Protein 4NTC (pdb70)

InterPro domains:
  IPR023753 FAD/NAD(P)-binding domain [PF07992] (15-309)
  IPR036188 FAD/NAD(P)-binding domain superfamily [G3DSA:3.50.50.60] (15-313)
  IPR036188 FAD/NAD(P)-binding domain superfamily [G3DSA:3.50.50.60] (129-252)
  IPR036188 FAD/NAD(P)-binding domain superfamily [SSF51905] (14-317)
  IPR050097 Ferredoxin--NADP reductase type 2 [PTHR48105] (14-313)

Secondary structure (DSSP, 8-state):
--SSEE-TTS-EEEEEEEE--SHHHHHHHHHHHHTT--EEEE--S--TTTT-S---SSTT-TT--HHHHHHHHHHHHHHS--SEEEE-S-EEEEEEEETTTEEEEEETTS-EEEEEEEEE---EEEPPPSSBTHHHHBTTTEES-TTTSSGGG-SEEEEEEE--GGG-SHHHHHHHHHHHTTTEEEEEEE-SS-HHHHHHHHHHHHHSSS--TTEEEE-SPEEEEEE-SSTT-EEEEETTTEEEEES-EE----EEESSSHHHHTT--B-TTSPBP-BTTTTB-SSTTEEE-GGGG-S--SHHHHHHHHHHHHHHHHHHHHHS--/-EEEEEEE--SHHHHHHHHHHHHTT--EEEE--S--TTTT-S-B-SSTT-TTB-HHHHHHHHHHHHHHH-SSEEEE-S-EEEEEEEETTTEEEEEETTS-EEEEEEEEE---EEEPPPSSBTHHHHBTTTEES-TTTSSGGG-SEEEEEEE--GGG-SHHHHHHHHHHHTTTEEEEEEE-TT-HHHHHHHHHHHHHSSS--TTEEEE-SPEEEEEE-SSTT-EEEEESSS-EEEES-EE----EEESSSHHHHTT--B-TTS-B--BTTTTB-SSTTEEE-GGGG-S--SHHHHHHHHHHHHHHHHHHHHHS--

Organism: Aspergillus fumigatus (strain ATCC MYA-4609 / CBS 101355 / FGSC A1100 / Af293) (NCBI:txid330879)

CATH classification: 3.50.50.60 (+1 more: 3.50.50.60)

Structure (mmCIF, N/CA/C/O backbone):
data_4NTC
#
_entry.id   4NTC
#
_cell.length_a   81.790
_cell.length_b   118.180
_cell.length_c   69.860
_cell.angle_alpha   90.00
_cell.angle_beta   90.00
_cell.angle_gamma   90.00
#
_symmetry.space_group_name_H-M   'P 21 21 2'
#
loop_
_entity.id
_entity.type
_entity.pdbx_description
1 polymer GliT
2 non-polymer 'FLAVIN-ADENINE DINUCLEOTIDE'
3 water water
#
loop_
_atom_site.group_PDB
_atom_site.id
_atom_site.type_symbol
_atom_site.label_atom_id
_atom_site.label_alt_id
_atom_site.label_comp_id
_atom_site.label_asym_id
_atom_site.label_entity_id
_atom_site.label_seq_id
_atom_site.pdbx_PDB_ins_code
_atom_site.Cartn_x
_atom_site.Cartn_y
_atom_site.Cartn_z
_atom_site.occupancy
_atom_site.B_iso_or_equiv
_atom_site.auth_seq_id
_atom_site.auth_comp_id
_atom_site.auth_asym_id
_atom_site.auth_atom_id
_atom_site.pdbx_PDB_model_num
ATOM 1 N N . MET A 1 2 ? -69.585 28.578 -23.898 1.00 61.41 1 MET A N 1
ATOM 2 C CA . MET A 1 2 ? -68.242 28.943 -24.446 1.00 53.69 1 MET A CA 1
ATOM 3 C C . MET A 1 2 ? -68.402 29.692 -25.782 1.00 40.40 1 MET A C 1
ATOM 4 O O . MET A 1 2 ? -69.420 30.350 -25.993 1.00 34.41 1 MET A O 1
ATOM 9 N N . SER A 1 3 ? -67.407 29.610 -26.669 1.00 34.88 2 SER A N 1
ATOM 10 C CA . SER A 1 3 ? -67.497 30.244 -28.001 1.00 33.04 2 SER A CA 1
ATOM 11 C C . SER A 1 3 ? -66.795 29.475 -29.135 1.00 31.99 2 SER A C 1
ATOM 12 O O . SER A 1 3 ? -66.842 29.901 -30.290 1.00 33.73 2 SER A O 1
ATOM 15 N N . ILE A 1 4 ? -66.131 28.367 -28.806 1.00 34.58 3 ILE A N 1
ATOM 16 C CA . ILE A 1 4 ? -65.610 27.450 -29.833 1.00 33.54 3 ILE A CA 1
ATOM 17 C C . ILE A 1 4 ? -66.115 26.028 -29.590 1.00 32.00 3 ILE A C 1
ATOM 18 O O . ILE A 1 4 ? -66.260 25.595 -28.440 1.00 30.86 3 ILE A O 1
ATOM 23 N N . GLY A 1 5 ? -66.399 25.320 -30.681 1.00 33.41 4 GLY A N 1
ATOM 24 C CA . GLY A 1 5 ? -66.843 23.930 -30.614 1.00 32.71 4 GLY A CA 1
ATOM 25 C C . GLY A 1 5 ? -68.256 23.667 -31.108 1.00 31.39 4 GLY A C 1
ATOM 26 O O . GLY A 1 5 ? -68.867 24.511 -31.767 1.00 30.22 4 GLY A O 1
ATOM 27 N N . LYS A 1 6 ? -68.765 22.482 -30.782 1.00 32.25 5 LYS A N 1
ATOM 28 C CA . LYS A 1 6 ? -70.071 22.016 -31.243 1.00 31.54 5 LYS A CA 1
ATOM 29 C C . LYS A 1 6 ? -70.970 21.795 -30.034 1.00 30.66 5 LYS A C 1
ATOM 30 O O . LYS A 1 6 ? -70.530 21.278 -29.007 1.00 31.81 5 LYS A O 1
ATOM 36 N N . LEU A 1 7 ? -72.227 22.196 -30.156 1.00 28.78 6 LEU A N 1
ATOM 37 C CA . LEU A 1 7 ? -73.153 22.112 -29.041 1.00 28.63 6 LEU A CA 1
ATOM 38 C C . LEU A 1 7 ? -73.444 20.668 -28.639 1.00 29.81 6 LEU A C 1
ATOM 39 O O . LEU A 1 7 ? -73.498 19.773 -29.490 1.00 31.98 6 LEU A O 1
ATOM 44 N N . LEU A 1 8 ? -73.611 20.454 -27.334 1.00 31.61 7 LEU A N 1
ATOM 45 C CA . LEU A 1 8 ? -74.082 19.179 -26.801 1.00 33.64 7 LEU A CA 1
ATOM 46 C C . LEU A 1 8 ? -75.471 19.372 -26.198 1.00 37.80 7 LEU A C 1
ATOM 47 O O . LEU A 1 8 ? -75.893 20.506 -25.947 1.00 37.23 7 LEU A O 1
ATOM 52 N N . SER A 1 9 ? -76.176 18.266 -25.966 1.00 41.61 8 SER A N 1
ATOM 53 C CA . SER A 1 9 ? -77.540 18.312 -25.436 1.00 48.03 8 SER A CA 1
ATOM 54 C C . SER A 1 9 ? -77.621 18.855 -24.004 1.00 47.07 8 SER A C 1
ATOM 55 O O . SER A 1 9 ? -78.696 19.248 -23.551 1.00 51.27 8 SER A O 1
ATOM 58 N N . ASN A 1 10 ? -76.489 18.882 -23.300 1.00 48.98 9 ASN A N 1
ATOM 59 C CA . ASN A 1 10 ? -76.452 19.414 -21.938 1.00 43.35 9 ASN A CA 1
ATOM 60 C C . ASN A 1 10 ? -76.270 20.935 -21.888 1.00 44.87 9 ASN A C 1
ATOM 61 O O . ASN A 1 10 ? -76.349 21.538 -20.816 1.00 46.75 9 ASN A O 1
ATOM 66 N N . GLY A 1 11 ? -76.020 21.545 -23.047 1.00 49.02 10 GLY A N 1
ATOM 67 C CA . GLY A 1 11 ? -75.908 23.001 -23.155 1.00 47.91 10 GLY A CA 1
ATOM 68 C C . GLY A 1 11 ? -74.496 23.537 -23.337 1.00 43.69 10 GLY A C 1
ATOM 69 O O . GLY A 1 11 ? -74.309 24.734 -23.564 1.00 44.41 10 GLY A O 1
ATOM 70 N N . ALA A 1 12 ? -73.504 22.656 -23.239 1.00 41.15 11 ALA A N 1
ATOM 71 C CA . ALA A 1 12 ? -72.101 23.056 -23.350 1.00 35.31 11 ALA A CA 1
ATOM 72 C C . ALA A 1 12 ? -71.565 22.858 -24.766 1.00 37.41 11 ALA A C 1
ATOM 73 O O . ALA A 1 12 ? -72.139 22.100 -25.554 1.00 37.32 11 ALA A O 1
ATOM 75 N N . LEU A 1 13 ? -70.473 23.555 -25.085 1.00 34.28 12 LEU A N 1
ATOM 76 C CA . LEU A 1 13 ? -69.786 23.364 -26.362 1.00 29.23 12 LEU A CA 1
ATOM 77 C C . LEU A 1 13 ? -68.686 22.318 -26.243 1.00 32.20 12 LEU A C 1
ATOM 78 O O . LEU A 1 13 ? -68.035 22.183 -25.201 1.00 34.66 12 LEU A O 1
ATOM 83 N N . LEU A 1 14 ? -68.485 21.596 -27.336 1.00 25.56 13 LEU A N 1
ATOM 84 C CA . LEU A 1 14 ? -67.618 20.438 -27.382 1.00 23.68 13 LEU A CA 1
ATOM 85 C C . LEU A 1 14 ? -66.409 20.760 -28.246 1.00 22.80 13 LEU A C 1
ATOM 86 O O . LEU A 1 14 ? -66.566 21.032 -29.435 1.00 23.97 13 LEU A O 1
ATOM 91 N N . VAL A 1 15 ? -65.212 20.750 -27.660 1.00 19.73 14 VAL A N 1
ATOM 92 C CA . VAL A 1 15 ? -63.988 20.947 -28.457 1.00 18.75 14 VAL A CA 1
ATOM 93 C C . VAL A 1 15 ? -63.396 19.608 -28.887 1.00 19.23 14 VAL A C 1
ATOM 94 O O . VAL A 1 15 ? -63.803 18.558 -28.391 1.00 18.66 14 VAL A O 1
ATOM 98 N N . ASP A 1 16 ? -62.451 19.644 -29.822 1.00 20.34 15 ASP A N 1
ATOM 99 C CA . ASP A 1 16 ? -61.814 18.421 -30.298 1.00 19.46 15 ASP A CA 1
ATOM 100 C C . ASP A 1 16 ? -60.969 17.771 -29.203 1.00 19.66 15 ASP A C 1
ATOM 101 O O . ASP A 1 16 ? -61.033 16.556 -29.004 1.00 18.94 15 ASP A O 1
ATOM 106 N N . VAL A 1 17 ? -60.190 18.584 -28.490 1.00 16.71 16 VAL A N 1
ATOM 107 C CA . VAL A 1 17 ? -59.198 18.058 -27.551 1.00 14.91 16 VAL A CA 1
ATOM 108 C C . VAL A 1 17 ? -59.105 18.861 -26.252 1.00 15.32 16 VAL A C 1
ATOM 109 O O . VAL A 1 17 ? -58.976 20.082 -26.271 1.00 16.28 16 VAL A O 1
ATOM 113 N N . LEU A 1 18 ? -59.162 18.153 -25.128 1.00 15.63 17 LEU A N 1
ATOM 114 C CA . LEU A 1 18 ? -58.830 18.730 -23.835 1.00 15.33 17 LEU A CA 1
ATOM 115 C C . LEU A 1 18 ? -57.385 18.370 -23.529 1.00 14.55 17 LEU A C 1
ATOM 116 O O . LEU A 1 18 ? -57.040 17.191 -23.397 1.00 15.74 17 LEU A O 1
ATOM 121 N N . ILE A 1 19 ? -56.538 19.387 -23.445 1.00 13.90 18 ILE A N 1
ATOM 122 C CA . ILE A 1 19 ? -55.117 19.177 -23.151 1.00 13.67 18 ILE A CA 1
ATOM 123 C C . ILE A 1 19 ? -54.854 19.602 -21.711 1.00 15.76 18 ILE A C 1
ATOM 124 O O . ILE A 1 19 ? -54.992 20.777 -21.371 1.00 16.36 18 ILE A O 1
ATOM 129 N N . ILE A 1 20 ? -54.485 18.646 -20.866 1.00 16.39 19 ILE A N 1
ATOM 130 C CA . ILE A 1 20 ? -54.234 18.945 -19.463 1.00 17.48 19 ILE A CA 1
ATOM 131 C C . ILE A 1 20 ? -52.732 19.167 -19.284 1.00 17.40 19 ILE A C 1
ATOM 132 O O . ILE A 1 20 ? -51.985 18.220 -19.025 1.00 18.79 19 ILE A O 1
ATOM 137 N N . GLY A 1 21 ? -52.293 20.414 -19.452 1.00 18.68 20 GLY A N 1
ATOM 138 C CA . GLY A 1 21 ? -50.878 20.744 -19.330 1.00 20.27 20 GLY A CA 1
ATOM 139 C C . GLY A 1 21 ? -50.404 21.725 -20.376 1.00 18.18 20 GLY A C 1
ATOM 140 O O . GLY A 1 21 ? -50.701 21.575 -21.564 1.00 19.04 20 GLY A O 1
ATOM 141 N N . ALA A 1 22 ? -49.662 22.728 -19.922 1.00 18.42 21 ALA A N 1
ATOM 142 C CA . ALA A 1 22 ? -49.139 23.762 -20.798 1.00 16.53 21 ALA A CA 1
ATOM 143 C C . ALA A 1 22 ? -47.627 23.909 -20.636 1.00 16.16 21 ALA A C 1
ATOM 144 O O . ALA A 1 22 ? -47.072 25.001 -20.776 1.00 16.89 21 ALA A O 1
ATOM 146 N N . GLY A 1 23 ? -46.966 22.795 -20.335 1.00 15.85 22 GLY A N 1
ATOM 147 C CA . GLY A 1 23 ? -45.510 22.717 -20.463 1.00 16.10 22 GLY A CA 1
ATOM 148 C C . GLY A 1 23 ? -45.212 22.415 -21.922 1.00 16.59 22 GLY A C 1
ATOM 149 O O . GLY A 1 23 ? -46.127 22.409 -22.745 1.00 17.08 22 GLY A O 1
ATOM 150 N N . PRO A 1 24 ? -43.936 22.146 -22.258 1.00 17.55 23 PRO A N 1
ATOM 151 C CA . PRO A 1 24 ? -43.550 21.867 -23.641 1.00 17.47 23 PRO A CA 1
ATOM 152 C C . PRO A 1 24 ? -44.366 20.763 -24.326 1.00 17.30 23 PRO A C 1
ATOM 153 O O . PRO A 1 24 ? -44.660 20.877 -25.520 1.00 16.67 23 PRO A O 1
ATOM 157 N N . ALA A 1 25 ? -44.716 19.710 -23.586 1.00 16.93 24 ALA A N 1
ATOM 158 C CA . ALA A 1 25 ? -45.477 18.585 -24.142 1.00 17.25 24 ALA A CA 1
ATOM 159 C C . ALA A 1 25 ? -46.884 18.992 -24.584 1.00 17.71 24 ALA A C 1
ATOM 160 O O . ALA A 1 25 ? -47.286 18.720 -25.720 1.00 17.25 24 ALA A O 1
ATOM 162 N N . GLY A 1 26 ? -47.627 19.629 -23.679 1.00 17.54 25 GLY A N 1
ATOM 163 C CA . GLY A 1 26 ? -48.975 20.111 -23.976 1.00 16.15 25 GLY A CA 1
ATOM 164 C C . GLY A 1 26 ? -48.994 21.186 -25.048 1.00 17.88 25 GLY A C 1
ATOM 165 O O . GLY A 1 26 ? -49.844 21.160 -25.945 1.00 16.37 25 GLY A O 1
ATOM 166 N N . LEU A 1 27 ? -48.055 22.129 -24.958 1.00 17.22 26 LEU A N 1
ATOM 167 C CA . LEU A 1 27 ? -47.939 23.207 -25.943 1.00 16.04 26 LEU A CA 1
ATOM 168 C C . LEU A 1 27 ? -47.594 22.683 -27.337 1.00 16.78 26 LEU A C 1
ATOM 169 O O . LEU A 1 27 ? -48.107 23.195 -28.337 1.00 16.97 26 LEU A O 1
ATOM 174 N N . SER A 1 28 ? -46.739 21.661 -27.403 1.00 18.45 27 SER A N 1
ATOM 175 C CA . SER A 1 28 ? -46.400 21.041 -28.688 1.00 16.70 27 SER A CA 1
ATOM 176 C C . SER A 1 28 ? -47.580 20.281 -29.296 1.00 16.04 27 SER A C 1
ATOM 177 O O . SER A 1 28 ? -47.745 20.263 -30.519 1.00 16.56 27 SER A O 1
ATOM 180 N N . THR A 1 29 ? -48.385 19.639 -28.450 1.00 16.19 28 THR A N 1
ATOM 181 C CA . THR A 1 29 ? -49.607 18.961 -28.904 1.00 17.51 28 THR A CA 1
ATOM 182 C C . THR A 1 29 ? -50.572 19.973 -29.515 1.00 17.76 28 THR A C 1
ATOM 183 O O . THR A 1 29 ? -51.086 19.764 -30.621 1.00 18.41 28 THR A O 1
ATOM 187 N N . ALA A 1 30 ? -50.794 21.076 -28.800 1.00 17.14 29 ALA A N 1
ATOM 188 C CA . ALA A 1 30 ? -51.657 22.159 -29.273 1.00 17.71 29 ALA A CA 1
ATOM 189 C C . ALA A 1 30 ? -51.139 22.757 -30.579 1.00 16.47 29 ALA A C 1
ATOM 190 O O . ALA A 1 30 ? -51.926 23.141 -31.443 1.00 17.03 29 ALA A O 1
ATOM 192 N N . THR A 1 31 ? -49.815 22.827 -30.710 1.00 15.78 30 THR A N 1
ATOM 193 C CA . THR A 1 31 ? -49.161 23.351 -31.904 1.00 15.79 30 THR A CA 1
ATOM 194 C C . THR A 1 31 ? -49.539 22.540 -33.147 1.00 15.43 30 THR A C 1
ATOM 195 O O . THR A 1 31 ? -49.874 23.109 -34.184 1.00 16.14 30 THR A O 1
ATOM 199 N N . GLY A 1 32 ? -49.503 21.214 -33.029 1.00 15.42 31 GLY A N 1
ATOM 200 C CA . GLY A 1 32 ? -49.877 20.331 -34.129 1.00 15.74 31 GLY A CA 1
ATOM 201 C C . GLY A 1 32 ? -51.346 20.444 -34.491 1.00 13.93 31 GLY A C 1
ATOM 202 O O . GLY A 1 32 ? -51.694 20.501 -35.670 1.00 13.95 31 GLY A O 1
ATOM 203 N N . LEU A 1 33 ? -52.208 20.476 -33.477 1.00 14.19 32 LEU A N 1
ATOM 204 C CA . LEU A 1 33 ? -53.649 20.613 -33.703 1.00 14.09 32 LEU A CA 1
ATOM 205 C C . LEU A 1 33 ? -54.015 21.913 -34.416 1.00 14.96 32 LEU A C 1
ATOM 206 O O . LEU A 1 33 ? -54.873 21.915 -35.305 1.00 17.40 32 LEU A O 1
ATOM 211 N N . ALA A 1 34 ? -53.365 23.008 -34.024 1.00 15.48 33 ALA A N 1
ATOM 212 C CA . ALA A 1 34 ? -53.617 24.330 -34.600 1.00 16.63 33 ALA A CA 1
ATOM 213 C C . ALA A 1 34 ? -53.358 24.365 -36.109 1.00 15.98 33 ALA A C 1
ATOM 214 O O . ALA A 1 34 ? -54.053 25.068 -36.845 1.00 15.95 33 ALA A O 1
ATOM 216 N N . ARG A 1 35 ? -52.364 23.600 -36.560 1.00 16.27 34 ARG A N 1
ATOM 217 C CA . ARG A 1 35 ? -52.023 23.520 -37.987 1.00 16.29 34 ARG A CA 1
ATOM 218 C C . ARG A 1 35 ? -53.177 23.020 -38.846 1.00 16.03 34 ARG A C 1
ATOM 219 O O . ARG A 1 35 ? -53.276 23.363 -40.031 1.00 16.35 34 ARG A O 1
ATOM 227 N N . GLN A 1 36 ? -54.035 22.202 -38.243 1.00 15.99 35 GLN A N 1
ATOM 228 C CA . GLN A 1 36 ? -55.148 21.575 -38.940 1.00 16.25 35 GLN A CA 1
ATOM 229 C C . GLN A 1 36 ? -56.507 22.127 -38.488 1.00 16.54 35 GLN A C 1
ATOM 230 O O . GLN A 1 36 ? -57.553 21.505 -38.715 1.00 17.26 35 GLN A O 1
ATOM 236 N N . LEU A 1 37 ? -56.471 23.306 -37.864 1.00 16.59 36 LEU A N 1
ATOM 237 C CA . LEU A 1 37 ? -57.675 24.041 -37.428 1.00 18.40 36 LEU A CA 1
ATOM 238 C C . LEU A 1 37 ? -58.524 23.307 -36.386 1.00 19.57 36 LEU A C 1
ATOM 239 O O . LEU A 1 37 ? -59.712 23.607 -36.211 1.00 19.90 36 LEU A O 1
ATOM 244 N N . HIS A 1 38 ? -57.913 22.353 -35.691 1.00 18.17 37 HIS A N 1
ATOM 245 C CA . HIS A 1 38 ? -58.620 21.641 -34.638 1.00 17.45 37 HIS A CA 1
ATOM 246 C C . HIS A 1 38 ? -58.629 22.441 -33.349 1.00 17.97 37 HIS A C 1
ATOM 247 O O . HIS A 1 38 ? -57.682 23.169 -33.053 1.00 18.84 37 HIS A O 1
ATOM 254 N N . THR A 1 39 ? -59.718 22.313 -32.598 1.00 19.81 38 THR A N 1
ATOM 255 C CA . THR A 1 39 ? -59.949 23.134 -31.411 1.00 19.58 38 THR A CA 1
ATOM 256 C C . THR A 1 39 ? -59.431 22.442 -30.152 1.00 18.52 38 THR A C 1
ATOM 257 O O . THR A 1 39 ? -59.558 21.219 -30.019 1.00 18.16 38 THR A O 1
ATOM 261 N N . ALA A 1 40 ? -58.846 23.218 -29.233 1.00 18.94 39 ALA A N 1
ATOM 262 C CA . ALA A 1 40 ? -58.366 22.681 -27.949 1.00 19.45 39 ALA A CA 1
ATOM 263 C C . ALA A 1 40 ? -58.410 23.681 -26.806 1.00 20.02 39 ALA A C 1
ATOM 264 O O . ALA A 1 40 ? -58.046 24.849 -26.964 1.00 21.19 39 ALA A O 1
ATOM 266 N N . VAL A 1 41 ? -58.857 23.197 -25.651 1.00 20.03 40 VAL A N 1
ATOM 267 C CA . VAL A 1 41 ? -58.678 23.916 -24.405 1.00 20.44 40 VAL A CA 1
ATOM 268 C C . VAL A 1 41 ? -57.447 23.341 -23.711 1.00 19.13 40 VAL A C 1
ATOM 269 O O . VAL A 1 41 ? -57.383 22.141 -23.423 1.00 19.14 40 VAL A O 1
ATOM 273 N N . VAL A 1 42 ? -56.467 24.207 -23.473 1.00 18.77 41 VAL A N 1
ATOM 274 C CA . VAL A 1 42 ? -55.232 23.834 -22.791 1.00 17.78 41 VAL A CA 1
ATOM 275 C C . VAL A 1 42 ? -55.293 24.362 -21.360 1.00 17.72 41 VAL A C 1
ATOM 276 O O . VAL A 1 42 ? -55.384 25.573 -21.135 1.00 18.65 41 VAL A O 1
ATOM 280 N N . PHE A 1 43 ? -55.255 23.446 -20.399 1.00 18.28 42 PHE A N 1
ATOM 281 C CA . PHE A 1 43 ? -55.306 23.808 -18.984 1.00 18.79 42 PHE A CA 1
ATOM 282 C C . PHE A 1 43 ? -53.910 23.898 -18.395 1.00 18.77 42 PHE A C 1
ATOM 283 O O . PHE A 1 43 ? -53.027 23.109 -18.745 1.00 19.92 42 PHE A O 1
ATOM 291 N N . ASP A 1 44 ? -53.724 24.869 -17.505 1.00 20.23 43 ASP A N 1
ATOM 292 C CA . ASP A 1 44 ? -52.429 25.115 -16.878 1.00 19.90 43 ASP A CA 1
ATOM 293 C C . ASP A 1 44 ? -52.628 25.469 -15.413 1.00 21.01 43 ASP A C 1
ATOM 294 O O . ASP A 1 44 ? -53.216 26.506 -15.090 1.00 22.08 43 ASP A O 1
ATOM 299 N N . SER A 1 45 ? -52.142 24.602 -14.529 1.00 21.71 44 SER A N 1
ATOM 300 C CA . SER A 1 45 ? -52.213 24.855 -13.090 1.00 22.62 44 SER A CA 1
ATOM 301 C C . SER A 1 45 ? -51.035 25.705 -12.609 1.00 23.77 44 SER A C 1
ATOM 302 O O . SER A 1 45 ? -50.994 26.117 -11.449 1.00 23.46 44 SER A O 1
ATOM 305 N N . GLY A 1 46 ? -50.083 25.960 -13.502 1.00 22.38 45 GLY A N 1
ATOM 306 C CA . GLY A 1 46 ? -48.918 26.779 -13.187 1.00 26.54 45 GLY A CA 1
ATOM 307 C C . GLY A 1 46 ? -47.871 26.060 -12.351 1.00 26.23 45 GLY A C 1
ATOM 308 O O . GLY A 1 46 ? -47.142 26.691 -11.586 1.00 28.33 45 GLY A O 1
ATOM 309 N N . VAL A 1 47 ? -47.800 24.738 -12.489 1.00 24.79 46 VAL A N 1
ATOM 310 C CA . VAL A 1 47 ? -46.811 23.940 -11.769 1.00 25.35 46 VAL A CA 1
ATOM 311 C C . VAL A 1 47 ? -45.879 23.255 -12.766 1.00 24.63 46 VAL A C 1
ATOM 312 O O . VAL A 1 47 ? -46.237 22.248 -13.376 1.00 23.94 46 VAL A O 1
ATOM 316 N N . TYR A 1 48 ? -44.682 23.807 -12.927 1.00 23.34 47 TYR A N 1
ATOM 317 C CA . TYR A 1 48 ? -43.725 23.281 -13.894 1.00 26.02 47 TYR A CA 1
ATOM 318 C C . TYR A 1 48 ? -42.571 22.605 -13.174 1.00 24.58 47 TYR A C 1
ATOM 319 O O . TYR A 1 48 ? -42.046 23.137 -12.195 1.00 26.42 47 TYR A O 1
ATOM 328 N N . ARG A 1 49 ? -42.195 21.422 -13.650 1.00 23.65 48 ARG A N 1
ATOM 329 C CA . ARG A 1 49 ? -41.157 20.624 -13.002 1.00 25.34 48 ARG A CA 1
ATOM 330 C C . ARG A 1 49 ? -39.842 21.389 -12.848 1.00 25.52 48 ARG A C 1
ATOM 331 O O . ARG A 1 49 ? -39.175 21.283 -11.818 1.00 25.39 48 ARG A O 1
ATOM 339 N N . ASN A 1 50 ? -39.481 22.162 -13.869 1.00 27.25 49 ASN A N 1
ATOM 340 C CA . ASN A 1 50 ? -38.224 22.914 -13.861 1.00 26.99 49 ASN A CA 1
ATOM 341 C C . ASN A 1 50 ? -38.365 24.369 -13.397 1.00 29.50 49 ASN A C 1
ATOM 342 O O . ASN A 1 50 ? -37.559 25.229 -13.769 1.00 29.11 49 ASN A O 1
ATOM 347 N N . ALA A 1 51 ? -39.377 24.632 -12.570 1.00 29.43 50 ALA A N 1
ATOM 348 C CA . ALA A 1 51 ? -39.628 25.975 -12.040 1.00 32.54 50 ALA A CA 1
ATOM 349 C C . ALA A 1 51 ? -38.456 26.521 -11.221 1.00 32.11 50 ALA A C 1
ATOM 350 O O . ALA A 1 51 ? -38.304 27.737 -11.088 1.00 33.25 50 ALA A O 1
ATOM 352 N N . LYS A 1 52 ? -37.628 25.627 -10.684 1.00 34.49 51 LYS A N 1
ATOM 353 C CA . LYS A 1 52 ? -36.494 26.037 -9.856 1.00 39.40 51 LYS A CA 1
ATOM 354 C C . LYS A 1 52 ? -35.264 26.481 -10.672 1.00 40.77 51 LYS A C 1
ATOM 355 O O . LYS A 1 52 ? -34.241 26.856 -10.097 1.00 46.31 51 LYS A O 1
ATOM 361 N N . THR A 1 53 ? -35.368 26.459 -12.001 1.00 41.04 52 THR A N 1
ATOM 362 C CA . THR A 1 53 ? -34.222 26.777 -12.865 1.00 38.28 52 THR A CA 1
ATOM 363 C C . THR A 1 53 ? -34.358 28.094 -13.625 1.00 34.23 52 THR A C 1
ATOM 364 O O . THR A 1 53 ? -35.467 28.560 -13.894 1.00 35.94 52 THR A O 1
ATOM 368 N N . GLN A 1 54 ? -33.211 28.676 -13.970 1.00 29.65 53 GLN A N 1
ATOM 369 C CA . GLN A 1 54 ? -33.143 29.883 -14.788 1.00 27.72 53 GLN A CA 1
ATOM 370 C C . GLN A 1 54 ? -32.655 29.573 -16.196 1.00 24.34 53 GLN A C 1
ATOM 371 O O . GLN A 1 54 ? -32.832 30.388 -17.102 1.00 23.88 53 GLN A O 1
ATOM 377 N N . HIS A 1 55 ? -32.013 28.416 -16.372 1.00 22.49 54 HIS A N 1
ATOM 378 C CA . HIS A 1 55 ? -31.307 28.103 -17.620 1.00 22.69 54 HIS A CA 1
ATOM 379 C C . HIS A 1 55 ? -31.586 26.691 -18.144 1.00 24.93 54 HIS A C 1
ATOM 380 O O . HIS A 1 55 ? -31.262 25.697 -17.491 1.00 27.49 54 HIS A O 1
ATOM 387 N N . MET A 1 56 ? -32.190 26.621 -19.329 1.00 23.43 55 MET A N 1
ATOM 388 C CA . MET A 1 56 ? -32.432 25.366 -20.040 1.00 21.48 55 MET A CA 1
ATOM 389 C C . MET A 1 56 ? -31.188 25.002 -20.825 1.00 21.13 55 MET A C 1
ATOM 390 O O . MET A 1 56 ? -30.523 25.883 -21.369 1.00 23.35 55 MET A O 1
ATOM 395 N N . HIS A 1 57 ? -30.888 23.709 -20.902 1.00 18.23 56 HIS A N 1
ATOM 396 C CA . HIS A 1 57 ? -29.808 23.233 -21.755 1.00 18.44 56 HIS A CA 1
ATOM 397 C C . HIS A 1 57 ? -30.239 22.006 -22.535 1.00 20.13 56 HIS A C 1
ATOM 398 O O . HIS A 1 57 ? -31.255 21.374 -22.210 1.00 19.67 56 HIS A O 1
ATOM 405 N N . ASN A 1 58 ? -29.470 21.688 -23.577 1.00 16.96 57 ASN A N 1
ATOM 406 C CA . ASN A 1 58 ? -29.713 20.518 -24.410 1.00 17.42 57 ASN A CA 1
ATOM 407 C C . ASN A 1 58 ? -31.027 20.627 -25.195 1.00 18.12 57 ASN A C 1
ATOM 408 O O . ASN A 1 58 ? -31.633 19.616 -25.559 1.00 18.52 57 ASN A O 1
ATOM 413 N N . VAL A 1 59 ? -31.459 21.862 -25.438 1.00 15.95 58 VAL A N 1
ATOM 414 C CA . VAL A 1 59 ? -32.636 22.136 -26.263 1.00 16.09 58 VAL A CA 1
ATOM 415 C C . VAL A 1 59 ? -32.209 23.013 -27.442 1.00 15.69 58 VAL A C 1
ATOM 416 O O . VAL A 1 59 ? -32.015 24.220 -27.290 1.00 16.19 58 VAL A O 1
ATOM 420 N N . LEU A 1 60 ? -32.063 22.394 -28.612 1.00 15.80 59 LEU A N 1
ATOM 421 C CA . LEU A 1 60 ? -31.529 23.067 -29.803 1.00 16.81 59 LEU A CA 1
ATOM 422 C C . LEU A 1 60 ? -32.113 24.461 -30.050 1.00 18.30 59 LEU A C 1
ATOM 423 O O . LEU A 1 60 ? -33.329 24.623 -30.215 1.00 19.34 59 LEU A O 1
ATOM 428 N N . GLY A 1 61 ? -31.227 25.454 -30.074 1.00 18.98 60 GLY A N 1
ATOM 429 C CA . GLY A 1 61 ? -31.602 26.842 -30.332 1.00 19.45 60 GLY A CA 1
ATOM 430 C C . GLY A 1 61 ? -32.011 27.626 -29.098 1.00 19.41 60 GLY A C 1
ATOM 431 O O . GLY A 1 61 ? -32.278 28.824 -29.191 1.00 20.15 60 GLY A O 1
ATOM 432 N N . TRP A 1 62 ? -32.057 26.954 -27.947 1.00 18.29 61 TRP A N 1
ATOM 433 C CA . TRP A 1 62 ? -32.502 27.569 -26.688 1.00 17.96 61 TRP A CA 1
ATOM 434 C C . TRP A 1 62 ? -31.484 27.451 -25.555 1.00 18.69 61 TRP A C 1
ATOM 435 O O . TRP A 1 62 ? -31.859 27.501 -24.378 1.00 19.65 61 TRP A O 1
ATOM 446 N N . ASP A 1 63 ? -30.205 27.305 -25.896 1.00 19.37 62 ASP A N 1
ATOM 447 C CA . ASP A 1 63 ? -29.163 27.113 -24.885 1.00 22.21 62 ASP A CA 1
ATOM 448 C C . ASP A 1 63 ? -29.122 28.253 -23.872 1.00 22.41 62 ASP A C 1
ATOM 449 O O . ASP A 1 63 ? -29.050 29.427 -24.244 1.00 21.37 62 ASP A O 1
ATOM 454 N N . HIS A 1 64 ? -29.201 27.886 -22.592 1.00 23.35 63 HIS A N 1
ATOM 455 C CA . HIS A 1 64 ? -29.057 28.818 -21.470 1.00 23.84 63 HIS A CA 1
ATOM 456 C C . HIS A 1 64 ? -30.234 29.785 -21.290 1.00 27.18 63 HIS A C 1
ATOM 457 O O . HIS A 1 64 ? -30.159 30.723 -20.492 1.00 27.09 63 HIS A O 1
ATOM 464 N N . ARG A 1 65 ? -31.323 29.542 -22.018 1.00 24.58 64 ARG A N 1
ATOM 465 C CA . ARG A 1 65 ? -32.513 30.385 -21.932 1.00 22.18 64 ARG A CA 1
ATOM 466 C C . ARG A 1 65 ? -33.412 29.928 -20.794 1.00 20.30 64 ARG A C 1
ATOM 467 O O . ARG A 1 65 ? -33.399 28.755 -20.423 1.00 20.58 64 ARG A O 1
ATOM 475 N N . ASN A 1 66 ? -34.189 30.854 -20.240 1.00 22.55 65 ASN A N 1
ATOM 476 C CA . ASN A 1 66 ? -35.148 30.514 -19.190 1.00 23.63 65 ASN A CA 1
ATOM 477 C C . ASN A 1 66 ? -36.259 29.637 -19.762 1.00 24.65 65 ASN A C 1
ATOM 478 O O . ASN A 1 66 ? -36.831 29.976 -20.799 1.00 25.00 65 ASN A O 1
ATOM 483 N N . PRO A 1 67 ? -36.548 28.491 -19.111 1.00 22.67 66 PRO A N 1
ATOM 484 C CA . PRO A 1 67 ? -37.642 27.626 -19.569 1.00 24.27 66 PRO A CA 1
ATOM 485 C C . PRO A 1 67 ? -38.973 28.368 -19.708 1.00 24.75 66 PRO A C 1
ATOM 486 O O . PRO A 1 67 ? -39.801 27.991 -20.544 1.00 25.51 66 PRO A O 1
ATOM 490 N N . ALA A 1 68 ? -39.165 29.413 -18.902 1.00 25.47 67 ALA A N 1
ATOM 491 C CA . ALA A 1 68 ? -40.354 30.261 -18.992 1.00 23.89 67 ALA A CA 1
ATOM 492 C C . ALA A 1 68 ? -40.450 30.940 -20.359 1.00 21.70 67 ALA A C 1
ATOM 493 O O . ALA A 1 68 ? -41.551 31.203 -20.846 1.00 21.79 67 ALA A O 1
ATOM 495 N N . GLU A 1 69 ? -39.300 31.210 -20.976 1.00 20.85 68 GLU A N 1
ATOM 496 C CA . GLU A 1 69 ? -39.265 31.830 -22.304 1.00 21.78 68 GLU A CA 1
ATOM 497 C C . GLU A 1 69 ? -39.811 30.905 -23.391 1.00 23.61 68 GLU A C 1
ATOM 498 O O . GLU A 1 69 ? -40.473 31.369 -24.322 1.00 24.89 68 GLU A O 1
ATOM 504 N N . LEU A 1 70 ? -39.530 29.605 -23.278 1.00 21.57 69 LEU A N 1
ATOM 505 C CA . LEU A 1 70 ? -40.060 28.624 -24.235 1.00 18.92 69 LEU A CA 1
ATOM 506 C C . LEU A 1 70 ? -41.585 28.543 -24.137 1.00 18.81 69 LEU A C 1
ATOM 507 O O . LEU A 1 70 ? -42.279 28.540 -25.161 1.00 18.87 69 LEU A O 1
ATOM 512 N N . ARG A 1 71 ? -42.092 28.482 -22.908 1.00 18.95 70 ARG A N 1
ATOM 513 C CA . ARG A 1 71 ? -43.537 28.448 -22.661 1.00 19.94 70 ARG A CA 1
ATOM 514 C C . ARG A 1 71 ? -44.249 29.710 -23.154 1.00 20.80 70 ARG A C 1
ATOM 515 O O . ARG A 1 71 ? -45.354 29.627 -23.712 1.00 21.47 70 ARG A O 1
ATOM 523 N N . ALA A 1 72 ? -43.619 30.869 -22.949 1.00 20.25 71 ALA A N 1
ATOM 524 C CA . ALA A 1 72 ? -44.171 32.147 -23.407 1.00 21.55 71 ALA A CA 1
ATOM 525 C C . ALA A 1 72 ? -44.215 32.212 -24.932 1.00 20.12 71 ALA A C 1
ATOM 526 O O . ALA A 1 72 ? -45.216 32.648 -25.509 1.00 19.70 71 ALA A O 1
ATOM 528 N N . ALA A 1 73 ? -43.129 31.777 -25.575 1.00 19.92 72 ALA A N 1
ATOM 529 C CA . ALA A 1 73 ? -43.057 31.738 -27.044 1.00 19.23 72 ALA A CA 1
ATOM 530 C C . ALA A 1 73 ? -44.107 30.798 -27.627 1.00 20.90 72 ALA A C 1
ATOM 531 O O . ALA A 1 73 ? -44.790 31.146 -28.597 1.00 21.29 72 ALA A O 1
ATOM 533 N N . GLY A 1 74 ? -44.230 29.613 -27.028 1.00 20.04 73 GLY A N 1
ATOM 534 C CA . GLY A 1 74 ? -45.246 28.633 -27.418 1.00 18.67 73 GLY A CA 1
ATOM 535 C C . GLY A 1 74 ? -46.667 29.159 -27.316 1.00 19.82 73 GLY A C 1
ATOM 536 O O . GLY A 1 74 ? -47.467 28.963 -28.232 1.00 21.62 73 GLY A O 1
ATOM 537 N N . ARG A 1 75 ? -46.979 29.823 -26.202 1.00 19.56 74 ARG A N 1
ATOM 538 C CA . ARG A 1 75 ? -48.297 30.430 -25.989 1.00 18.77 74 ARG A CA 1
ATOM 539 C C . ARG A 1 75 ? -48.585 31.538 -26.986 1.00 18.92 74 ARG A C 1
ATOM 540 O O . ARG A 1 75 ? -49.692 31.617 -27.526 1.00 20.48 74 ARG A O 1
ATOM 548 N N . ALA A 1 76 ? -47.591 32.396 -27.215 1.00 19.63 75 ALA A N 1
ATOM 549 C CA . ALA A 1 76 ? -47.713 33.485 -28.177 1.00 20.58 75 ALA A CA 1
ATOM 550 C C . ALA A 1 76 ? -47.945 32.935 -29.581 1.00 21.58 75 ALA A C 1
ATOM 551 O O . ALA A 1 76 ? -48.848 33.387 -30.284 1.00 21.26 75 ALA A O 1
ATOM 553 N N . ASP A 1 77 ? -47.143 31.943 -29.967 1.00 21.31 76 ASP A N 1
ATOM 554 C CA . ASP A 1 77 ? -47.280 31.281 -31.265 1.00 20.99 76 ASP A CA 1
ATOM 555 C C . ASP A 1 77 ? -48.643 30.623 -31.452 1.00 19.45 76 ASP A C 1
ATOM 556 O O . ASP A 1 77 ? -49.114 30.500 -32.578 1.00 20.46 76 ASP A O 1
ATOM 561 N N . LEU A 1 78 ? -49.267 30.196 -30.357 1.00 18.24 77 LEU A N 1
ATOM 562 C CA . LEU A 1 78 ? -50.564 29.512 -30.441 1.00 18.10 77 LEU A CA 1
ATOM 563 C C . LEU A 1 78 ? -51.764 30.452 -30.544 1.00 19.63 77 LEU A C 1
ATOM 564 O O . LEU A 1 78 ? -52.854 30.013 -30.917 1.00 20.42 77 LEU A O 1
ATOM 569 N N . THR A 1 79 ? -51.572 31.731 -30.227 1.00 20.07 78 THR A N 1
ATOM 570 C CA . THR A 1 79 ? -52.692 32.687 -30.204 1.00 20.33 78 THR A CA 1
ATOM 571 C C . THR A 1 79 ? -52.514 33.826 -31.191 1.00 20.73 78 THR A C 1
ATOM 572 O O . THR A 1 79 ? -53.442 34.596 -31.444 1.00 22.54 78 THR A O 1
ATOM 576 N N . THR A 1 80 ? -51.316 33.938 -31.741 1.00 21.21 79 THR A N 1
ATOM 577 C CA . THR A 1 80 ? -51.036 35.015 -32.667 1.00 21.61 79 THR A CA 1
ATOM 578 C C . THR A 1 80 ? -51.576 34.720 -34.068 1.00 21.14 79 THR A C 1
ATOM 579 O O . THR A 1 80 ? -52.409 35.468 -34.564 1.00 24.60 79 THR A O 1
ATOM 583 N N . ARG A 1 81 ? -51.113 33.634 -34.692 1.00 21.74 80 ARG A N 1
ATOM 584 C CA . ARG A 1 81 ? -51.519 33.286 -36.069 1.00 20.86 80 ARG A CA 1
ATOM 585 C C . ARG A 1 81 ? -52.631 32.229 -36.104 1.00 18.80 80 ARG A C 1
ATOM 586 O O . ARG A 1 81 ? -53.104 31.849 -37.181 1.00 19.59 80 ARG A O 1
ATOM 594 N N . TYR A 1 82 ? -53.045 31.774 -34.918 1.00 16.47 81 TYR A N 1
ATOM 595 C CA . TYR A 1 82 ? -54.051 30.720 -34.769 1.00 15.79 81 TYR A CA 1
ATOM 596 C C . TYR A 1 82 ? -55.084 31.143 -33.750 1.00 15.96 81 TYR A C 1
ATOM 597 O O . TYR A 1 82 ? -54.771 31.875 -32.810 1.00 17.44 81 TYR A O 1
ATOM 606 N N . SER A 1 83 ? -56.314 30.670 -33.922 1.00 17.67 82 SER A N 1
ATOM 607 C CA . SER A 1 83 ? -57.389 31.070 -33.023 1.00 18.03 82 SER A CA 1
ATOM 608 C C . SER A 1 83 ? -58.276 29.920 -32.557 1.00 19.52 82 SER A C 1
ATOM 609 O O . SER A 1 83 ? -59.333 30.154 -31.963 1.00 21.31 82 SER A O 1
ATOM 612 N N . THR A 1 84 ? -57.843 28.682 -32.795 1.00 17.29 83 THR A N 1
ATOM 613 C CA . THR A 1 84 ? -58.629 27.517 -32.381 1.00 16.55 83 THR A CA 1
ATOM 614 C C . THR A 1 84 ? -58.195 26.969 -31.022 1.00 19.34 83 THR A C 1
ATOM 615 O O . THR A 1 84 ? -58.841 26.076 -30.481 1.00 19.39 83 THR A O 1
ATOM 619 N N . ILE A 1 85 ? -57.113 27.517 -30.473 1.00 19.96 84 ILE A N 1
ATOM 620 C CA . ILE A 1 85 ? -56.556 27.017 -29.216 1.00 18.95 84 ILE A CA 1
ATOM 621 C C . ILE A 1 85 ? -56.868 27.943 -28.048 1.00 17.62 84 ILE A C 1
ATOM 622 O O . ILE A 1 85 ? -56.462 29.105 -28.031 1.00 18.46 84 ILE A O 1
ATOM 627 N N . GLN A 1 86 ? -57.581 27.398 -27.067 1.00 18.49 85 GLN A N 1
ATOM 628 C CA . GLN A 1 86 ? -58.031 28.153 -25.911 1.00 19.43 85 GLN A CA 1
ATOM 629 C C . GLN A 1 86 ? -57.263 27.782 -24.649 1.00 21.43 85 GLN A C 1
ATOM 630 O O . GLN A 1 86 ? -57.115 26.601 -24.329 1.00 22.62 85 GLN A O 1
ATOM 636 N N . PHE A 1 87 ? -56.794 28.802 -23.930 1.00 21.14 86 PHE A N 1
ATOM 637 C CA . PHE A 1 87 ? -56.053 28.604 -22.683 1.00 22.88 86 PHE A CA 1
ATOM 638 C C . PHE A 1 87 ? -56.910 28.887 -21.456 1.00 26.29 86 PHE A C 1
ATOM 639 O O . PHE A 1 87 ? -57.563 29.932 -21.363 1.00 24.44 86 PHE A O 1
ATOM 647 N N . GLN A 1 88 ? -56.901 27.939 -20.524 1.00 26.75 87 GLN A N 1
ATOM 648 C CA . GLN A 1 88 ? -57.650 28.061 -19.286 1.00 28.04 87 GLN A CA 1
ATOM 649 C C . GLN A 1 88 ? -56.716 27.869 -18.095 1.00 26.35 87 GLN A C 1
ATOM 650 O O . GLN A 1 88 ? -56.152 26.790 -17.896 1.00 25.50 87 GLN A O 1
ATOM 656 N N . ASN A 1 89 ? -56.546 28.932 -17.318 1.00 28.53 88 ASN A N 1
ATOM 657 C CA . ASN A 1 89 ? -55.698 28.887 -16.136 1.00 33.13 88 ASN A CA 1
ATOM 658 C C . ASN A 1 89 ? -56.459 28.351 -14.931 1.00 34.17 88 ASN A C 1
ATOM 659 O O . ASN A 1 89 ? -56.861 29.107 -14.045 1.00 32.25 88 ASN A O 1
ATOM 664 N N . SER A 1 90 ? -56.671 27.038 -14.921 1.00 33.18 89 SER A N 1
ATOM 665 C CA . SER A 1 90 ? -57.317 26.374 -13.794 1.00 35.13 89 SER A CA 1
ATOM 666 C C . SER A 1 90 ? -56.822 24.939 -13.652 1.00 32.27 89 SER A C 1
ATOM 667 O O . SER A 1 90 ? -56.234 24.377 -14.580 1.00 31.80 89 SER A O 1
ATOM 670 N N . THR A 1 91 ? -57.060 24.362 -12.478 1.00 28.12 90 THR A N 1
ATOM 671 C CA . THR A 1 91 ? -56.608 23.014 -12.151 1.00 27.67 90 THR A CA 1
ATOM 672 C C . THR A 1 91 ? -57.744 22.019 -12.346 1.00 27.86 90 THR A C 1
ATOM 673 O O . THR A 1 91 ? -58.807 22.148 -11.727 1.00 27.88 90 THR A O 1
ATOM 677 N N . ILE A 1 92 ? -57.518 21.037 -13.214 1.00 20.17 91 ILE A N 1
ATOM 678 C CA . ILE A 1 92 ? -58.491 19.972 -13.439 1.00 21.11 91 ILE A CA 1
ATOM 679 C C . ILE A 1 92 ? -58.429 18.985 -12.276 1.00 22.52 91 ILE A C 1
ATOM 680 O O . ILE A 1 92 ? -57.348 18.508 -11.910 1.00 21.32 91 ILE A O 1
ATOM 685 N N . GLU A 1 93 ? -59.590 18.699 -11.690 1.00 23.46 92 GLU A N 1
ATOM 686 C CA . GLU A 1 93 ? -59.663 17.811 -10.531 1.00 26.87 92 GLU A CA 1
ATOM 687 C C . GLU A 1 93 ? -60.160 16.419 -10.891 1.00 23.76 92 GLU A C 1
ATOM 688 O O . GLU A 1 93 ? -59.859 15.457 -10.190 1.00 22.65 92 GLU A O 1
ATOM 694 N N . ALA A 1 94 ? -60.922 16.313 -11.977 1.00 21.65 93 ALA A N 1
ATOM 695 C CA . ALA A 1 94 ? -61.466 15.026 -12.409 1.00 21.48 93 ALA A CA 1
ATOM 696 C C . ALA A 1 94 ? -61.687 14.974 -13.919 1.00 20.96 93 ALA A C 1
ATOM 697 O O . ALA A 1 94 ? -62.049 15.978 -14.533 1.00 22.38 93 ALA A O 1
ATOM 699 N N . ILE A 1 95 ? -61.453 13.801 -14.504 1.00 20.53 94 ILE A N 1
ATOM 700 C CA . ILE A 1 95 ? -61.793 13.533 -15.906 1.00 21.66 94 ILE A CA 1
ATOM 701 C C . ILE A 1 95 ? -62.582 12.233 -15.975 1.00 22.38 94 ILE A C 1
ATOM 702 O O . ILE A 1 95 ? -62.269 11.265 -15.278 1.00 22.60 94 ILE A O 1
ATOM 707 N N . ARG A 1 96 ? -63.615 12.228 -16.809 1.00 22.72 95 ARG A N 1
ATOM 708 C CA . ARG A 1 96 ? -64.438 11.045 -17.015 1.00 22.41 95 ARG A CA 1
ATOM 709 C C . ARG A 1 96 ? -64.801 10.891 -18.480 1.00 22.65 95 ARG A C 1
ATOM 710 O O . ARG A 1 96 ? -65.049 11.879 -19.176 1.00 23.64 95 ARG A O 1
ATOM 718 N N . GLN A 1 97 ? -64.812 9.641 -18.933 1.00 22.89 96 GLN A N 1
ATOM 719 C CA . GLN A 1 97 ? -65.253 9.278 -20.274 1.00 25.60 96 GLN A CA 1
ATOM 720 C C . GLN A 1 97 ? -66.762 9.109 -20.198 1.00 30.75 96 GLN A C 1
ATOM 721 O O . GLN A 1 97 ? -67.254 8.252 -19.457 1.00 33.66 96 GLN A O 1
ATOM 727 N N . VAL A 1 98 ? -67.507 9.935 -20.929 1.00 35.18 97 VAL A N 1
ATOM 728 C CA . VAL A 1 98 ? -68.963 9.781 -20.929 1.00 43.90 97 VAL A CA 1
ATOM 729 C C . VAL A 1 98 ? -69.410 8.839 -22.052 1.00 49.74 97 VAL A C 1
ATOM 730 O O . VAL A 1 98 ? -70.439 8.171 -21.937 1.00 51.60 97 VAL A O 1
ATOM 734 N N . GLU A 1 99 ? -68.613 8.779 -23.117 1.00 50.75 98 GLU A N 1
ATOM 735 C CA . GLU A 1 99 ? -68.858 7.870 -24.234 1.00 55.86 98 GLU A CA 1
ATOM 736 C C . GLU A 1 99 ? -67.525 7.344 -24.765 1.00 57.04 98 GLU A C 1
ATOM 737 O O . GLU A 1 99 ? -66.600 8.140 -24.994 1.00 57.02 98 GLU A O 1
ATOM 743 N N . THR A 1 100 ? -67.435 6.018 -24.956 1.00 56.78 99 THR A N 1
ATOM 744 C CA . THR A 1 100 ? -66.180 5.332 -25.334 1.00 52.18 99 THR A CA 1
ATOM 745 C C . THR A 1 100 ? -65.486 5.979 -26.531 1.00 49.33 99 THR A C 1
ATOM 746 O O . THR A 1 100 ? -66.065 6.069 -27.619 1.00 51.36 99 THR A O 1
ATOM 750 N N . ASN A 1 101 ? -64.249 6.432 -26.305 1.00 49.04 100 ASN A N 1
ATOM 751 C CA . ASN A 1 101 ? -63.409 7.081 -27.324 1.00 50.87 100 ASN A CA 1
ATOM 752 C C . ASN A 1 101 ? -64.038 8.348 -27.923 1.00 50.84 100 ASN A C 1
ATOM 753 O O . ASN A 1 101 ? -63.459 8.982 -28.812 1.00 61.90 100 ASN A O 1
ATOM 758 N N . GLN A 1 102 ? -65.203 8.729 -27.403 1.00 43.93 101 GLN A N 1
ATOM 759 C CA . GLN A 1 102 ? -66.079 9.671 -28.088 1.00 43.40 101 GLN A CA 1
ATOM 760 C C . GLN A 1 102 ? -66.263 11.012 -27.377 1.00 34.08 101 GLN A C 1
ATOM 761 O O . GLN A 1 102 ? -66.203 12.065 -28.013 1.00 31.22 101 GLN A O 1
ATOM 767 N N . LEU A 1 103 ? -66.498 10.971 -26.067 1.00 29.84 102 LEU A N 1
ATOM 768 C CA . LEU A 1 103 ? -66.711 12.188 -25.288 1.00 27.09 102 LEU A CA 1
ATOM 769 C C . LEU A 1 103 ? -66.109 12.080 -23.892 1.00 24.59 102 LEU A C 1
ATOM 770 O O . LEU A 1 103 ? -66.324 11.094 -23.183 1.00 24.82 102 LEU A O 1
ATOM 775 N N . PHE A 1 104 ? -65.369 13.119 -23.509 1.00 20.63 103 PHE A N 1
ATOM 776 C CA . PHE A 1 104 ? -64.716 13.192 -22.214 1.00 17.72 103 PHE A CA 1
ATOM 777 C C . PHE A 1 104 ? -65.070 14.502 -21.523 1.00 19.37 103 PHE A C 1
ATOM 778 O O . PHE A 1 104 ? -65.205 15.543 -22.171 1.00 19.49 103 PHE A O 1
ATOM 786 N N . GLU A 1 105 ? -65.224 14.436 -20.204 1.00 20.07 104 GLU A N 1
ATOM 787 C CA . GLU A 1 105 ? -65.568 15.594 -19.399 1.00 21.33 104 GLU A CA 1
ATOM 788 C C . GLU A 1 105 ? -64.468 15.888 -18.388 1.00 25.67 104 GLU A C 1
ATOM 789 O O . GLU A 1 105 ? -64.062 15.005 -17.633 1.00 24.93 104 GLU A O 1
ATOM 795 N N . ALA A 1 106 ? -63.992 17.131 -18.382 1.00 21.26 105 ALA A N 1
ATOM 796 C CA . ALA A 1 106 ? -63.009 17.576 -17.400 1.00 21.57 105 ALA A CA 1
ATOM 797 C C . ALA A 1 106 ? -63.654 18.594 -16.469 1.00 23.88 105 ALA A C 1
ATOM 798 O O . ALA A 1 106 ? -64.317 19.531 -16.921 1.00 25.88 105 ALA A O 1
ATOM 800 N N . ARG A 1 107 ? -63.460 18.396 -15.170 1.00 23.45 106 ARG A N 1
ATOM 801 C CA . ARG A 1 107 ? -64.021 19.275 -14.154 1.00 23.49 106 ARG A CA 1
ATOM 802 C C . ARG A 1 107 ? -62.890 19.975 -13.413 1.00 26.05 106 ARG A C 1
ATOM 803 O O . ARG A 1 107 ? -61.943 19.326 -12.958 1.00 25.55 106 ARG A O 1
ATOM 811 N N . ASP A 1 108 ? -62.989 21.296 -13.292 1.00 28.61 107 ASP A N 1
ATOM 812 C CA . ASP A 1 108 ? -61.934 22.065 -12.641 1.00 33.39 107 ASP A CA 1
ATOM 813 C C . ASP A 1 108 ? -62.206 22.378 -11.171 1.00 38.93 107 ASP A C 1
ATOM 814 O O . ASP A 1 108 ? -63.267 22.043 -10.632 1.00 39.33 107 ASP A O 1
ATOM 819 N N . ASN A 1 109 ? -61.225 23.020 -10.539 1.00 44.03 108 ASN A N 1
ATOM 820 C CA . ASN A 1 109 ? -61.285 23.368 -9.123 1.00 45.48 108 ASN A CA 1
ATOM 821 C C . ASN A 1 109 ? -62.360 24.409 -8.782 1.00 44.65 108 ASN A C 1
ATOM 822 O O . ASN A 1 109 ? -62.693 24.600 -7.609 1.00 53.16 108 ASN A O 1
ATOM 827 N N . GLU A 1 110 ? -62.905 25.067 -9.807 1.00 49.33 109 GLU A N 1
ATOM 828 C CA . GLU A 1 110 ? -63.992 26.036 -9.619 1.00 53.68 109 GLU A CA 1
ATOM 829 C C . GLU A 1 110 ? -65.402 25.450 -9.831 1.00 53.63 109 GLU A C 1
ATOM 830 O O . GLU A 1 110 ? -66.398 26.156 -9.660 1.00 58.63 109 GLU A O 1
ATOM 836 N N . GLY A 1 111 ? -65.482 24.168 -10.194 1.00 53.44 110 GLY A N 1
ATOM 837 C CA . GLY A 1 111 ? -66.771 23.502 -10.430 1.00 49.51 110 GLY A CA 1
ATOM 838 C C . GLY A 1 111 ? -67.246 23.541 -11.878 1.00 44.18 110 GLY A C 1
ATOM 839 O O . GLY A 1 111 ? -68.319 23.029 -12.198 1.00 44.44 110 GLY A O 1
ATOM 840 N N . HIS A 1 112 ? -66.441 24.145 -12.750 1.00 37.16 111 HIS A N 1
ATOM 841 C CA . HIS A 1 112 ? -66.772 24.293 -14.172 1.00 35.08 111 HIS A CA 1
ATOM 842 C C . HIS A 1 112 ? -66.428 23.030 -14.965 1.00 30.27 111 HIS A C 1
ATOM 843 O O . HIS A 1 112 ? -65.441 22.359 -14.666 1.00 31.22 111 HIS A O 1
ATOM 850 N N . SER A 1 113 ? -67.234 22.720 -15.980 1.00 26.52 112 SER A N 1
ATOM 851 C CA . SER A 1 113 ? -67.045 21.506 -16.781 1.00 28.87 112 SER A CA 1
ATOM 852 C C . SER A 1 113 ? -66.677 21.806 -18.229 1.00 26.11 112 SER A C 1
ATOM 853 O O . SER A 1 113 ? -67.153 22.781 -18.810 1.00 25.96 112 SER A O 1
ATOM 856 N N . TRP A 1 114 ? -65.829 20.948 -18.796 1.00 24.16 113 TRP A N 1
ATOM 857 C CA . TRP A 1 114 ? -65.337 21.092 -20.166 1.00 22.85 113 TRP A CA 1
ATOM 858 C C . TRP A 1 114 ? -65.464 19.767 -20.905 1.00 20.61 113 TRP A C 1
ATOM 859 O O . TRP A 1 114 ? -65.281 18.704 -20.314 1.00 20.67 113 TRP A O 1
ATOM 870 N N . TYR A 1 115 ? -65.765 19.837 -22.197 1.00 19.20 114 TYR A N 1
ATOM 871 C CA . TYR A 1 115 ? -66.003 18.645 -22.999 1.00 18.74 114 TYR A CA 1
ATOM 872 C C . TYR A 1 115 ? -65.130 18.621 -24.233 1.00 18.53 114 TYR A C 1
ATOM 873 O O . TYR A 1 115 ? -65.005 19.624 -24.937 1.00 19.05 114 TYR A O 1
ATOM 882 N N . GLY A 1 116 ? -64.524 17.463 -24.473 1.00 18.80 115 GLY A N 1
ATOM 883 C CA . GLY A 1 116 ? -63.673 17.250 -25.633 1.00 18.64 115 GLY A CA 1
ATOM 884 C C . GLY A 1 116 ? -63.894 15.870 -26.214 1.00 19.67 115 GLY A C 1
ATOM 885 O O . GLY A 1 116 ? -64.315 14.946 -25.508 1.00 19.37 115 GLY A O 1
ATOM 886 N N . ARG A 1 117 ? -63.620 15.735 -27.509 1.00 20.73 116 ARG A N 1
ATOM 887 C CA . ARG A 1 117 ? -63.709 14.450 -28.186 1.00 20.45 116 ARG A CA 1
ATOM 888 C C . ARG A 1 117 ? -62.556 13.552 -27.760 1.00 20.29 116 ARG A C 1
ATOM 889 O O . ARG A 1 117 ? -62.685 12.323 -27.743 1.00 19.74 116 ARG A O 1
ATOM 897 N N . LYS A 1 118 ? -61.433 14.183 -27.416 1.00 21.13 117 LYS A N 1
ATOM 898 C CA . LYS A 1 118 ? -60.207 13.490 -27.011 1.00 20.17 117 LYS A CA 1
ATOM 899 C C . LYS A 1 118 ? -59.575 14.164 -25.787 1.00 19.29 117 LYS A C 1
ATOM 900 O O . LYS A 1 118 ? -59.857 15.332 -25.493 1.00 19.48 117 LYS A O 1
ATOM 906 N N . VAL A 1 119 ? -58.721 13.424 -25.081 1.00 19.01 118 VAL A N 1
ATOM 907 C CA . VAL A 1 119 ? -57.980 13.970 -23.938 1.00 17.90 118 VAL A CA 1
ATOM 908 C C . VAL A 1 119 ? -56.482 13.741 -24.107 1.00 16.94 118 VAL A C 1
ATOM 909 O O . VAL A 1 119 ? -56.052 12.644 -24.472 1.00 17.19 118 VAL A O 1
ATOM 913 N N . VAL A 1 120 ? -55.700 14.787 -23.858 1.00 16.91 119 VAL A N 1
ATOM 914 C CA . VAL A 1 120 ? -54.244 14.663 -23.784 1.00 15.84 119 VAL A CA 1
ATOM 915 C C . VAL A 1 120 ? -53.782 14.968 -22.363 1.00 16.95 119 VAL A C 1
ATOM 916 O O . VAL A 1 120 ? -54.005 16.066 -21.847 1.00 18.03 119 VAL A O 1
ATOM 920 N N . LEU A 1 121 ? -53.152 13.986 -21.730 1.00 16.93 120 LEU A N 1
ATOM 921 C CA . LEU A 1 121 ? -52.578 14.184 -20.406 1.00 17.93 120 LEU A CA 1
ATOM 922 C C . LEU A 1 121 ? -51.117 14.605 -20.545 1.00 18.00 120 LEU A C 1
ATOM 923 O O . LEU A 1 121 ? -50.281 13.825 -20.998 1.00 19.55 120 LEU A O 1
ATOM 928 N N . ALA A 1 122 ? -50.826 15.849 -20.176 1.00 18.83 121 ALA A N 1
ATOM 929 C CA . ALA A 1 122 ? -49.471 16.401 -20.262 1.00 16.39 121 ALA A CA 1
ATOM 930 C C . ALA A 1 122 ? -49.113 17.090 -18.940 1.00 16.94 121 ALA A C 1
ATOM 931 O O . ALA A 1 122 ? -48.601 18.211 -18.910 1.00 15.83 121 ALA A O 1
ATOM 933 N N . THR A 1 123 ? -49.389 16.389 -17.845 1.00 16.93 122 THR A N 1
ATOM 934 C CA . THR A 1 123 ? -49.362 16.970 -16.498 1.00 17.34 122 THR A CA 1
ATOM 935 C C . THR A 1 123 ? -47.976 17.011 -15.848 1.00 18.28 122 THR A C 1
ATOM 936 O O . THR A 1 123 ? -47.799 17.613 -14.780 1.00 19.09 122 THR A O 1
ATOM 940 N N . GLY A 1 124 ? -47.002 16.371 -16.488 1.00 19.24 123 GLY A N 1
ATOM 941 C CA . GLY A 1 124 ? -45.642 16.312 -15.960 1.00 20.13 123 GLY A CA 1
ATOM 942 C C . GLY A 1 124 ? -45.536 15.446 -14.717 1.00 21.41 123 GLY A C 1
ATOM 943 O O . GLY A 1 124 ? -46.484 14.740 -14.354 1.00 19.78 123 GLY A O 1
ATOM 944 N N . VAL A 1 125 ? -44.372 15.495 -14.074 1.00 21.16 124 VAL A N 1
ATOM 945 C CA . VAL A 1 125 ? -44.116 14.729 -12.847 1.00 21.18 124 VAL A CA 1
ATOM 946 C C . VAL A 1 125 ? -43.573 15.591 -11.710 1.00 22.23 124 VAL A C 1
ATOM 947 O O . VAL A 1 125 ? -43.011 16.664 -11.942 1.00 24.10 124 VAL A O 1
ATOM 951 N N . ARG A 1 126 ? -43.754 15.099 -10.484 1.00 23.99 125 ARG A N 1
ATOM 952 C CA . ARG A 1 126 ? -43.171 15.696 -9.288 1.00 26.74 125 ARG A CA 1
ATOM 953 C C . ARG A 1 126 ? -41.994 14.835 -8.823 1.00 26.55 125 ARG A C 1
ATOM 954 O O . ARG A 1 126 ? -42.123 13.611 -8.703 1.00 26.38 125 ARG A O 1
ATOM 962 N N . ASP A 1 127 ? -40.851 15.476 -8.574 1.00 25.11 126 ASP A N 1
ATOM 963 C CA . ASP A 1 127 ? -39.670 14.786 -8.045 1.00 25.51 126 ASP A CA 1
ATOM 964 C C . ASP A 1 127 ? -39.831 14.540 -6.542 1.00 24.89 126 ASP A C 1
ATOM 965 O O . ASP A 1 127 ? -40.114 15.468 -5.776 1.00 27.00 126 ASP A O 1
ATOM 970 N N . ILE A 1 128 ? -39.659 13.289 -6.124 1.00 25.61 127 ILE A N 1
ATOM 971 C CA . ILE A 1 128 ? -39.819 12.934 -4.715 1.00 27.08 127 ILE A CA 1
ATOM 972 C C . ILE A 1 128 ? -38.497 13.130 -3.954 1.00 29.70 127 ILE A C 1
ATOM 973 O O . ILE A 1 128 ? -37.473 12.546 -4.328 1.00 30.33 127 ILE A O 1
ATOM 978 N N . PRO A 1 129 ? -38.512 13.969 -2.898 1.00 31.29 128 PRO A N 1
ATOM 979 C CA . PRO A 1 129 ? -37.265 14.231 -2.177 1.00 35.66 128 PRO A CA 1
ATOM 980 C C . PRO A 1 129 ? -36.764 13.020 -1.396 1.00 32.70 128 PRO A C 1
ATOM 981 O O . PRO A 1 129 ? -37.560 12.162 -1.009 1.00 32.33 128 PRO A O 1
ATOM 985 N N . LEU A 1 130 ? -35.452 12.948 -1.188 1.00 32.25 129 LEU A N 1
ATOM 986 C CA . LEU A 1 130 ? -34.883 11.976 -0.264 1.00 31.91 129 LEU A CA 1
ATOM 987 C C . LEU A 1 130 ? -35.206 12.437 1.147 1.00 30.72 129 LEU A C 1
ATOM 988 O O . LEU A 1 130 ? -35.087 13.625 1.454 1.00 29.20 129 LEU A O 1
ATOM 993 N N . ASP A 1 131 ? -35.626 11.507 2.001 1.00 34.02 130 ASP A N 1
ATOM 994 C CA . ASP A 1 131 ? -35.935 11.840 3.391 1.00 38.08 130 ASP A CA 1
ATOM 995 C C . ASP A 1 131 ? -34.642 11.972 4.204 1.00 35.65 130 ASP A C 1
ATOM 996 O O . ASP A 1 131 ? -34.381 11.194 5.125 1.00 34.71 130 ASP A O 1
ATOM 1001 N N . ILE A 1 132 ? -33.831 12.960 3.825 1.00 32.75 131 ILE A N 1
ATOM 1002 C CA . ILE A 1 132 ? -32.563 13.262 4.482 1.00 32.26 131 ILE A CA 1
ATOM 1003 C C . ILE A 1 132 ? -32.510 14.769 4.719 1.00 35.01 131 ILE A C 1
ATOM 1004 O O . ILE A 1 132 ? -32.776 15.552 3.802 1.00 34.29 131 ILE A O 1
ATOM 1009 N N . GLU A 1 133 ? -32.181 15.164 5.950 1.00 37.79 132 GLU A N 1
ATOM 1010 C CA . GLU A 1 133 ? -32.069 16.577 6.314 1.00 37.42 132 GLU A CA 1
ATOM 1011 C C . GLU A 1 133 ? -31.115 17.314 5.371 1.00 34.55 132 GLU A C 1
ATOM 1012 O O . GLU A 1 133 ? -30.013 16.837 5.079 1.00 35.28 132 GLU A O 1
ATOM 1018 N N . GLY A 1 134 ? -31.562 18.467 4.884 1.00 33.78 133 GLY A N 1
ATOM 1019 C CA . GLY A 1 134 ? -30.757 19.295 3.994 1.00 34.40 133 GLY A CA 1
ATOM 1020 C C . GLY A 1 134 ? -30.961 19.023 2.516 1.00 35.90 133 GLY A C 1
ATOM 1021 O O . GLY A 1 134 ? -30.473 19.784 1.677 1.00 37.84 133 GLY A O 1
ATOM 1022 N N . TYR A 1 135 ? -31.676 17.946 2.189 1.00 36.42 134 TYR A N 1
ATOM 1023 C CA . TYR A 1 135 ? -31.899 17.582 0.788 1.00 35.38 134 TYR A CA 1
ATOM 1024 C C . TYR A 1 135 ? -32.640 18.682 0.027 1.00 35.86 134 TYR A C 1
ATOM 1025 O O . TYR A 1 135 ? -32.231 19.058 -1.072 1.00 36.30 134 TYR A O 1
ATOM 1034 N N . SER A 1 136 ? -33.717 19.194 0.623 1.00 38.72 135 SER A N 1
ATOM 1035 C CA . SER A 1 136 ? -34.555 20.221 -0.001 1.00 38.03 135 SER A CA 1
ATOM 1036 C C . SER A 1 136 ? -33.816 21.523 -0.304 1.00 37.89 135 SER A C 1
ATOM 1037 O O . SER A 1 136 ? -34.068 22.152 -1.333 1.00 40.62 135 SER A O 1
ATOM 1040 N N . GLU A 1 137 ? -32.913 21.925 0.591 1.00 37.03 136 GLU A N 1
ATOM 1041 C CA . GLU A 1 137 ? -32.070 23.100 0.353 1.00 38.11 136 GLU A CA 1
ATOM 1042 C C . GLU A 1 137 ? -31.116 22.890 -0.833 1.00 38.62 136 GLU A C 1
ATOM 1043 O O . GLU A 1 137 ? -30.824 23.834 -1.569 1.00 40.06 136 GLU A O 1
ATOM 1049 N N . CYS A 1 138 ? -30.655 21.654 -1.031 1.00 32.27 137 CYS A N 1
ATOM 1050 C CA . CYS A 1 138 ? -29.642 21.364 -2.053 1.00 29.38 137 CYS A CA 1
ATOM 1051 C C . CYS A 1 138 ? -30.215 20.963 -3.407 1.00 28.10 137 CYS A C 1
ATOM 1052 O O . CYS A 1 138 ? -29.514 21.031 -4.416 1.00 27.56 137 CYS A O 1
ATOM 1055 N N . TRP A 1 139 ? -31.473 20.530 -3.424 1.00 29.58 138 TRP A N 1
ATOM 1056 C CA . TRP A 1 139 ? -32.108 20.091 -4.661 1.00 28.99 138 TRP A CA 1
ATOM 1057 C C . TRP A 1 139 ? -32.109 21.209 -5.706 1.00 33.73 138 TRP A C 1
ATOM 1058 O O . TRP A 1 139 ? -32.503 22.341 -5.412 1.00 35.32 138 TRP A O 1
ATOM 1069 N N . ALA A 1 140 ? -31.649 20.875 -6.914 1.00 34.24 139 ALA A N 1
ATOM 1070 C CA . ALA A 1 140 ? -31.469 21.836 -8.017 1.00 33.77 139 ALA A CA 1
ATOM 1071 C C . ALA A 1 140 ? -30.560 23.021 -7.648 1.00 40.91 139 ALA A C 1
ATOM 1072 O O . ALA A 1 140 ? -30.602 24.080 -8.285 1.00 40.57 139 ALA A O 1
ATOM 1074 N N . ASN A 1 141 ? -29.733 22.821 -6.625 1.00 35.96 140 ASN A N 1
ATOM 1075 C CA . ASN A 1 141 ? -28.852 23.854 -6.088 1.00 36.83 140 ASN A CA 1
ATOM 1076 C C . ASN A 1 141 ? -27.669 23.169 -5.390 1.00 34.16 140 ASN A C 1
ATOM 1077 O O . ASN A 1 141 ? -27.371 23.430 -4.223 1.00 33.71 140 ASN A O 1
ATOM 1082 N N . GLY A 1 142 ? -27.011 22.270 -6.119 1.00 30.72 141 GLY A N 1
ATOM 1083 C CA . GLY A 1 142 ? -25.979 21.408 -5.546 1.00 29.04 141 GLY A CA 1
ATOM 1084 C C . GLY A 1 142 ? -26.229 19.929 -5.791 1.00 26.22 141 GLY A C 1
ATOM 1085 O O . GLY A 1 142 ? -25.283 19.152 -5.934 1.00 25.76 141 GLY A O 1
ATOM 1086 N N . ILE A 1 143 ? -27.502 19.534 -5.812 1.00 23.89 142 ILE A N 1
ATOM 1087 C CA . ILE A 1 143 ? -27.879 18.184 -6.230 1.00 22.77 142 ILE A CA 1
ATOM 1088 C C . ILE A 1 143 ? -28.554 18.276 -7.593 1.00 24.51 142 ILE A C 1
ATOM 1089 O O . ILE A 1 143 ? -29.592 18.929 -7.745 1.00 26.55 142 ILE A O 1
ATOM 1094 N N . TYR A 1 144 ? -27.946 17.621 -8.577 1.00 24.97 143 TYR A N 1
ATOM 1095 C CA . TYR A 1 144 ? -28.433 17.644 -9.956 1.00 27.04 143 TYR A CA 1
ATOM 1096 C C . TYR A 1 144 ? -28.867 16.271 -10.423 1.00 26.39 143 TYR A C 1
ATOM 1097 O O . TYR A 1 144 ? -28.237 15.264 -10.102 1.00 25.41 143 TYR A O 1
ATOM 1106 N N . HIS A 1 145 ? -29.952 16.238 -11.187 1.00 22.40 144 HIS A N 1
ATOM 1107 C CA . HIS A 1 145 ? -30.559 14.979 -11.588 1.00 23.58 144 HIS A CA 1
ATOM 1108 C C . HIS A 1 145 ? -30.164 14.545 -12.992 1.00 24.05 144 HIS A C 1
ATOM 1109 O O . HIS A 1 145 ? -30.267 13.373 -13.332 1.00 25.30 144 HIS A O 1
ATOM 1116 N N . CYS A 1 146 ? -29.718 15.495 -13.802 1.00 22.42 145 CYS A N 1
ATOM 1117 C CA . CYS A 1 146 ? -29.523 15.254 -15.226 1.00 22.34 145 CYS A CA 1
ATOM 1118 C C . CYS A 1 146 ? -28.280 15.988 -15.688 1.00 21.38 145 CYS A C 1
ATOM 1119 O O . CYS A 1 146 ? -28.239 17.218 -15.676 1.00 22.06 145 CYS A O 1
ATOM 1122 N N . LEU A 1 147 ? -27.261 15.230 -16.083 1.00 21.00 146 LEU A N 1
ATOM 1123 C CA . LEU A 1 147 ? -25.977 15.820 -16.464 1.00 20.74 146 LEU A CA 1
ATOM 1124 C C . LEU A 1 147 ? -25.926 16.303 -17.924 1.00 20.41 146 LEU A C 1
ATOM 1125 O O . LEU A 1 147 ? -24.909 16.834 -18.377 1.00 22.75 146 LEU A O 1
ATOM 1130 N N . PHE A 1 148 ? -27.024 16.123 -18.653 1.00 19.93 147 PHE A N 1
ATOM 1131 C CA . PHE A 1 148 ? -27.215 16.855 -19.903 1.00 19.48 147 PHE A CA 1
ATOM 1132 C C . PHE A 1 148 ? -27.869 18.205 -19.622 1.00 20.60 147 PHE A C 1
ATOM 1133 O O . PHE A 1 148 ? -27.608 19.183 -20.317 1.00 21.52 147 PHE A O 1
ATOM 1141 N N . CYS A 1 149 ? -28.711 18.249 -18.593 1.00 21.90 148 CYS A N 1
ATOM 1142 C CA . CYS A 1 149 ? -29.455 19.457 -18.229 1.00 21.61 148 CYS A CA 1
ATOM 1143 C C . CYS A 1 149 ? -28.581 20.449 -17.466 1.00 24.78 148 CYS A C 1
ATOM 1144 O O . CYS A 1 149 ? -28.730 21.662 -17.616 1.00 23.97 148 CYS A O 1
ATOM 1147 N N . ASP A 1 150 ? -27.680 19.913 -16.642 1.00 23.69 149 ASP A N 1
ATOM 1148 C CA . ASP A 1 150 ? -26.805 20.709 -15.794 1.00 26.15 149 ASP A CA 1
ATOM 1149 C C . ASP A 1 150 ? -25.442 20.040 -15.696 1.00 28.55 149 ASP A C 1
ATOM 1150 O O . ASP A 1 150 ? -25.199 19.012 -16.327 1.00 35.07 149 ASP A O 1
ATOM 1155 N N . GLY A 1 151 ? -24.555 20.621 -14.901 1.00 27.73 150 GLY A N 1
ATOM 1156 C CA . GLY A 1 151 ? -23.260 20.010 -14.653 1.00 24.53 150 GLY A CA 1
ATOM 1157 C C . GLY A 1 151 ? -22.138 20.649 -15.433 1.00 23.19 150 GLY A C 1
ATOM 1158 O O . GLY A 1 151 ? -21.057 20.871 -14.886 1.00 21.44 150 GLY A O 1
ATOM 1159 N N . TYR A 1 152 ? -22.388 20.946 -16.706 1.00 21.31 151 TYR A N 1
ATOM 1160 C CA . TYR A 1 152 ? -21.387 21.583 -17.563 1.00 21.54 151 TYR A CA 1
ATOM 1161 C C . TYR A 1 152 ? -20.919 22.928 -16.999 1.00 22.16 151 TYR A C 1
ATOM 1162 O O . TYR A 1 152 ? -19.728 23.245 -17.045 1.00 22.00 151 TYR A O 1
ATOM 1171 N N . GLU A 1 153 ? -21.860 23.704 -16.465 1.00 22.44 152 GLU A N 1
ATOM 1172 C CA . GLU A 1 153 ? -21.564 25.011 -15.873 1.00 24.74 152 GLU A CA 1
ATOM 1173 C C . GLU A 1 153 ? -20.655 24.899 -14.648 1.00 24.79 152 GLU A C 1
ATOM 1174 O O . GLU A 1 153 ? -19.936 25.845 -14.312 1.00 25.28 152 GLU A O 1
ATOM 1180 N N . GLU A 1 154 ? -20.681 23.738 -13.999 1.00 21.87 153 GLU A N 1
ATOM 1181 C CA . GLU A 1 154 ? -19.881 23.508 -12.796 1.00 23.11 153 GLU A CA 1
ATOM 1182 C C . GLU A 1 154 ? -18.693 22.573 -13.036 1.00 22.28 153 GLU A C 1
ATOM 1183 O O . GLU A 1 154 ? -18.172 21.974 -12.093 1.00 24.70 153 GLU A O 1
ATOM 1189 N N . ARG A 1 155 ? -18.259 22.469 -14.293 1.00 21.52 154 ARG A N 1
ATOM 1190 C CA . ARG A 1 155 ? -17.138 21.598 -14.658 1.00 23.03 154 ARG A CA 1
ATOM 1191 C C . ARG A 1 155 ? -15.802 22.079 -14.079 1.00 22.79 154 ARG A C 1
ATOM 1192 O O . ARG A 1 155 ? -15.660 23.242 -13.691 1.00 23.81 154 ARG A O 1
ATOM 1200 N N . GLY A 1 156 ? -14.828 21.172 -14.038 1.00 22.36 155 GLY A N 1
ATOM 1201 C CA . GLY A 1 156 ? -13.483 21.481 -13.541 1.00 23.19 155 GLY A CA 1
ATOM 1202 C C . GLY A 1 156 ? -13.290 21.200 -12.060 1.00 22.76 155 GLY A C 1
ATOM 1203 O O . GLY A 1 156 ? -12.365 21.727 -11.441 1.00 24.10 155 GLY A O 1
ATOM 1204 N N . GLN A 1 157 ? -14.150 20.360 -11.491 1.00 23.76 156 GLN A N 1
ATOM 1205 C CA . GLN A 1 157 ? -14.102 20.059 -10.048 1.00 23.42 156 GLN A CA 1
ATOM 1206 C C . GLN A 1 157 ? -12.981 19.092 -9.675 1.00 24.17 156 GLN A C 1
ATOM 1207 O O . GLN A 1 157 ? -12.498 18.331 -10.516 1.00 24.86 156 GLN A O 1
ATOM 1213 N N . GLU A 1 158 ? -12.570 19.132 -8.408 1.00 27.33 157 GLU A N 1
ATOM 1214 C CA . GLU A 1 158 ? -11.656 18.135 -7.855 1.00 25.23 157 GLU A CA 1
ATOM 1215 C C . GLU A 1 158 ? -12.430 16.866 -7.522 1.00 24.47 157 GLU A C 1
ATOM 1216 O O . GLU A 1 158 ? -11.990 15.760 -7.827 1.00 25.60 157 GLU A O 1
ATOM 1222 N N . THR A 1 159 ? -13.585 17.039 -6.887 1.00 24.25 158 THR A N 1
ATOM 1223 C CA . THR A 1 159 ? -14.391 15.916 -6.429 1.00 22.96 158 THR A CA 1
ATOM 1224 C C . THR A 1 159 ? -15.875 16.278 -6.458 1.00 22.17 158 THR A C 1
ATOM 1225 O O . THR A 1 159 ? -16.255 17.400 -6.121 1.00 23.54 158 THR A O 1
ATOM 1229 N N . VAL A 1 160 ? -16.696 15.328 -6.892 1.00 21.21 159 VAL A N 1
ATOM 1230 C CA . VAL A 1 160 ? -18.158 15.457 -6.862 1.00 19.96 159 VAL A CA 1
ATOM 1231 C C . VAL A 1 160 ? -18.713 14.117 -6.392 1.00 20.81 159 VAL A C 1
ATOM 1232 O O . VAL A 1 160 ? -17.991 13.111 -6.380 1.00 22.49 159 VAL A O 1
ATOM 1236 N N . GLY A 1 161 ? -19.982 14.091 -6.006 1.00 21.09 160 GLY A N 1
ATOM 1237 C CA . GLY A 1 161 ? -20.580 12.862 -5.497 1.00 21.01 160 GLY A CA 1
ATOM 1238 C C . GLY A 1 161 ? -21.731 12.350 -6.339 1.00 21.33 160 GLY A C 1
ATOM 1239 O O . GLY A 1 161 ? -22.433 13.129 -6.981 1.00 21.78 160 GLY A O 1
ATOM 1240 N N . VAL A 1 162 ? -21.901 11.030 -6.350 1.00 21.58 161 VAL A N 1
ATOM 1241 C CA . VAL A 1 162 ? -23.099 10.401 -6.898 1.00 21.59 161 VAL A CA 1
ATOM 1242 C C . VAL A 1 162 ? -23.820 9.699 -5.755 1.00 22.64 161 VAL A C 1
ATOM 1243 O O . VAL A 1 162 ? -23.205 8.958 -4.986 1.00 22.29 161 VAL A O 1
ATOM 1247 N N . LEU A 1 163 ? -25.120 9.948 -5.640 1.00 23.00 162 LEU A N 1
ATOM 1248 C CA . LEU A 1 163 ? -25.921 9.302 -4.612 1.00 22.75 162 LEU A CA 1
ATOM 1249 C C . LEU A 1 163 ? -26.571 8.046 -5.169 1.00 25.32 162 LEU A C 1
ATOM 1250 O O . LEU A 1 163 ? -27.628 8.113 -5.808 1.00 23.84 162 LEU A O 1
ATOM 1255 N N . ALA A 1 164 ? -25.929 6.903 -4.926 1.00 23.99 163 ALA A N 1
ATOM 1256 C CA . ALA A 1 164 ? -26.471 5.612 -5.330 1.00 24.19 163 ALA A CA 1
ATOM 1257 C C . ALA A 1 164 ? -27.554 5.175 -4.338 1.00 25.59 163 ALA A C 1
ATOM 1258 O O . ALA A 1 164 ? -27.432 4.154 -3.655 1.00 26.82 163 ALA A O 1
ATOM 1260 N N . LEU A 1 165 ? -28.603 5.992 -4.263 1.00 25.18 164 LEU A N 1
ATOM 1261 C CA . LEU A 1 165 ? -29.744 5.791 -3.371 1.00 27.72 164 LEU A CA 1
ATOM 1262 C C . LEU A 1 165 ? -31.009 5.674 -4.220 1.00 29.86 164 LEU A C 1
ATOM 1263 O O . LEU A 1 165 ? -30.978 5.979 -5.414 1.00 29.17 164 LEU A O 1
ATOM 1268 N N . GLY A 1 166 ? -32.117 5.248 -3.614 1.00 34.11 165 GLY A N 1
ATOM 1269 C CA . GLY A 1 166 ? -33.389 5.133 -4.333 1.00 34.77 165 GLY A CA 1
ATOM 1270 C C . GLY A 1 166 ? -33.237 4.357 -5.632 1.00 34.04 165 GLY A C 1
ATOM 1271 O O . GLY A 1 166 ? -32.746 3.226 -5.615 1.00 35.31 165 GLY A O 1
ATOM 1272 N N . PRO A 1 167 ? -33.630 4.962 -6.771 1.00 32.84 166 PRO A N 1
ATOM 1273 C CA . PRO A 1 167 ? -33.506 4.238 -8.044 1.00 35.08 166 PRO A CA 1
ATOM 1274 C C . PRO A 1 167 ? -32.075 4.168 -8.597 1.00 32.53 166 PRO A C 1
ATOM 1275 O O . PRO A 1 167 ? -31.827 3.445 -9.563 1.00 34.00 166 PRO A O 1
ATOM 1279 N N . ILE A 1 168 ? -31.148 4.901 -7.986 1.00 30.00 167 ILE A N 1
ATOM 1280 C CA . ILE A 1 168 ? -29.743 4.884 -8.398 1.00 30.60 167 ILE A CA 1
ATOM 1281 C C . ILE A 1 168 ? -28.965 3.796 -7.637 1.00 34.82 167 ILE A C 1
ATOM 1282 O O . ILE A 1 168 ? -27.778 3.568 -7.893 1.00 32.90 167 ILE A O 1
ATOM 1287 N N . ALA A 1 169 ? -29.653 3.107 -6.724 1.00 36.93 168 ALA A N 1
ATOM 1288 C CA . ALA A 1 169 ? -29.033 2.098 -5.861 1.00 40.09 168 ALA A CA 1
ATOM 1289 C C . ALA A 1 169 ? -28.783 0.743 -6.549 1.00 42.23 168 ALA A C 1
ATOM 1290 O O . ALA A 1 169 ? -29.116 -0.316 -6.010 1.00 42.21 168 ALA A O 1
ATOM 1292 N N . ASN A 1 170 ? -28.190 0.793 -7.738 1.00 40.55 169 ASN A N 1
ATOM 1293 C CA . ASN A 1 170 ? -27.766 -0.398 -8.474 1.00 37.69 169 ASN A CA 1
ATOM 1294 C C . ASN A 1 170 ? -26.522 -0.064 -9.296 1.00 31.06 169 ASN A C 1
ATOM 1295 O O . ASN A 1 170 ? -26.292 1.107 -9.607 1.00 33.00 169 ASN A O 1
ATOM 1300 N N . PRO A 1 171 ? -25.718 -1.083 -9.655 1.00 30.42 170 PRO A N 1
ATOM 1301 C CA . PRO A 1 171 ? -24.459 -0.809 -10.351 1.00 29.61 170 PRO A CA 1
ATOM 1302 C C . PRO A 1 171 ? -24.613 -0.107 -11.699 1.00 28.43 170 PRO A C 1
ATOM 1303 O O . PRO A 1 171 ? -23.774 0.724 -12.052 1.00 33.34 170 PRO A O 1
ATOM 1307 N N . ALA A 1 172 ? -25.664 -0.441 -12.442 1.00 27.68 171 ALA A N 1
ATOM 1308 C CA . ALA A 1 172 ? -25.872 0.130 -13.773 1.00 24.40 171 ALA A CA 1
ATOM 1309 C C . ALA A 1 172 ? -26.080 1.643 -13.723 1.00 26.58 171 ALA A C 1
ATOM 1310 O O . ALA A 1 172 ? -25.371 2.393 -14.399 1.00 26.50 171 ALA A O 1
ATOM 1312 N N . ARG A 1 173 ? -27.046 2.080 -12.915 1.00 25.85 172 ARG A N 1
ATOM 1313 C CA . ARG A 1 173 ? -27.380 3.502 -12.805 1.00 24.71 172 ARG A CA 1
ATOM 1314 C C . ARG A 1 173 ? -26.259 4.294 -12.138 1.00 23.96 172 ARG A C 1
ATOM 1315 O O . ARG A 1 173 ? -25.903 5.372 -12.611 1.00 22.59 172 ARG A O 1
ATOM 1323 N N . ALA A 1 174 ? -25.702 3.754 -11.053 1.00 23.52 173 ALA A N 1
ATOM 1324 C CA . ALA A 1 174 ? -24.608 4.417 -10.332 1.00 22.81 173 ALA A CA 1
ATOM 1325 C C . ALA A 1 174 ? -23.368 4.635 -11.199 1.00 23.34 173 ALA A C 1
ATOM 1326 O O . ALA A 1 174 ? -22.805 5.732 -11.206 1.00 25.12 173 ALA A O 1
ATOM 1328 N N . LEU A 1 175 ? -22.950 3.596 -11.921 1.00 23.89 174 LEU A N 1
ATOM 1329 C CA . LEU A 1 175 ? -21.773 3.677 -12.795 1.00 25.35 174 LEU A CA 1
ATOM 1330 C C . LEU A 1 175 ? -21.967 4.600 -13.998 1.00 25.19 174 LEU A C 1
ATOM 1331 O O . LEU A 1 175 ? -21.047 5.329 -14.373 1.00 23.89 174 LEU A O 1
ATOM 1336 N N . HIS A 1 176 ? -23.153 4.552 -14.605 1.00 23.45 175 HIS A N 1
ATOM 1337 C CA . HIS A 1 176 ? -23.493 5.441 -15.724 1.00 26.69 175 HIS A CA 1
ATOM 1338 C C . HIS A 1 176 ? -23.428 6.904 -15.277 1.00 24.79 175 HIS A C 1
ATOM 1339 O O . HIS A 1 176 ? -22.869 7.743 -15.981 1.00 24.98 175 HIS A O 1
ATOM 1346 N N . LEU A 1 177 ? -23.969 7.200 -14.096 1.00 24.16 176 LEU A N 1
ATOM 1347 C CA . LEU A 1 177 ? -23.941 8.564 -13.563 1.00 22.24 176 LEU A CA 1
ATOM 1348 C C . LEU A 1 177 ? -22.551 9.004 -13.120 1.00 23.03 176 LEU A C 1
ATOM 1349 O O . LEU A 1 177 ? -22.174 10.160 -13.325 1.00 22.26 176 LEU A O 1
ATOM 1354 N N . ALA A 1 178 ? -21.798 8.085 -12.515 1.00 23.25 177 ALA A N 1
ATOM 1355 C CA . ALA A 1 178 ? -20.434 8.377 -12.063 1.00 21.05 177 ALA A CA 1
ATOM 1356 C C . ALA A 1 178 ? -19.494 8.637 -13.238 1.00 20.69 177 ALA A C 1
ATOM 1357 O O . ALA A 1 178 ? -18.637 9.519 -13.172 1.00 20.99 177 ALA A O 1
ATOM 1359 N N . ARG A 1 179 ? -19.662 7.874 -14.313 1.00 21.10 178 ARG A N 1
ATOM 1360 C CA . ARG A 1 179 ? -18.842 8.068 -15.511 1.00 20.6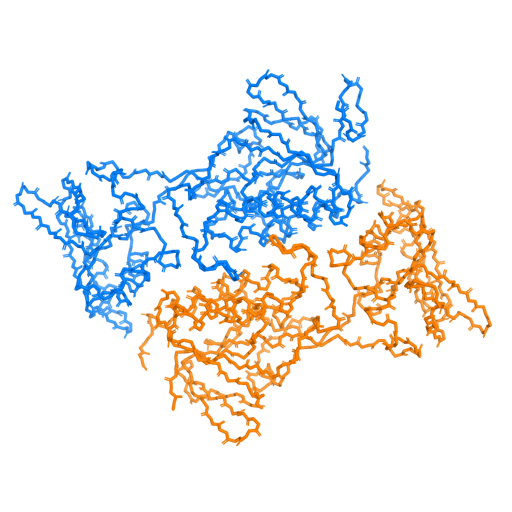9 178 ARG A CA 1
ATOM 1361 C C . ARG A 1 179 ? -19.185 9.370 -16.232 1.00 21.37 178 ARG A C 1
ATOM 1362 O O . ARG A 1 179 ? -18.313 9.993 -16.837 1.00 19.63 178 ARG A O 1
ATOM 1370 N N . MET A 1 180 ? -20.449 9.784 -16.156 1.00 22.18 179 MET A N 1
ATOM 1371 C CA . MET A 1 180 ? -20.843 11.103 -16.650 1.00 21.70 179 MET A CA 1
ATOM 1372 C C . MET A 1 180 ? -20.246 12.218 -15.793 1.00 20.72 179 MET A C 1
ATOM 1373 O O . MET A 1 180 ? -19.788 13.235 -16.323 1.00 22.09 179 MET A O 1
ATOM 1378 N N . ALA A 1 181 ? -20.244 12.014 -14.475 1.00 20.68 180 ALA A N 1
ATOM 1379 C CA . ALA A 1 181 ? -19.668 12.972 -13.532 1.00 21.00 180 ALA A CA 1
ATOM 1380 C C . ALA A 1 181 ? -18.149 13.112 -13.685 1.00 21.17 180 ALA A C 1
ATOM 1381 O O . ALA A 1 181 ? -17.595 14.168 -13.367 1.00 21.99 180 ALA A O 1
ATOM 1383 N N . LEU A 1 182 ? -17.487 12.061 -14.177 1.00 20.85 181 LEU A N 1
ATOM 1384 C CA . LEU A 1 182 ? -16.034 12.090 -14.416 1.00 21.74 181 LEU A CA 1
ATOM 1385 C C . LEU A 1 182 ? -15.615 13.028 -15.551 1.00 22.08 181 LEU A C 1
ATOM 1386 O O . LEU A 1 182 ? -14.442 13.392 -15.661 1.00 22.95 181 LEU A O 1
ATOM 1391 N N . ARG A 1 183 ? -16.571 13.413 -16.392 1.00 23.03 182 ARG A N 1
ATOM 1392 C CA . ARG A 1 183 ? -16.325 14.420 -17.423 1.00 21.68 182 ARG A CA 1
ATOM 1393 C C . ARG A 1 183 ? -16.187 15.803 -16.794 1.00 20.84 182 ARG A C 1
ATOM 1394 O O . ARG A 1 183 ? -15.582 16.703 -17.375 1.00 20.70 182 ARG A O 1
ATOM 1402 N N . LEU A 1 184 ? -16.749 15.954 -15.597 1.00 19.72 183 LEU A N 1
ATOM 1403 C CA . LEU A 1 184 ? -16.862 17.251 -14.939 1.00 18.03 183 LEU A CA 1
ATOM 1404 C C . LEU A 1 184 ? -15.966 17.360 -13.710 1.00 20.15 183 LEU A C 1
ATOM 1405 O O . LEU A 1 184 ? -15.811 18.442 -13.149 1.00 20.07 183 LEU A O 1
ATOM 1410 N N . SER A 1 185 ? -15.381 16.240 -13.294 1.00 23.48 184 SER A N 1
ATOM 1411 C CA . SER A 1 185 ? -14.594 16.203 -12.067 1.00 23.18 184 SER A CA 1
ATOM 1412 C C . SER A 1 185 ? -13.407 15.264 -12.187 1.00 23.13 184 SER A C 1
ATOM 1413 O O . SER A 1 185 ? -13.459 14.281 -12.933 1.00 22.41 184 SER A O 1
ATOM 1416 N N . GLU A 1 186 ? -12.344 15.566 -11.443 1.00 24.76 185 GLU A N 1
ATOM 1417 C CA . GLU A 1 186 ? -11.158 14.707 -11.390 1.00 25.43 185 GLU A CA 1
ATOM 1418 C C . GLU A 1 186 ? -11.466 13.385 -10.703 1.00 24.10 185 GLU A C 1
ATOM 1419 O O . GLU A 1 186 ? -10.988 12.331 -11.121 1.00 23.02 185 GLU A O 1
ATOM 1425 N N . SER A 1 187 ? -12.265 13.456 -9.643 1.00 24.99 186 SER A N 1
ATOM 1426 C CA . SER A 1 187 ? -12.634 12.288 -8.862 1.00 25.72 186 SER A CA 1
ATOM 1427 C C . SER A 1 187 ? -14.138 12.279 -8.603 1.00 25.38 186 SER A C 1
ATOM 1428 O O . SER A 1 187 ? -14.759 13.339 -8.476 1.00 25.15 186 SER A O 1
ATOM 1431 N N . VAL A 1 188 ? -14.717 11.082 -8.540 1.00 23.28 187 VAL A N 1
ATOM 1432 C CA . VAL A 1 188 ? -16.134 10.921 -8.199 1.00 22.92 187 VAL A CA 1
ATOM 1433 C C . VAL A 1 188 ? -16.278 9.927 -7.053 1.00 23.37 187 VAL A C 1
ATOM 1434 O O . VAL A 1 188 ? -15.772 8.806 -7.128 1.00 24.50 187 VAL A O 1
ATOM 1438 N N . THR A 1 189 ? -16.968 10.344 -5.995 1.00 22.74 188 THR A N 1
ATOM 1439 C CA . THR A 1 189 ? -17.271 9.459 -4.882 1.00 21.97 188 THR A CA 1
ATOM 1440 C C . THR A 1 189 ? -18.713 8.973 -4.993 1.00 21.52 188 THR A C 1
ATOM 1441 O O . THR A 1 189 ? -19.646 9.777 -5.068 1.00 23.05 188 THR A O 1
ATOM 1445 N N . ILE A 1 190 ? -18.885 7.655 -5.012 1.00 22.44 189 ILE A N 1
ATOM 1446 C CA . ILE A 1 190 ? -20.211 7.050 -5.065 1.00 23.62 189 ILE A CA 1
ATOM 1447 C C . ILE A 1 190 ? -20.674 6.697 -3.644 1.00 25.38 189 ILE A C 1
ATOM 1448 O O . ILE A 1 190 ? -20.090 5.837 -2.976 1.00 26.10 189 ILE A O 1
ATOM 1453 N N . TYR A 1 191 ? -21.721 7.393 -3.201 1.00 25.60 190 TYR A N 1
ATOM 1454 C CA . TYR A 1 191 ? -22.300 7.245 -1.866 1.00 26.92 190 TYR A CA 1
ATOM 1455 C C . TYR A 1 191 ? -23.411 6.195 -1.879 1.00 29.52 190 TYR A C 1
ATOM 1456 O O . TYR A 1 191 ? -24.311 6.265 -2.717 1.00 25.37 190 TYR A O 1
ATOM 1465 N N . THR A 1 192 ? -23.360 5.230 -0.959 1.00 28.73 191 THR A N 1
ATOM 1466 C CA . THR A 1 192 ? -24.411 4.205 -0.893 1.00 29.34 191 THR A CA 1
ATOM 1467 C C . THR A 1 192 ? -25.281 4.268 0.372 1.00 32.39 191 THR A C 1
ATOM 1468 O O . THR A 1 192 ? -26.209 3.464 0.528 1.00 32.24 191 THR A O 1
ATOM 1472 N N . ASN A 1 193 ? -24.986 5.221 1.260 1.00 29.71 192 ASN A N 1
ATOM 1473 C CA . ASN A 1 193 ? -25.806 5.477 2.454 1.00 31.65 192 ASN A CA 1
ATOM 1474 C C . ASN A 1 193 ? -26.092 4.215 3.286 1.00 33.29 192 ASN A C 1
ATOM 1475 O O . ASN A 1 193 ? -27.247 3.897 3.590 1.00 33.83 192 ASN A O 1
ATOM 1480 N N . GLY A 1 194 ? -25.033 3.491 3.637 1.00 34.43 193 GLY A N 1
ATOM 1481 C CA . GLY A 1 194 ? -25.164 2.334 4.524 1.00 42.18 193 GLY A CA 1
ATOM 1482 C C . GLY A 1 194 ? -25.339 0.986 3.847 1.00 49.40 193 GLY A C 1
ATOM 1483 O O . GLY A 1 194 ? -25.717 0.012 4.499 1.00 45.96 193 GLY A O 1
ATOM 1484 N N . ASN A 1 195 ? -25.076 0.925 2.541 1.00 47.48 194 ASN A N 1
ATOM 1485 C CA . ASN A 1 195 ? -25.114 -0.337 1.802 1.00 39.48 194 ASN A CA 1
ATOM 1486 C C . ASN A 1 195 ? -23.719 -0.698 1.285 1.00 42.52 194 ASN A C 1
ATOM 1487 O O . ASN A 1 195 ? -23.280 -0.204 0.245 1.00 41.86 194 ASN A O 1
ATOM 1492 N N . GLU A 1 196 ? -23.029 -1.557 2.032 1.00 37.15 195 GLU A N 1
ATOM 1493 C CA . GLU A 1 196 ? -21.674 -2.011 1.706 1.00 39.96 195 GLU A CA 1
ATOM 1494 C C . GLU A 1 196 ? -21.683 -2.979 0.533 1.00 37.12 195 GLU A C 1
ATOM 1495 O O . GLU A 1 196 ? -20.832 -2.905 -0.359 1.00 38.69 195 GLU A O 1
ATOM 1501 N N . GLN A 1 197 ? -22.649 -3.895 0.568 1.00 44.00 196 GLN A N 1
ATOM 1502 C CA . GLN A 1 197 ? -22.855 -4.883 -0.482 1.00 37.37 196 GLN A CA 1
ATOM 1503 C C . GLN A 1 197 ? -22.960 -4.183 -1.841 1.00 40.90 196 GLN A C 1
ATOM 1504 O O . GLN A 1 197 ? -22.269 -4.565 -2.789 1.00 44.75 196 GLN A O 1
ATOM 1510 N N . LEU A 1 198 ? -23.795 -3.147 -1.919 1.00 37.90 197 LEU A N 1
ATOM 1511 C CA . LEU A 1 198 ? -23.912 -2.341 -3.138 1.00 36.81 197 LEU A CA 1
ATOM 1512 C C . LEU A 1 198 ? -22.600 -1.647 -3.538 1.00 33.30 197 LEU A C 1
ATOM 1513 O O . LEU A 1 198 ? -22.207 -1.695 -4.707 1.00 32.74 197 LEU A O 1
ATOM 1518 N N . ALA A 1 199 ? -21.930 -1.012 -2.576 1.00 31.25 198 ALA A N 1
ATOM 1519 C CA . ALA A 1 199 ? -20.635 -0.371 -2.824 1.00 32.09 198 ALA A CA 1
ATOM 1520 C C . ALA A 1 199 ? -19.642 -1.372 -3.416 1.00 35.31 198 ALA A C 1
ATOM 1521 O O . ALA A 1 199 ? -18.876 -1.035 -4.324 1.00 34.27 198 ALA A O 1
ATOM 1523 N N . LYS A 1 200 ? -19.684 -2.601 -2.902 1.00 34.63 199 LYS A N 1
ATOM 1524 C CA . LYS A 1 200 ? -18.848 -3.700 -3.383 1.00 36.46 199 LYS A CA 1
ATOM 1525 C C . LYS A 1 200 ? -19.234 -4.148 -4.788 1.00 34.12 199 LYS A C 1
ATOM 1526 O O . LYS A 1 200 ? -18.362 -4.459 -5.599 1.00 33.05 199 LYS A O 1
ATOM 1532 N N . GLU A 1 201 ? -20.540 -4.189 -5.058 1.00 30.56 200 GLU A N 1
ATOM 1533 C CA . GLU A 1 201 ? -21.072 -4.563 -6.369 1.00 31.30 200 GLU A CA 1
ATOM 1534 C C . GLU A 1 201 ? -20.681 -3.554 -7.448 1.00 29.92 200 GLU A C 1
ATOM 1535 O O . GLU A 1 201 ? -20.238 -3.941 -8.529 1.00 33.64 200 GLU A O 1
ATOM 1541 N N . ILE A 1 202 ? -20.846 -2.267 -7.143 1.00 28.31 201 ILE A N 1
ATOM 1542 C CA . ILE A 1 202 ? -20.491 -1.180 -8.064 1.00 26.01 201 ILE A CA 1
ATOM 1543 C C . ILE A 1 202 ? -18.987 -1.177 -8.362 1.00 25.78 201 ILE A C 1
ATOM 1544 O O . ILE A 1 202 ? -18.590 -1.087 -9.526 1.00 25.33 201 ILE A O 1
ATOM 1549 N N . GLN A 1 203 ? -18.166 -1.285 -7.315 1.00 26.35 202 GLN A N 1
ATOM 1550 C CA . GLN A 1 203 ? -16.706 -1.334 -7.472 1.00 26.34 202 GLN A CA 1
ATOM 1551 C C . GLN A 1 203 ? -16.267 -2.499 -8.356 1.00 28.00 202 GLN A C 1
ATOM 1552 O O . GLN A 1 203 ? -15.491 -2.313 -9.299 1.00 28.92 202 GLN A O 1
ATOM 1558 N N . GLN A 1 204 ? -16.768 -3.691 -8.036 1.00 27.36 203 GLN A N 1
ATOM 1559 C CA . GLN A 1 204 ? -16.465 -4.899 -8.796 1.00 29.48 203 GLN A CA 1
ATOM 1560 C C . GLN A 1 204 ? -16.890 -4.767 -10.257 1.00 28.00 203 GLN A C 1
ATOM 1561 O O . GLN A 1 204 ? -16.100 -5.060 -11.154 1.00 30.93 203 GLN A O 1
ATOM 1567 N N . ALA A 1 205 ? -18.126 -4.324 -10.491 1.00 28.14 204 ALA A N 1
ATOM 1568 C CA . ALA A 1 205 ? -18.622 -4.098 -11.854 1.00 27.08 204 ALA A CA 1
ATOM 1569 C C . ALA A 1 205 ? -17.723 -3.133 -12.624 1.00 27.85 204 ALA A C 1
ATOM 1570 O O . ALA A 1 205 ? -17.421 -3.363 -13.797 1.00 27.30 204 ALA A O 1
ATOM 1572 N N . ALA A 1 206 ? -17.294 -2.063 -11.955 1.00 25.50 205 ALA A N 1
ATOM 1573 C CA . ALA A 1 206 ? -16.405 -1.073 -12.557 1.00 28.01 205 ALA A CA 1
ATOM 1574 C C . ALA A 1 206 ? -15.031 -1.671 -12.852 1.00 29.91 205 ALA A C 1
ATOM 1575 O O . ALA A 1 206 ? -14.530 -1.562 -13.975 1.00 27.17 205 ALA A O 1
ATOM 1577 N N . GLU A 1 207 ? -14.439 -2.317 -11.847 1.00 27.17 206 GLU A N 1
ATOM 1578 C CA . GLU A 1 207 ? -13.139 -2.975 -11.996 1.00 25.55 206 GLU A CA 1
ATOM 1579 C C . GLU A 1 207 ? -13.185 -4.076 -13.047 1.00 23.62 206 GLU A C 1
ATOM 1580 O O . GLU A 1 207 ? -12.209 -4.294 -13.766 1.00 24.13 206 GLU A O 1
ATOM 1586 N N . GLU A 1 208 ? -14.324 -4.755 -13.141 1.00 24.40 207 GLU A N 1
ATOM 1587 C CA . GLU A 1 208 ? -14.476 -5.849 -14.093 1.00 27.46 207 GLU A CA 1
ATOM 1588 C C . GLU A 1 208 ? -14.928 -5.392 -15.483 1.00 27.22 207 GLU A C 1
ATOM 1589 O O . GLU A 1 208 ? -14.976 -6.195 -16.412 1.00 29.13 207 GLU A O 1
ATOM 1595 N N . SER A 1 209 ? -15.242 -4.107 -15.628 1.00 28.76 208 SER A N 1
ATOM 1596 C CA . SER A 1 209 ? -15.653 -3.546 -16.919 1.00 29.72 208 SER A CA 1
ATOM 1597 C C . SER A 1 209 ? -14.435 -3.242 -17.802 1.00 27.72 208 SER A C 1
ATOM 1598 O O . SER A 1 209 ? -13.317 -3.156 -17.287 1.00 28.80 208 SER A O 1
ATOM 1601 N N . PRO A 1 210 ? -14.644 -3.078 -19.131 1.00 29.91 209 PRO A N 1
ATOM 1602 C CA . PRO A 1 210 ? -13.529 -2.777 -20.040 1.00 30.61 209 PRO A CA 1
ATOM 1603 C C . PRO A 1 210 ? -12.767 -1.480 -19.729 1.00 30.48 209 PRO A C 1
ATOM 1604 O O . PRO A 1 210 ? -11.568 -1.405 -20.006 1.00 31.44 209 PRO A O 1
ATOM 1608 N N . VAL A 1 211 ? -13.441 -0.476 -19.169 1.00 31.18 210 VAL A N 1
ATOM 1609 C CA . VAL A 1 211 ? -12.779 0.806 -18.864 1.00 33.23 210 VAL A CA 1
ATOM 1610 C C . VAL A 1 211 ? -12.178 0.893 -17.459 1.00 30.71 210 VAL A C 1
ATOM 1611 O O . VAL A 1 211 ? -11.340 1.753 -17.202 1.00 30.62 210 VAL A O 1
ATOM 1615 N N . GLY A 1 212 ? -12.604 0.012 -16.559 1.00 29.98 211 GLY A N 1
ATOM 1616 C CA . GLY A 1 212 ? -12.051 -0.025 -15.207 1.00 28.28 211 GLY A CA 1
ATOM 1617 C C . GLY A 1 212 ? -12.693 0.968 -14.257 1.00 29.31 211 GLY A C 1
ATOM 1618 O O . GLY A 1 212 ? -13.721 1.571 -14.574 1.00 29.44 211 GLY A O 1
ATOM 1619 N N . ALA A 1 213 ? -12.074 1.133 -13.089 1.00 28.48 212 ALA A N 1
ATOM 1620 C CA . ALA A 1 213 ? -12.628 1.947 -12.003 1.00 28.00 212 ALA A CA 1
ATOM 1621 C C . ALA A 1 213 ? -11.814 3.211 -11.694 1.00 29.17 212 ALA A C 1
ATOM 1622 O O . ALA A 1 213 ? -11.987 3.817 -10.630 1.00 25.17 212 ALA A O 1
ATOM 1624 N N . SER A 1 214 ? -10.939 3.609 -12.616 1.00 25.72 213 SER A N 1
ATOM 1625 C CA . SER A 1 214 ? -10.077 4.773 -12.400 1.00 30.34 213 SER A CA 1
ATOM 1626 C C . SER A 1 214 ? -10.885 6.047 -12.161 1.00 32.22 213 SER A C 1
ATOM 1627 O O . SER A 1 214 ? -11.807 6.365 -12.919 1.00 31.30 213 SER A O 1
ATOM 1630 N N . GLY A 1 215 ? -10.539 6.757 -11.092 1.00 32.40 214 GLY A N 1
ATOM 1631 C CA . GLY A 1 215 ? -11.197 8.013 -10.752 1.00 33.77 214 GLY A CA 1
ATOM 1632 C C . GLY A 1 215 ? -12.399 7.874 -9.836 1.00 30.64 214 GLY A C 1
ATOM 1633 O O . GLY A 1 215 ? -13.018 8.875 -9.481 1.00 30.40 214 GLY A O 1
ATOM 1634 N N . LEU A 1 216 ? -12.724 6.643 -9.442 1.00 27.96 215 LEU A N 1
ATOM 1635 C CA . LEU A 1 216 ? -13.903 6.389 -8.609 1.00 24.89 215 LEU A CA 1
ATOM 1636 C C . LEU A 1 216 ? -13.563 6.119 -7.145 1.00 25.26 215 LEU A C 1
ATOM 1637 O O . LEU A 1 216 ? -12.593 5.422 -6.847 1.00 27.75 215 LEU A O 1
ATOM 1642 N N . LYS A 1 217 ? -14.370 6.691 -6.249 1.00 27.65 216 LYS A N 1
ATOM 1643 C CA . LYS A 1 217 ? -14.277 6.463 -4.800 1.00 27.40 216 LYS A CA 1
ATOM 1644 C C . LYS A 1 217 ? -15.603 5.922 -4.292 1.00 28.77 216 LYS A C 1
ATOM 1645 O O . LYS A 1 217 ? -16.668 6.308 -4.782 1.00 28.29 216 LYS A O 1
ATOM 1651 N N . PHE A 1 218 ? -15.538 5.044 -3.297 1.00 30.83 217 PHE A N 1
ATOM 1652 C CA . PHE A 1 218 ? -16.735 4.392 -2.788 1.00 31.68 217 PHE A CA 1
ATOM 1653 C C . PHE A 1 218 ? -16.942 4.685 -1.311 1.00 31.76 217 PHE A C 1
ATOM 1654 O O . PHE A 1 218 ? -16.057 4.458 -0.483 1.00 37.01 217 PHE A O 1
ATOM 1662 N N . GLU A 1 219 ? -18.121 5.213 -1.004 1.00 30.34 218 GLU A N 1
ATOM 1663 C CA . GLU A 1 219 ? -18.457 5.630 0.343 1.00 31.57 218 GLU A CA 1
ATOM 1664 C C . GLU A 1 219 ? -19.726 4.920 0.796 1.00 34.38 218 GLU A C 1
ATOM 1665 O O . GLU A 1 219 ? -20.819 5.199 0.296 1.00 32.96 218 GLU A O 1
ATOM 1671 N N . ALA A 1 220 ? -19.565 3.998 1.743 1.00 31.19 219 ALA A N 1
ATOM 1672 C CA . ALA A 1 220 ? -20.661 3.140 2.185 1.00 31.09 219 ALA A CA 1
ATOM 1673 C C . ALA A 1 220 ? -21.302 3.580 3.498 1.00 32.39 219 ALA A C 1
ATOM 1674 O O . ALA A 1 220 ? -22.294 2.994 3.925 1.00 31.68 219 ALA A O 1
ATOM 1676 N N . ARG A 1 221 ? -20.745 4.609 4.133 1.00 36.56 220 ARG A N 1
ATOM 1677 C CA . ARG A 1 221 ? -21.223 5.043 5.449 1.00 37.55 220 ARG A CA 1
ATOM 1678 C C . ARG A 1 221 ? -22.568 5.777 5.356 1.00 36.90 220 ARG A C 1
ATOM 1679 O O . ARG A 1 221 ? -22.832 6.452 4.359 1.00 37.85 220 ARG A O 1
ATOM 1687 N N . PRO A 1 222 ? -23.429 5.628 6.386 1.00 38.19 221 PRO A N 1
ATOM 1688 C CA . PRO A 1 222 ? -24.735 6.298 6.399 1.00 38.78 221 PRO A CA 1
ATOM 1689 C C . PRO A 1 222 ? -24.611 7.821 6.346 1.00 40.18 221 PRO A C 1
ATOM 1690 O O . PRO A 1 222 ? -23.684 8.387 6.934 1.00 39.72 221 PRO A O 1
ATOM 1694 N N . ILE A 1 223 ? -25.540 8.464 5.639 1.00 37.14 222 ILE A N 1
ATOM 1695 C CA . ILE A 1 223 ? -25.550 9.920 5.475 1.00 34.48 222 ILE A CA 1
ATOM 1696 C C . ILE A 1 223 ? -26.507 10.561 6.477 1.00 35.65 222 ILE A C 1
ATOM 1697 O O . ILE A 1 223 ? -27.711 10.280 6.471 1.00 37.01 222 ILE A O 1
ATOM 1702 N N . ARG A 1 224 ? -25.967 11.423 7.333 1.00 36.74 223 ARG A N 1
ATOM 1703 C CA . ARG A 1 224 ? -26.763 12.064 8.380 1.00 42.21 223 ARG A CA 1
ATOM 1704 C C . ARG A 1 224 ? -27.521 13.271 7.844 1.00 38.77 223 ARG A C 1
ATOM 1705 O O . ARG A 1 224 ? -28.713 13.431 8.123 1.00 39.44 223 ARG A O 1
ATOM 1713 N N . ARG A 1 225 ? -26.831 14.112 7.074 1.00 34.38 224 ARG A N 1
ATOM 1714 C CA . ARG A 1 225 ? -27.464 15.257 6.414 1.00 32.98 224 ARG A CA 1
ATOM 1715 C C . ARG A 1 225 ? -26.620 15.839 5.284 1.00 30.01 224 ARG A C 1
ATOM 1716 O O . ARG A 1 225 ? -25.425 15.551 5.167 1.00 31.77 224 ARG A O 1
ATOM 1724 N N . PHE A 1 226 ? -27.268 16.655 4.456 1.00 33.37 225 PHE A N 1
ATOM 1725 C CA . PHE A 1 226 ? -26.586 17.466 3.455 1.00 33.72 225 PHE A CA 1
ATOM 1726 C C . PHE A 1 226 ? -26.561 18.914 3.930 1.00 32.95 225 PHE A C 1
ATOM 1727 O O . PHE A 1 226 ? -27.579 19.439 4.387 1.00 37.75 225 PHE A O 1
ATOM 1735 N N . GLU A 1 227 ? -25.398 19.552 3.842 1.00 33.72 226 GLU A N 1
ATOM 1736 C CA . GLU A 1 227 ? -25.288 20.976 4.149 1.00 34.30 226 GLU A CA 1
ATOM 1737 C C . GLU A 1 227 ? -24.888 21.729 2.890 1.00 34.14 226 GLU A C 1
ATOM 1738 O O . GLU A 1 227 ? -23.874 21.404 2.269 1.00 35.96 226 GLU A O 1
ATOM 1744 N N . LYS A 1 228 ? -25.686 22.724 2.507 1.00 36.24 227 LYS A N 1
ATOM 1745 C CA . LYS A 1 228 ? -25.332 23.555 1.365 1.00 37.54 227 LYS A CA 1
ATOM 1746 C C . LYS A 1 228 ? -24.078 24.340 1.710 1.00 43.26 227 LYS A C 1
ATOM 1747 O O . LYS A 1 228 ? -24.117 25.273 2.517 1.00 42.66 227 LYS A O 1
ATOM 1753 N N . GLY A 1 229 ? -22.964 23.923 1.113 1.00 40.72 228 GLY A N 1
ATOM 1754 C CA . GLY A 1 229 ? -21.691 24.617 1.266 1.00 43.05 228 GLY A CA 1
ATOM 1755 C C . GLY A 1 229 ? -21.765 26.073 0.844 1.00 45.99 228 GLY A C 1
ATOM 1756 O O . GLY A 1 229 ? -22.664 26.460 0.093 1.00 42.59 228 GLY A O 1
ATOM 1757 N N . ASP A 1 230 ? -20.812 26.871 1.327 1.00 52.78 229 ASP A N 1
ATOM 1758 C CA . ASP A 1 230 ? -20.768 28.315 1.091 1.00 54.41 229 ASP A CA 1
ATOM 1759 C C . ASP A 1 230 ? -20.424 28.676 -0.356 1.00 44.20 229 ASP A C 1
ATOM 1760 O O . ASP A 1 230 ? -20.973 29.630 -0.912 1.00 48.13 229 ASP A O 1
ATOM 1765 N N . VAL A 1 231 ? -19.516 27.912 -0.956 1.00 41.19 230 VAL A N 1
ATOM 1766 C CA . VAL A 1 231 ? -18.998 28.240 -2.284 1.00 24.84 230 VAL A CA 1
ATOM 1767 C C . VAL A 1 231 ? -19.744 27.537 -3.413 1.00 30.24 230 VAL A C 1
ATOM 1768 O O . VAL A 1 231 ? -19.945 26.321 -3.378 1.00 33.25 230 VAL A O 1
ATOM 1772 N N . ALA A 1 232 ? -20.156 28.332 -4.401 1.00 31.48 231 ALA A N 1
ATOM 1773 C CA . ALA A 1 232 ? -20.788 27.845 -5.625 1.00 37.45 231 ALA A CA 1
ATOM 1774 C C . ALA A 1 232 ? -21.881 26.813 -5.339 1.00 40.39 231 ALA A C 1
ATOM 1775 O O . ALA A 1 232 ? -22.821 27.101 -4.597 1.00 41.35 231 ALA A O 1
ATOM 1777 N N . LYS A 1 233 ? -21.747 25.616 -5.905 1.00 38.87 232 LYS A N 1
ATOM 1778 C CA . LYS A 1 233 ? -22.779 24.584 -5.777 1.00 37.86 232 LYS A CA 1
ATOM 1779 C C . LYS A 1 233 ? -22.364 23.419 -4.872 1.00 35.85 232 LYS A C 1
ATOM 1780 O O . LYS A 1 233 ? -22.968 22.344 -4.906 1.00 32.81 232 LYS A O 1
ATOM 1786 N N . THR A 1 234 ? -21.342 23.652 -4.052 1.00 31.50 233 THR A N 1
ATOM 1787 C CA . THR A 1 234 ? -20.800 22.626 -3.163 1.00 31.02 233 THR A CA 1
ATOM 1788 C C . THR A 1 234 ? -21.812 22.151 -2.125 1.00 32.45 233 THR A C 1
ATOM 1789 O O . THR A 1 234 ? -22.636 22.930 -1.630 1.00 31.59 233 THR A O 1
ATOM 1793 N N . VAL A 1 235 ? -21.741 20.860 -1.815 1.00 29.58 234 VAL A N 1
ATOM 1794 C CA . VAL A 1 235 ? -22.562 20.258 -0.778 1.00 28.40 234 VAL A CA 1
ATOM 1795 C C . VAL A 1 235 ? -21.634 19.505 0.170 1.00 30.98 234 VAL A C 1
ATOM 1796 O O . VAL A 1 235 ? -20.812 18.690 -0.267 1.00 29.24 234 VAL A O 1
ATOM 1800 N N . ILE A 1 236 ? -21.750 19.798 1.462 1.00 32.56 235 ILE A N 1
ATOM 1801 C CA . ILE A 1 236 ? -21.038 19.036 2.485 1.00 30.09 235 ILE A CA 1
ATOM 1802 C C . ILE A 1 236 ? -21.915 17.869 2.922 1.00 28.70 235 ILE A C 1
ATOM 1803 O O . ILE A 1 236 ? -23.033 18.062 3.421 1.00 29.62 235 ILE A O 1
ATOM 1808 N N . VAL A 1 237 ? -21.406 16.658 2.711 1.00 29.43 236 VAL A N 1
ATOM 1809 C CA . VAL A 1 237 ? -22.115 15.445 3.104 1.00 31.45 236 VAL A CA 1
ATOM 1810 C C . VAL A 1 237 ? -21.624 15.033 4.486 1.00 32.97 236 VAL A C 1
ATOM 1811 O O . VAL A 1 237 ? -20.442 14.742 4.665 1.00 33.06 236 VAL A O 1
ATOM 1815 N N . HIS A 1 238 ? -22.531 15.035 5.458 1.00 34.59 237 HIS A N 1
ATOM 1816 C CA . HIS A 1 238 ? -22.207 14.602 6.815 1.00 34.94 237 HIS A CA 1
ATOM 1817 C C . HIS A 1 238 ? -22.486 13.109 6.949 1.00 36.02 237 HIS A C 1
ATOM 1818 O O . HIS A 1 238 ? -23.643 12.673 6.927 1.00 36.73 237 HIS A O 1
ATOM 1825 N N . LEU A 1 239 ? -21.412 12.332 7.066 1.00 40.72 238 LEU A N 1
ATOM 1826 C CA . LEU A 1 239 ? -21.491 10.877 7.159 1.00 44.94 238 LEU A CA 1
ATOM 1827 C C . LEU A 1 239 ? -21.344 10.442 8.611 1.00 54.45 238 LEU A C 1
ATOM 1828 O O . LEU A 1 239 ? -21.041 11.270 9.468 1.00 59.83 238 LEU A O 1
ATOM 1833 N N . GLY A 1 240 ? -21.551 9.149 8.877 1.00 59.20 239 GLY A N 1
ATOM 1834 C CA . GLY A 1 240 ? -21.342 8.542 10.202 1.00 65.28 239 GLY A CA 1
ATOM 1835 C C . GLY A 1 240 ? -21.741 9.404 11.386 1.00 71.11 239 GLY A C 1
ATOM 1836 O O . GLY A 1 240 ? -22.731 10.132 11.325 1.00 69.21 239 GLY A O 1
ATOM 1837 N N . GLU A 1 241 ? -20.967 9.334 12.464 1.00 71.02 240 GLU A N 1
ATOM 1838 C CA . GLU A 1 241 ? -21.262 10.139 13.643 1.00 65.38 240 GLU A CA 1
ATOM 1839 C C . GLU A 1 241 ? -20.700 11.556 13.533 1.00 54.46 240 GLU A C 1
ATOM 1840 O O . GLU A 1 241 ? -21.369 12.518 13.920 1.00 55.70 240 GLU A O 1
ATOM 1846 N N . SER A 1 242 ? -19.485 11.689 12.996 1.00 51.98 241 SER A N 1
ATOM 1847 C CA . SER A 1 242 ? -18.754 12.958 13.094 1.00 50.92 241 SER A CA 1
ATOM 1848 C C . SER A 1 242 ? -17.774 13.281 11.964 1.00 50.62 241 SER A C 1
ATOM 1849 O O . SER A 1 242 ? -16.907 14.150 12.116 1.00 51.04 241 SER A O 1
ATOM 1852 N N . GLU A 1 243 ? -17.908 12.593 10.838 1.00 45.00 242 GLU A N 1
ATOM 1853 C CA . GLU A 1 243 ? -17.079 12.899 9.685 1.00 50.26 242 GLU A CA 1
ATOM 1854 C C . GLU A 1 243 ? -17.948 13.511 8.589 1.00 46.19 242 GLU A C 1
ATOM 1855 O O . GLU A 1 243 ? -19.141 13.206 8.484 1.00 44.16 242 GLU A O 1
ATOM 1861 N N . SER A 1 244 ? -17.355 14.397 7.797 1.00 43.30 243 SER A N 1
ATOM 1862 C CA . SER A 1 244 ? -18.055 15.000 6.671 1.00 43.98 243 SER A CA 1
ATOM 1863 C C . SER A 1 244 ? -17.118 15.174 5.483 1.00 43.97 243 SER A C 1
ATOM 1864 O O . SER A 1 244 ? -15.893 15.123 5.636 1.00 43.10 243 SER A O 1
ATOM 1867 N N . LYS A 1 245 ? -17.697 15.367 4.301 1.00 38.74 244 LYS A N 1
ATOM 1868 C CA . LYS A 1 245 ? -16.904 15.596 3.103 1.00 37.43 244 LYS A CA 1
ATOM 1869 C C . LYS A 1 245 ? -17.568 16.584 2.156 1.00 36.10 244 LYS A C 1
ATOM 1870 O O . LYS A 1 245 ? -18.775 16.518 1.910 1.00 35.44 244 LYS A O 1
ATOM 1876 N N . THR A 1 246 ? -16.758 17.492 1.624 1.00 35.31 245 THR A N 1
ATOM 1877 C CA . THR A 1 246 ? -17.237 18.523 0.717 1.00 35.14 245 THR A CA 1
ATOM 1878 C C . THR A 1 246 ? -17.098 18.059 -0.727 1.00 33.60 245 THR A C 1
ATOM 1879 O O . THR A 1 246 ? -16.014 17.661 -1.165 1.00 30.89 245 THR A O 1
ATOM 1883 N N . GLU A 1 247 ? -18.210 18.100 -1.451 1.00 30.46 246 GLU A N 1
ATOM 1884 C CA . GLU A 1 247 ? -18.229 17.734 -2.861 1.00 26.80 246 GLU A CA 1
ATOM 1885 C C . GLU A 1 247 ? -18.545 18.962 -3.696 1.00 24.85 246 GLU A C 1
ATOM 1886 O O . GLU A 1 247 ? -19.271 19.846 -3.243 1.00 24.98 246 GLU A O 1
ATOM 1892 N N . GLY A 1 248 ? -17.994 19.017 -4.909 1.00 25.21 247 GLY A N 1
ATOM 1893 C CA . GLY A 1 248 ? -18.259 20.118 -5.842 1.00 27.95 247 GLY A CA 1
ATOM 1894 C C . GLY A 1 248 ? -19.743 20.300 -6.106 1.00 26.15 247 GLY A C 1
ATOM 1895 O O . GLY A 1 248 ? -20.239 21.424 -6.193 1.00 27.46 247 GLY A O 1
ATOM 1896 N N . PHE A 1 249 ? -20.433 19.172 -6.244 1.00 24.53 248 PHE A N 1
ATOM 1897 C CA . PHE A 1 249 ? -21.888 19.090 -6.307 1.00 23.78 248 PHE A CA 1
ATOM 1898 C C . PHE A 1 249 ? -22.216 17.606 -6.184 1.00 21.98 248 PHE A C 1
ATOM 1899 O O . PHE A 1 249 ? -21.304 16.773 -6.092 1.00 21.20 248 PHE A O 1
ATOM 1907 N N . LEU A 1 250 ? -23.503 17.276 -6.171 1.00 23.55 249 LEU A N 1
ATOM 1908 C CA . LEU A 1 250 ? -23.952 15.890 -6.091 1.00 23.33 249 LEU A CA 1
ATOM 1909 C C . LEU A 1 250 ? -24.845 15.544 -7.275 1.00 24.27 249 LEU A C 1
ATOM 1910 O O . LEU A 1 250 ? -25.523 16.414 -7.821 1.00 23.82 249 LEU A O 1
ATOM 1915 N N . VAL A 1 251 ? -24.836 14.274 -7.672 1.00 23.94 250 VAL A N 1
ATOM 1916 C CA . VAL A 1 251 ? -25.704 13.795 -8.747 1.00 22.21 250 VAL A CA 1
ATOM 1917 C C . VAL A 1 251 ? -26.678 12.746 -8.213 1.00 21.62 250 VAL A C 1
ATOM 1918 O O . VAL A 1 251 ? -26.268 11.746 -7.620 1.00 22.28 250 VAL A O 1
ATOM 1922 N N . TYR A 1 252 ? -27.968 12.992 -8.416 1.00 20.41 251 TYR A N 1
ATOM 1923 C CA . TYR A 1 252 ? -29.003 12.065 -7.992 1.00 18.94 251 TYR A CA 1
ATOM 1924 C C . TYR A 1 252 ? -30.262 12.237 -8.832 1.00 21.61 251 TYR A C 1
ATOM 1925 O O . TYR A 1 252 ? -30.828 13.330 -8.898 1.00 22.40 251 TYR A O 1
ATOM 1934 N N . ASN A 1 253 ? -30.697 11.152 -9.467 1.00 24.53 252 ASN A N 1
ATOM 1935 C CA . ASN A 1 253 ? -31.919 11.169 -10.260 1.00 26.56 252 ASN A CA 1
ATOM 1936 C C . ASN A 1 253 ? -33.068 10.586 -9.441 1.00 25.35 252 ASN A C 1
ATOM 1937 O O . ASN A 1 253 ? -33.135 9.369 -9.240 1.00 25.73 252 ASN A O 1
ATOM 1942 N N . PRO A 1 254 ? -33.975 11.454 -8.962 1.00 22.23 253 PRO A N 1
ATOM 1943 C CA . PRO A 1 254 ? -34.976 10.989 -8.008 1.00 23.50 253 PRO A CA 1
ATOM 1944 C C . PRO A 1 254 ? -36.098 10.161 -8.611 1.00 25.05 253 PRO A C 1
ATOM 1945 O O . PRO A 1 254 ? -36.322 10.175 -9.823 1.00 23.42 253 PRO A O 1
ATOM 1949 N N . GLN A 1 255 ? -36.766 9.419 -7.738 1.00 26.64 254 GLN A N 1
ATOM 1950 C CA . GLN A 1 255 ? -38.046 8.803 -8.025 1.00 28.78 254 GLN A CA 1
ATOM 1951 C C . GLN A 1 255 ? -39.035 9.923 -8.342 1.00 26.04 254 GLN A C 1
ATOM 1952 O O . GLN A 1 255 ? -38.988 10.995 -7.728 1.00 24.73 254 GLN A O 1
ATOM 1958 N N . THR A 1 256 ? -39.913 9.688 -9.310 1.00 25.73 255 THR A N 1
ATOM 1959 C CA . THR A 1 256 ? -40.922 10.679 -9.677 1.00 25.81 255 THR A CA 1
ATOM 1960 C C . THR A 1 256 ? -42.322 10.086 -9.595 1.00 25.49 255 THR A C 1
ATOM 1961 O O . THR A 1 256 ? -42.493 8.862 -9.611 1.00 25.96 255 THR A O 1
ATOM 1965 N N . GLU A 1 257 ? -43.320 10.958 -9.500 1.00 27.78 256 GLU A N 1
ATOM 1966 C CA . GLU A 1 257 ? -44.713 10.541 -9.647 1.00 28.86 256 GLU A CA 1
ATOM 1967 C C . GLU A 1 257 ? -45.477 11.508 -10.540 1.00 26.43 256 GLU A C 1
ATOM 1968 O O . GLU A 1 257 ? -45.258 12.722 -10.503 1.00 26.42 256 GLU A O 1
ATOM 1974 N N . VAL A 1 258 ? -46.373 10.949 -11.341 1.00 26.71 257 VAL A N 1
ATOM 1975 C CA . VAL A 1 258 ? -47.191 11.723 -12.266 1.00 26.45 257 VAL A CA 1
ATOM 1976 C C . VAL A 1 258 ? -48.102 12.681 -11.499 1.00 25.44 257 VAL A C 1
ATOM 1977 O O . VAL A 1 258 ? -48.703 12.304 -10.488 1.00 25.67 257 VAL A O 1
ATOM 1981 N N . ASN A 1 259 ? -48.174 13.924 -11.970 1.00 24.39 258 ASN A N 1
ATOM 1982 C CA . ASN A 1 259 ? -49.083 14.911 -11.401 1.00 24.20 258 ASN A CA 1
ATOM 1983 C C . ASN A 1 259 ? -50.534 14.608 -11.759 1.00 23.64 258 ASN A C 1
ATOM 1984 O O . ASN A 1 259 ? -50.843 14.285 -12.911 1.00 23.94 258 ASN A O 1
ATOM 1989 N N . GLY A 1 260 ? -51.417 14.709 -10.767 1.00 22.88 259 GLY A N 1
ATOM 1990 C CA . GLY A 1 260 ? -52.853 14.556 -11.000 1.00 22.14 259 GLY A CA 1
ATOM 1991 C C . GLY A 1 260 ? -53.362 13.144 -10.782 1.00 20.77 259 GLY A C 1
ATOM 1992 O O . GLY A 1 260 ? -52.574 12.195 -10.774 1.00 22.45 259 GLY A O 1
ATOM 1993 N N . PRO A 1 261 ? -54.692 12.993 -10.615 1.00 21.00 260 PRO A N 1
ATOM 1994 C CA . PRO A 1 261 ? -55.310 11.711 -10.293 1.00 22.37 260 PRO A CA 1
ATOM 1995 C C . PRO A 1 261 ? -55.846 10.940 -11.504 1.00 23.11 260 PRO A C 1
ATOM 1996 O O . PRO A 1 261 ? -56.574 9.961 -11.331 1.00 24.72 260 PRO A O 1
ATOM 2000 N N . PHE A 1 262 ? -55.488 11.367 -12.710 1.00 22.59 261 PHE A N 1
ATOM 2001 C CA . PHE A 1 262 ? -56.207 10.929 -13.911 1.00 23.58 261 PHE A CA 1
ATOM 2002 C C . PHE A 1 262 ? -55.954 9.486 -14.327 1.00 23.61 261 PHE A C 1
ATOM 2003 O O . PHE A 1 262 ? -56.851 8.828 -14.863 1.00 23.52 261 PHE A O 1
ATOM 2011 N N . ALA A 1 263 ? -54.743 8.998 -14.069 1.00 23.52 262 ALA A N 1
ATOM 2012 C CA . ALA A 1 263 ? -54.416 7.594 -14.296 1.00 24.57 262 ALA A CA 1
ATOM 2013 C C . ALA A 1 263 ? -55.265 6.676 -13.417 1.00 25.93 262 ALA A C 1
ATOM 2014 O O . ALA A 1 263 ? -55.640 5.580 -13.840 1.00 26.87 262 ALA A O 1
ATOM 2016 N N . LYS A 1 264 ? -55.559 7.135 -12.199 1.00 25.02 263 LYS A N 1
ATOM 2017 C CA . LYS A 1 264 ? -56.420 6.407 -11.265 1.00 26.40 263 LYS A CA 1
ATOM 2018 C C . LYS A 1 264 ? -57.886 6.485 -11.690 1.00 25.63 263 LYS A C 1
ATOM 2019 O O . LYS A 1 264 ? -58.589 5.469 -11.709 1.00 27.69 263 LYS A O 1
ATOM 2025 N N . GLN A 1 265 ? -58.339 7.690 -12.026 1.00 22.87 264 GLN A N 1
ATOM 2026 C CA . GLN A 1 265 ? -59.734 7.922 -12.409 1.00 25.38 264 GLN A CA 1
ATOM 2027 C C . GLN A 1 265 ? -60.109 7.230 -13.719 1.00 25.04 264 GLN A C 1
ATOM 2028 O O . GLN A 1 265 ? -61.218 6.706 -13.849 1.00 24.22 264 GLN A O 1
ATOM 2034 N N . LEU A 1 266 ? -59.180 7.223 -14.678 1.00 26.14 265 LEU A N 1
ATOM 2035 C CA . LEU A 1 266 ? -59.405 6.589 -15.983 1.00 26.49 265 LEU A CA 1
ATOM 2036 C C . LEU A 1 266 ? -58.897 5.154 -16.051 1.00 26.62 265 LEU A C 1
ATOM 2037 O O . LEU A 1 266 ? -58.951 4.522 -17.115 1.00 28.50 265 LEU A O 1
ATOM 2042 N N . ALA A 1 267 ? -58.404 4.648 -14.921 1.00 24.95 266 ALA A N 1
ATOM 2043 C CA . ALA A 1 267 ? -57.794 3.314 -14.855 1.00 27.49 266 ALA A CA 1
ATOM 2044 C C . ALA A 1 267 ? -56.812 3.083 -16.012 1.00 26.13 266 ALA A C 1
ATOM 2045 O O . ALA A 1 267 ? -56.921 2.100 -16.750 1.00 27.36 266 ALA A O 1
ATOM 2047 N N . LEU A 1 268 ? -55.863 4.004 -16.166 1.00 24.68 267 LEU A N 1
ATOM 2048 C CA . LEU A 1 268 ? -54.861 3.919 -17.227 1.00 23.34 267 LEU A CA 1
ATOM 2049 C C . LEU A 1 268 ? -53.707 3.051 -16.767 1.00 22.69 267 LEU A C 1
ATOM 2050 O O . LEU A 1 268 ? -53.241 3.182 -15.627 1.00 24.48 267 LEU A O 1
ATOM 2055 N N . ASN A 1 269 ? -53.244 2.167 -17.643 1.00 21.53 268 ASN A N 1
ATOM 2056 C CA . ASN A 1 269 ? -52.059 1.366 -17.354 1.00 25.84 268 ASN A CA 1
ATOM 2057 C C . ASN A 1 269 ? -50.853 2.240 -17.049 1.00 28.80 268 ASN A C 1
ATOM 2058 O O . ASN A 1 269 ? -50.597 3.229 -17.744 1.00 25.36 268 ASN A O 1
ATOM 2063 N N . MET A 1 270 ? -50.134 1.878 -15.990 1.00 30.79 269 MET A N 1
ATOM 2064 C CA . MET A 1 270 ? -48.946 2.608 -15.571 1.00 30.69 269 MET A CA 1
ATOM 2065 C C . MET A 1 270 ? -47.713 1.721 -15.655 1.00 32.78 269 MET A C 1
ATOM 2066 O O . MET A 1 270 ? -47.813 0.490 -15.595 1.00 32.46 269 MET A O 1
ATOM 2071 N N . THR A 1 271 ? -46.551 2.353 -15.801 1.00 33.81 270 THR A N 1
ATOM 2072 C CA . THR A 1 271 ? -45.287 1.638 -15.748 1.00 36.95 270 THR A CA 1
ATOM 2073 C C . THR A 1 271 ? -44.958 1.305 -14.304 1.00 42.67 270 THR A C 1
ATOM 2074 O O . THR A 1 271 ? -45.529 1.875 -13.367 1.00 40.79 270 THR A O 1
ATOM 2078 N N . GLU A 1 272 ? -44.031 0.370 -14.145 1.00 47.10 271 GLU A N 1
ATOM 2079 C CA . GLU A 1 272 ? -43.438 0.047 -12.860 1.00 53.03 271 GLU A CA 1
ATOM 2080 C C . GLU A 1 272 ? -42.916 1.326 -12.191 1.00 51.11 271 GLU A C 1
ATOM 2081 O O . GLU A 1 272 ? -42.916 1.438 -10.962 1.00 54.99 271 GLU A O 1
ATOM 2087 N N . GLY A 1 273 ? -42.485 2.284 -13.014 1.00 50.41 272 GLY A N 1
ATOM 2088 C CA . GLY A 1 273 ? -41.914 3.542 -12.529 1.00 45.77 272 GLY A CA 1
ATOM 2089 C C . GLY A 1 273 ? -42.913 4.624 -12.171 1.00 42.80 272 GLY A C 1
ATOM 2090 O O . GLY A 1 273 ? -42.529 5.676 -11.668 1.00 39.54 272 GLY A O 1
ATOM 2091 N N . GLY A 1 274 ? -44.193 4.372 -12.433 1.00 39.92 273 GLY A N 1
ATOM 2092 C CA . GLY A 1 274 ? -45.248 5.329 -12.106 1.00 31.37 273 GLY A CA 1
ATOM 2093 C C . GLY A 1 274 ? -45.727 6.155 -13.285 1.00 29.83 273 GLY A C 1
ATOM 2094 O O . GLY A 1 274 ? -46.708 6.891 -13.171 1.00 28.40 273 GLY A O 1
ATOM 2095 N N . ASP A 1 275 ? -45.041 6.034 -14.418 1.00 29.45 274 ASP A N 1
ATOM 2096 C CA . ASP A 1 275 ? -45.415 6.768 -15.628 1.00 29.09 274 ASP A CA 1
ATOM 2097 C C . ASP A 1 275 ? -46.674 6.175 -16.247 1.00 29.52 274 ASP A C 1
ATOM 2098 O O . ASP A 1 275 ? -46.965 4.993 -16.062 1.00 29.52 274 ASP A O 1
ATOM 2103 N N . ILE A 1 276 ? -47.420 7.000 -16.976 1.00 26.52 275 ILE A N 1
ATOM 2104 C CA . ILE A 1 276 ? -48.519 6.501 -17.799 1.00 25.59 275 ILE A CA 1
ATOM 2105 C C . ILE A 1 276 ? -47.923 5.765 -19.001 1.00 25.52 275 ILE A C 1
ATOM 2106 O O . ILE A 1 276 ? -47.063 6.299 -19.705 1.00 24.73 275 ILE A O 1
ATOM 2111 N N . LEU A 1 277 ? -48.371 4.527 -19.202 1.00 23.84 276 LEU A N 1
ATOM 2112 C CA . LEU A 1 277 ? -47.878 3.669 -20.270 1.00 25.54 276 LEU A CA 1
ATOM 2113 C C . LEU A 1 277 ? -48.527 4.058 -21.590 1.00 25.83 276 LEU A C 1
ATOM 2114 O O . LEU A 1 277 ? -49.745 3.988 -21.739 1.00 25.40 276 LEU A O 1
ATOM 2119 N N . THR A 1 278 ? -47.706 4.490 -22.537 1.00 26.41 277 THR A N 1
ATOM 2120 C CA . THR A 1 278 ? -48.190 4.859 -23.856 1.00 30.58 277 THR A CA 1
ATOM 2121 C C . THR A 1 278 ? -47.370 4.124 -24.887 1.00 37.28 277 THR A C 1
ATOM 2122 O O . THR A 1 278 ? -46.239 3.719 -24.614 1.00 39.23 277 THR A O 1
ATOM 2126 N N . THR A 1 279 ? -47.931 3.958 -26.076 1.00 42.71 278 THR A N 1
ATOM 2127 C CA . THR A 1 279 ? -47.227 3.267 -27.139 1.00 50.02 278 THR A CA 1
ATOM 2128 C C . THR A 1 279 ? -46.968 4.218 -28.300 1.00 48.62 278 THR A C 1
ATOM 2129 O O . THR A 1 279 ? -47.898 4.874 -28.775 1.00 43.62 278 THR A O 1
ATOM 2133 N N . PRO A 1 280 ? -45.701 4.317 -28.746 1.00 55.51 279 PRO A N 1
ATOM 2134 C CA . PRO A 1 280 ? -45.467 4.850 -30.086 1.00 52.74 279 PRO A CA 1
ATOM 2135 C C . PRO A 1 280 ? -46.377 4.102 -31.078 1.00 53.22 279 PRO A C 1
ATOM 2136 O O . PRO A 1 280 ? -46.699 2.937 -30.840 1.00 56.54 279 PRO A O 1
ATOM 2140 N N . PRO A 1 281 ? -46.776 4.747 -32.194 1.00 52.91 280 PRO A N 1
ATOM 2141 C CA . PRO A 1 281 ? -46.269 5.989 -32.766 1.00 47.30 280 PRO A CA 1
ATOM 2142 C C . PRO A 1 281 ? -46.942 7.275 -32.268 1.00 34.83 280 PRO A C 1
ATOM 2143 O O . PRO A 1 281 ? -46.360 8.353 -32.410 1.00 36.85 280 PRO A O 1
ATOM 2147 N N . PHE A 1 282 ? -48.138 7.170 -31.690 1.00 26.74 281 PHE A N 1
ATOM 2148 C CA . PHE A 1 282 ? -48.924 8.360 -31.341 1.00 23.30 281 PHE A CA 1
ATOM 2149 C C . PHE A 1 282 ? -49.087 8.620 -29.844 1.00 23.39 281 PHE A C 1
ATOM 2150 O O . PHE A 1 282 ? -49.648 9.646 -29.451 1.00 24.41 281 PHE A O 1
ATOM 2158 N N . TYR A 1 283 ? -48.600 7.691 -29.023 1.00 20.96 282 TYR A N 1
ATOM 2159 C CA . TYR A 1 283 ? -48.617 7.816 -27.561 1.00 19.57 282 TYR A CA 1
ATOM 2160 C C . TYR A 1 283 ? -50.023 7.834 -26.964 1.00 20.11 282 TYR A C 1
ATOM 2161 O O . TYR A 1 283 ? -50.304 8.572 -26.014 1.00 21.47 282 TYR A O 1
ATOM 2170 N N . GLU A 1 284 ? -50.894 6.998 -27.520 1.00 20.78 283 GLU A N 1
ATOM 2171 C CA . GLU A 1 284 ? -52.210 6.767 -26.940 1.00 21.14 283 GLU A CA 1
ATOM 2172 C C . GLU A 1 284 ? -52.068 5.900 -25.681 1.00 22.93 283 GLU A C 1
ATOM 2173 O O . GLU A 1 284 ? -51.223 5.003 -25.628 1.00 24.31 283 GLU A O 1
ATOM 2179 N N . THR A 1 285 ? -52.881 6.181 -24.665 1.00 22.10 284 THR A N 1
ATOM 2180 C CA . THR A 1 285 ? -52.871 5.394 -23.432 1.00 20.20 284 THR A CA 1
ATOM 2181 C C . THR A 1 285 ? -53.657 4.096 -23.627 1.00 22.65 284 THR A C 1
ATOM 2182 O O . THR A 1 285 ? -54.068 3.766 -24.750 1.00 24.05 284 THR A O 1
ATOM 2186 N N . SER A 1 286 ? -53.874 3.368 -22.533 1.00 23.03 285 SER A N 1
ATOM 2187 C CA . SER A 1 286 ? -54.635 2.122 -22.579 1.00 26.85 285 SER A CA 1
ATOM 2188 C C . SER A 1 286 ? -56.139 2.341 -22.771 1.00 28.56 285 SER A C 1
ATOM 2189 O O . SER A 1 286 ? -56.854 1.405 -23.139 1.00 32.06 285 SER A O 1
ATOM 2192 N N . VAL A 1 287 ? -56.627 3.554 -22.516 1.00 25.80 286 VAL A N 1
ATOM 2193 C CA . VAL A 1 287 ? -57.975 3.894 -22.975 1.00 26.08 286 VAL A CA 1
ATOM 2194 C C . VAL A 1 287 ? -57.930 4.763 -24.229 1.00 24.51 286 VAL A C 1
ATOM 2195 O O . VAL A 1 287 ? -57.335 5.843 -24.229 1.00 23.37 286 VAL A O 1
ATOM 2199 N N . PRO A 1 288 ? -58.520 4.251 -25.318 1.00 24.64 287 PRO A N 1
ATOM 2200 C CA . PRO A 1 288 ? -58.554 4.924 -26.604 1.00 27.01 287 PRO A CA 1
ATOM 2201 C C . PRO A 1 288 ? -59.135 6.329 -26.471 1.00 27.27 287 PRO A C 1
ATOM 2202 O O . PRO A 1 288 ? -60.057 6.551 -25.683 1.00 27.39 287 PRO A O 1
ATOM 2206 N N . GLY A 1 289 ? -58.569 7.274 -27.215 1.00 24.76 288 GLY A N 1
ATOM 2207 C CA . GLY A 1 289 ? -59.002 8.666 -27.140 1.00 24.16 288 GLY A CA 1
ATOM 2208 C C . GLY A 1 289 ? -58.306 9.454 -26.049 1.00 23.05 288 GLY A C 1
ATOM 2209 O O . GLY A 1 289 ? -58.393 10.684 -26.015 1.00 22.32 288 GLY A O 1
ATOM 2210 N N . VAL A 1 290 ? -57.629 8.741 -25.152 1.00 18.18 289 VAL A N 1
ATOM 2211 C CA . VAL A 1 290 ? -56.805 9.372 -24.136 1.00 16.61 289 VAL A CA 1
ATOM 2212 C C . VAL A 1 290 ? -55.339 9.146 -24.503 1.00 18.05 289 VAL A C 1
ATOM 2213 O O . VAL A 1 290 ? -54.893 8.007 -24.666 1.00 18.76 289 VAL A O 1
ATOM 2217 N N . PHE A 1 291 ? -54.618 10.251 -24.665 1.00 17.45 290 PHE A N 1
ATOM 2218 C CA . PHE A 1 291 ? -53.198 10.245 -25.014 1.00 18.46 290 PHE A CA 1
ATOM 2219 C C . PHE A 1 291 ? -52.421 10.805 -23.835 1.00 18.74 290 PHE A C 1
ATOM 2220 O O . PHE A 1 291 ? -52.981 11.513 -22.999 1.00 20.08 290 PHE A O 1
ATOM 2228 N N . ALA A 1 292 ? -51.135 10.484 -23.756 1.00 17.55 291 ALA A N 1
ATOM 2229 C CA . ALA A 1 292 ? -50.290 11.061 -22.720 1.00 18.31 291 ALA A CA 1
ATOM 2230 C C . ALA A 1 292 ? -48.914 11.365 -23.284 1.00 17.57 291 ALA A C 1
ATOM 2231 O O . ALA A 1 292 ? -48.324 10.533 -23.974 1.00 17.79 291 ALA A O 1
ATOM 2233 N N . VAL A 1 293 ? -48.422 12.567 -22.999 1.00 17.22 292 VAL A N 1
ATOM 2234 C CA . VAL A 1 293 ? -47.162 13.057 -23.561 1.00 16.13 292 VAL A CA 1
ATOM 2235 C C . VAL A 1 293 ? -46.312 13.771 -22.523 1.00 15.59 292 VAL A C 1
ATOM 2236 O O . VAL A 1 293 ? -46.831 14.280 -21.528 1.00 16.35 292 VAL A O 1
ATOM 2240 N N . GLY A 1 294 ? -45.006 13.818 -22.777 1.00 16.47 293 GLY A N 1
ATOM 2241 C CA . GLY A 1 294 ? -44.068 14.473 -21.875 1.00 18.93 293 GLY A CA 1
ATOM 2242 C C . GLY A 1 294 ? -43.701 13.603 -20.695 1.00 19.18 293 GLY A C 1
ATOM 2243 O O . GLY A 1 294 ? -43.863 12.383 -20.743 1.00 19.99 293 GLY A O 1
ATOM 2244 N N . ASP A 1 295 ? -43.217 14.241 -19.632 1.00 20.90 294 ASP A N 1
ATOM 2245 C CA . ASP A 1 295 ? -42.690 13.542 -18.461 1.00 21.63 294 ASP A CA 1
ATOM 2246 C C . ASP A 1 295 ? -43.625 12.507 -17.850 1.00 22.46 294 ASP A C 1
ATOM 2247 O O . ASP A 1 295 ? -43.166 11.479 -17.356 1.00 23.65 294 ASP A O 1
ATOM 2252 N N . CYS A 1 296 ? -44.929 12.775 -17.883 1.00 22.57 295 CYS A N 1
ATOM 2253 C CA . CYS A 1 296 ? -45.905 11.876 -17.266 1.00 21.82 295 CYS A CA 1
ATOM 2254 C C . CYS A 1 296 ? -46.041 10.545 -18.011 1.00 21.95 295 CYS A C 1
ATOM 2255 O O . CYS A 1 296 ? -46.693 9.624 -17.518 1.00 24.09 295 CYS A O 1
ATOM 2258 N N . ALA A 1 297 ? -45.408 10.440 -19.180 1.00 22.92 296 ALA A N 1
ATOM 2259 C CA . ALA A 1 297 ? -45.624 9.300 -20.075 1.00 23.53 296 ALA A CA 1
ATOM 2260 C C . ALA A 1 297 ? -44.363 8.661 -20.674 1.00 24.98 296 ALA A C 1
ATOM 2261 O O . ALA A 1 297 ? -44.461 7.859 -21.604 1.00 25.93 296 ALA A O 1
ATOM 2263 N N . THR A 1 298 ? -43.190 9.011 -20.154 1.00 25.41 297 THR A N 1
ATOM 2264 C CA . THR A 1 298 ? -41.931 8.460 -20.654 1.00 25.66 297 THR A CA 1
ATOM 2265 C C . THR A 1 298 ? -40.854 8.496 -19.570 1.00 26.95 297 THR A C 1
ATOM 2266 O O . THR A 1 298 ? -40.877 9.380 -18.710 1.00 27.06 297 THR A O 1
ATOM 2270 N N . PRO A 1 299 ? -39.917 7.527 -19.594 1.00 25.74 298 PRO A N 1
ATOM 2271 C CA . PRO A 1 299 ? -38.743 7.670 -18.730 1.00 27.06 298 PRO A CA 1
ATOM 2272 C C . PRO A 1 299 ? -37.734 8.675 -19.301 1.00 29.64 298 PRO A C 1
ATOM 2273 O O . PRO A 1 299 ? -36.848 9.132 -18.582 1.00 29.91 298 PRO A O 1
ATOM 2277 N N . LEU A 1 300 ? -37.878 9.012 -20.583 1.00 28.16 299 LEU A N 1
ATOM 2278 C CA . LEU A 1 300 ? -36.990 9.969 -21.254 1.00 27.00 299 LEU A CA 1
ATOM 2279 C C . LEU A 1 300 ? -37.467 11.384 -20.952 1.00 25.32 299 LEU A C 1
ATOM 2280 O O . LEU A 1 300 ? -38.012 12.076 -21.821 1.00 27.23 299 LEU A O 1
ATOM 2285 N N . LYS A 1 301 ? -37.265 11.802 -19.706 1.00 22.96 300 LYS A N 1
ATOM 2286 C CA . LYS A 1 301 ? -37.847 13.038 -19.202 1.00 21.77 300 LYS A CA 1
ATOM 2287 C C . LYS A 1 301 ? -36.984 14.246 -19.560 1.00 24.83 300 LYS A C 1
ATOM 2288 O O . LYS A 1 301 ? -36.130 14.667 -18.777 1.00 25.18 300 LYS A O 1
ATOM 2294 N N . ALA A 1 302 ? -37.206 14.786 -20.758 1.00 21.99 301 ALA A N 1
ATOM 2295 C CA . ALA A 1 302 ? -36.480 15.964 -21.230 1.00 21.35 301 ALA A CA 1
ATOM 2296 C C . ALA A 1 302 ? -37.353 16.795 -22.160 1.00 21.53 301 ALA A C 1
ATOM 2297 O O . ALA A 1 302 ? -38.386 16.319 -22.645 1.00 21.53 301 ALA A O 1
ATOM 2299 N N . VAL A 1 303 ? -36.926 18.030 -22.411 1.00 19.88 302 VAL A N 1
ATOM 2300 C CA . VAL A 1 303 ? -37.696 18.953 -23.238 1.00 18.06 302 VAL A CA 1
ATOM 2301 C C . VAL A 1 303 ? -37.835 18.473 -24.693 1.00 17.00 302 VAL A C 1
ATOM 2302 O O . VAL A 1 303 ? -38.955 18.429 -25.209 1.00 16.04 302 VAL A O 1
ATOM 2306 N N . THR A 1 304 ? -36.736 18.096 -25.354 1.00 17.73 303 THR A N 1
ATOM 2307 C CA . THR A 1 304 ? -36.846 17.682 -26.768 1.00 17.16 303 THR A CA 1
ATOM 2308 C C . THR A 1 304 ? -37.702 16.422 -27.009 1.00 17.73 303 THR A C 1
ATOM 2309 O O . THR A 1 304 ? -38.478 16.392 -27.968 1.00 18.47 303 THR A O 1
ATOM 2313 N N . PRO A 1 305 ? -37.575 15.384 -26.150 1.00 18.59 304 PRO A N 1
ATOM 2314 C CA . PRO A 1 305 ? -38.518 14.269 -26.281 1.00 19.96 304 PRO A CA 1
ATOM 2315 C C . PRO A 1 305 ? -39.969 14.661 -25.972 1.00 19.31 304 PRO A C 1
ATOM 2316 O O . PRO A 1 305 ? -40.877 14.159 -26.625 1.00 19.94 304 PRO A O 1
ATOM 2320 N N . ALA A 1 306 ? -40.183 15.537 -24.992 1.00 20.52 305 ALA A N 1
ATOM 2321 C CA . ALA A 1 306 ? -41.536 16.004 -24.659 1.00 19.11 305 ALA A CA 1
ATOM 2322 C C . ALA A 1 306 ? -42.240 16.689 -25.840 1.00 19.85 305 ALA A C 1
ATOM 2323 O O . ALA A 1 306 ? -43.433 16.466 -26.075 1.00 19.70 305 ALA A O 1
ATOM 2325 N N . VAL A 1 307 ? -41.496 17.512 -26.575 1.00 17.87 306 VAL A N 1
ATOM 2326 C CA . VAL A 1 307 ? -42.022 18.252 -27.728 1.00 17.99 306 VAL A CA 1
ATOM 2327 C C . VAL A 1 307 ? -42.292 17.310 -28.902 1.00 19.08 306 VAL A C 1
ATOM 2328 O O . VAL A 1 307 ? -43.320 17.422 -29.583 1.00 18.23 306 VAL A O 1
ATOM 2332 N N . SER A 1 308 ? -41.367 16.377 -29.118 1.00 19.22 307 SER A N 1
ATOM 2333 C CA . SER A 1 308 ? -41.526 15.349 -30.141 1.00 16.71 307 SER A CA 1
ATOM 2334 C C . SER A 1 308 ? -42.782 14.502 -29.884 1.00 16.22 307 SER A C 1
ATOM 2335 O O . SER A 1 308 ? -43.571 14.260 -30.801 1.00 16.63 307 SER A O 1
ATOM 2338 N N . MET A 1 309 ? -42.966 14.071 -28.634 1.00 17.65 308 MET A N 1
ATOM 2339 C CA . MET A 1 309 ? -44.146 13.290 -28.245 1.00 17.73 308 MET A CA 1
ATOM 2340 C C . MET A 1 309 ? -45.423 14.078 -28.515 1.00 17.49 308 MET A C 1
ATOM 2341 O O . MET A 1 309 ? -46.414 13.525 -28.992 1.00 18.11 308 MET A O 1
ATOM 2346 N N . GLY A 1 310 ? -45.379 15.376 -28.215 1.00 18.51 309 GLY A N 1
ATOM 2347 C CA . GLY A 1 310 ? -46.498 16.281 -28.457 1.00 17.36 309 GLY A CA 1
ATOM 2348 C C . GLY A 1 310 ? -46.859 16.378 -29.927 1.00 16.21 309 GLY A C 1
ATOM 2349 O O . GLY A 1 310 ? -48.038 16.317 -30.286 1.00 16.47 309 GLY A O 1
ATOM 2350 N N . SER A 1 311 ? -45.849 16.521 -30.784 1.00 15.29 310 SER A N 1
ATOM 2351 C CA . SER A 1 311 ? -46.085 16.582 -32.234 1.00 14.80 310 SER A CA 1
ATOM 2352 C C . SER A 1 311 ? -46.700 15.294 -32.771 1.00 16.47 310 SER A C 1
ATOM 2353 O O . SER A 1 311 ? -47.651 15.337 -33.560 1.00 18.02 310 SER A O 1
ATOM 2356 N N . LEU A 1 312 ? -46.145 14.156 -32.355 1.00 16.93 311 LEU A N 1
ATOM 2357 C CA . LEU A 1 312 ? -46.610 12.849 -32.817 1.00 17.28 311 LEU A CA 1
ATOM 2358 C C . LEU A 1 312 ? -48.012 12.532 -32.305 1.00 17.04 311 LEU A C 1
ATOM 2359 O O . LEU A 1 312 ? -48.823 11.956 -33.037 1.00 18.51 311 LEU A O 1
ATOM 2364 N N . ALA A 1 313 ? -48.299 12.934 -31.067 1.00 16.81 312 ALA A N 1
ATOM 2365 C CA . ALA A 1 313 ? -49.641 12.800 -30.501 1.00 16.32 312 ALA A CA 1
ATOM 2366 C C . ALA A 1 313 ? -50.686 13.576 -31.308 1.00 18.18 312 ALA A C 1
ATOM 2367 O O . ALA A 1 313 ? -51.777 13.060 -31.559 1.00 20.10 312 ALA A O 1
ATOM 2369 N N . ALA A 1 314 ? -50.351 14.798 -31.722 1.00 18.26 313 ALA A N 1
ATOM 2370 C CA . ALA A 1 314 ? -51.245 15.613 -32.555 1.00 16.98 313 ALA A CA 1
ATOM 2371 C C . ALA A 1 314 ? -51.511 14.952 -33.902 1.00 18.39 313 ALA A C 1
ATOM 2372 O O . ALA A 1 314 ? -52.631 15.021 -34.413 1.00 18.26 313 ALA A O 1
ATOM 2374 N N . GLY A 1 315 ? -50.480 14.314 -34.463 1.00 18.66 314 GLY A N 1
ATOM 2375 C CA . GLY A 1 315 ? -50.614 13.528 -35.692 1.00 21.08 314 GLY A CA 1
ATOM 2376 C C . GLY A 1 315 ? -51.646 12.426 -35.531 1.00 22.83 314 GLY A C 1
ATOM 2377 O O . GLY A 1 315 ? -52.507 12.241 -36.394 1.00 21.55 314 GLY A O 1
ATOM 2378 N N . GLY A 1 316 ? -51.575 11.712 -34.409 1.00 23.93 315 GLY A N 1
ATOM 2379 C CA . GLY A 1 316 ? -52.541 10.660 -34.096 1.00 23.69 315 GLY A CA 1
ATOM 2380 C C . GLY A 1 316 ? -53.939 11.185 -33.829 1.00 24.13 315 GLY A C 1
ATOM 2381 O O . GLY A 1 316 ? -54.925 10.595 -34.280 1.00 24.06 315 GLY A O 1
ATOM 2382 N N . LEU A 1 317 ? -54.016 12.290 -33.089 1.00 21.87 316 LEU A N 1
ATOM 2383 C CA . LEU A 1 317 ? -55.285 12.958 -32.773 1.00 19.77 316 LEU A CA 1
ATOM 2384 C C . LEU A 1 317 ? -56.002 13.438 -34.032 1.00 19.43 316 LEU A C 1
ATOM 2385 O O . LEU A 1 317 ? -57.197 13.197 -34.200 1.00 18.83 316 LEU A O 1
ATOM 2390 N N . VAL A 1 318 ? -55.263 14.116 -34.909 1.00 18.64 317 VAL A N 1
ATOM 2391 C CA . VAL A 1 318 ? -55.802 14.582 -36.190 1.00 19.28 317 VAL A CA 1
ATOM 2392 C C . VAL A 1 318 ? -56.360 13.404 -36.985 1.00 19.98 317 VAL A C 1
ATOM 2393 O O . VAL A 1 318 ? -57.475 13.478 -37.507 1.00 20.55 317 VAL A O 1
ATOM 2397 N N . ALA A 1 319 ? -55.595 12.314 -37.049 1.00 20.77 318 ALA A N 1
ATOM 2398 C CA . ALA A 1 319 ? -56.037 11.093 -37.727 1.00 22.62 318 ALA A CA 1
ATOM 2399 C C . ALA A 1 319 ? -57.367 10.570 -37.168 1.00 21.32 318 ALA A C 1
ATOM 2400 O O . ALA A 1 319 ? -58.284 10.286 -37.933 1.00 22.96 318 ALA A O 1
ATOM 2402 N N . GLN A 1 320 ? -57.463 10.461 -35.841 1.00 21.26 319 GLN A N 1
ATOM 2403 C CA . GLN A 1 320 ? -58.673 9.967 -35.187 1.00 19.62 319 GLN A CA 1
ATOM 2404 C C . GLN A 1 320 ? -59.846 10.927 -35.385 1.00 18.96 319 GLN A C 1
ATOM 2405 O O . GLN A 1 320 ? -60.941 10.499 -35.750 1.00 19.87 319 GLN A O 1
ATOM 2411 N N . LEU A 1 321 ? -59.607 12.219 -35.154 1.00 18.58 320 LEU A N 1
ATOM 2412 C CA . LEU A 1 321 ? -60.654 13.242 -35.278 1.00 17.48 320 LEU A CA 1
ATOM 2413 C C . LEU A 1 321 ? -61.266 13.283 -36.672 1.00 18.87 320 LEU A C 1
ATOM 2414 O O . LEU A 1 321 ? -62.467 13.527 -36.822 1.00 21.52 320 LEU A O 1
ATOM 2419 N N . GLN A 1 322 ? -60.446 13.027 -37.687 1.00 19.03 321 GLN A N 1
ATOM 2420 C CA . GLN A 1 322 ? -60.906 13.106 -39.075 1.00 19.06 321 GLN A CA 1
ATOM 2421 C C . GLN A 1 322 ? -61.469 11.792 -39.613 1.00 21.06 321 GLN A C 1
ATOM 2422 O O . GLN A 1 322 ? -62.153 11.787 -40.640 1.00 20.86 321 GLN A O 1
ATOM 2428 N N . ALA A 1 323 ? -61.191 10.688 -38.918 1.00 23.06 322 ALA A N 1
ATOM 2429 C CA . ALA A 1 323 ? -61.657 9.360 -39.334 1.0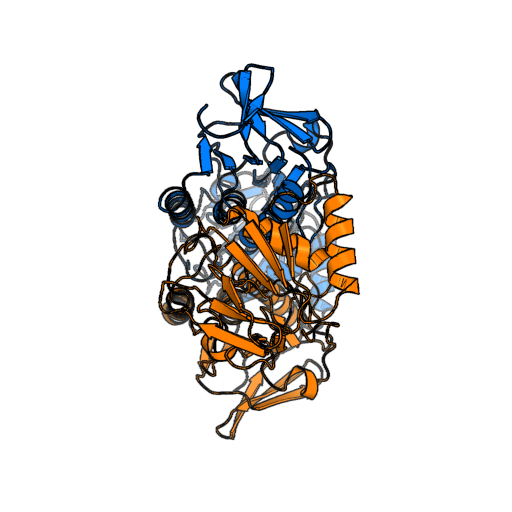0 23.24 322 ALA A CA 1
ATOM 2430 C C . ALA A 1 323 ? -62.871 8.888 -38.536 1.00 24.56 322 ALA A C 1
ATOM 2431 O O . ALA A 1 323 ? -63.544 7.937 -38.929 1.00 23.15 322 ALA A O 1
ATOM 2433 N N . GLN A 1 324 ? -63.145 9.554 -37.418 1.00 27.03 323 GLN A N 1
ATOM 2434 C CA . GLN A 1 324 ? -64.236 9.152 -36.536 1.00 28.68 323 GLN A CA 1
ATOM 2435 C C . GLN A 1 324 ? -65.384 10.153 -36.568 1.00 31.29 323 GLN A C 1
ATOM 2436 O O . GLN A 1 324 ? -65.166 11.368 -36.535 1.00 30.82 323 GLN A O 1
ATOM 2442 N N . ALA A 1 325 ? -66.603 9.625 -36.652 1.00 35.55 324 ALA A N 1
ATOM 2443 C CA . ALA A 1 325 ? -67.816 10.432 -36.755 1.00 39.45 324 ALA A CA 1
ATOM 2444 C C . ALA A 1 325 ? -68.012 11.352 -35.554 1.00 43.04 324 ALA A C 1
ATOM 2445 O O . ALA A 1 325 ? -67.821 10.947 -34.403 1.00 41.91 324 ALA A O 1
ATOM 2447 N N . LEU A 1 326 ? -68.385 12.596 -35.847 1.00 51.40 325 LEU A N 1
ATOM 2448 C CA . LEU A 1 326 ? -68.661 13.607 -34.829 1.00 50.57 325 LEU A CA 1
ATOM 2449 C C . LEU A 1 326 ? -69.941 13.270 -34.068 1.00 61.58 325 LEU A C 1
ATOM 2450 O O . LEU A 1 326 ? -70.071 13.594 -32.883 1.00 63.10 325 LEU A O 1
ATOM 2455 N N . LEU B 1 13 ? -6.008 13.752 -36.579 1.00 63.03 12 LEU B N 1
ATOM 2456 C CA . LEU B 1 13 ? -7.187 14.324 -35.863 1.00 62.58 12 LEU B CA 1
ATOM 2457 C C . LEU B 1 13 ? -8.190 13.225 -35.501 1.00 48.80 12 LEU B C 1
ATOM 2458 O O . LEU B 1 13 ? -8.932 12.733 -36.363 1.00 43.89 12 LEU B O 1
ATOM 2463 N N . LEU B 1 14 ? -8.192 12.849 -34.222 1.00 40.05 13 LEU B N 1
ATOM 2464 C CA . LEU B 1 14 ? -9.134 11.877 -33.672 1.00 36.04 13 LEU B CA 1
ATOM 2465 C C . LEU B 1 14 ? -10.056 12.553 -32.660 1.00 31.18 13 LEU B C 1
ATOM 2466 O O . LEU B 1 14 ? -9.600 13.055 -31.632 1.00 29.99 13 LEU B O 1
ATOM 2471 N N . VAL B 1 15 ? -11.349 12.566 -32.970 1.00 26.55 14 VAL B N 1
ATOM 2472 C CA . VAL B 1 15 ? -12.383 13.044 -32.044 1.00 25.09 14 VAL B CA 1
ATOM 2473 C C . VAL B 1 15 ? -13.255 11.870 -31.590 1.00 24.28 14 VAL B C 1
ATOM 2474 O O . VAL B 1 15 ? -13.121 10.756 -32.101 1.00 23.09 14 VAL B O 1
ATOM 2478 N N . ASP B 1 16 ? -14.139 12.119 -30.624 1.00 23.98 15 ASP B N 1
ATOM 2479 C CA . ASP B 1 16 ? -15.069 11.094 -30.159 1.00 22.53 15 ASP B CA 1
ATOM 2480 C C . ASP B 1 16 ? -16.070 10.727 -31.253 1.00 20.31 15 ASP B C 1
ATOM 2481 O O . ASP B 1 16 ? -16.330 9.548 -31.500 1.00 20.36 15 ASP B O 1
ATOM 2486 N N . VAL B 1 17 ? -16.621 11.741 -31.912 1.00 17.66 16 VAL B N 1
ATOM 2487 C CA . VAL B 1 17 ? -17.729 11.527 -32.842 1.00 15.29 16 VAL B CA 1
ATOM 2488 C C . VAL B 1 17 ? -17.571 12.332 -34.135 1.00 15.07 16 VAL B C 1
ATOM 2489 O O . VAL B 1 17 ? -17.392 13.551 -34.106 1.00 15.75 16 VAL B O 1
ATOM 2493 N N . LEU B 1 18 ? -17.632 11.637 -35.268 1.00 15.72 17 LEU B N 1
ATOM 2494 C CA . LEU B 1 18 ? -17.748 12.289 -36.574 1.00 16.47 17 LEU B CA 1
ATOM 2495 C C . LEU B 1 18 ? -19.244 12.380 -36.909 1.00 15.65 17 LEU B C 1
ATOM 2496 O O . LEU B 1 18 ? -19.884 11.351 -37.135 1.00 16.96 17 LEU B O 1
ATOM 2501 N N . ILE B 1 19 ? -19.804 13.596 -36.910 1.00 15.96 18 ILE B N 1
ATOM 2502 C CA . ILE B 1 19 ? -21.236 13.811 -37.225 1.00 15.07 18 ILE B CA 1
ATOM 2503 C C . ILE B 1 19 ? -21.368 14.323 -38.657 1.00 15.31 18 ILE B C 1
ATOM 2504 O O . ILE B 1 19 ? -20.883 15.409 -38.981 1.00 15.82 18 ILE B O 1
ATOM 2509 N N . ILE B 1 20 ? -22.018 13.544 -39.512 1.00 15.10 19 ILE B N 1
ATOM 2510 C CA . ILE B 1 20 ? -22.192 13.942 -40.914 1.00 16.31 19 ILE B CA 1
ATOM 2511 C C . ILE B 1 20 ? -23.567 14.598 -41.071 1.00 16.49 19 ILE B C 1
ATOM 2512 O O . ILE B 1 20 ? -24.585 13.909 -41.187 1.00 16.35 19 ILE B O 1
ATOM 2517 N N . GLY B 1 21 ? -23.591 15.930 -41.056 1.00 16.84 20 GLY B N 1
ATOM 2518 C CA . GLY B 1 21 ? -24.843 16.682 -41.147 1.00 17.40 20 GLY B CA 1
ATOM 2519 C C . GLY B 1 21 ? -24.981 17.756 -40.092 1.00 16.85 20 GLY B C 1
ATOM 2520 O O . GLY B 1 21 ? -24.745 17.506 -38.909 1.00 16.77 20 GLY B O 1
ATOM 2521 N N . ALA B 1 22 ? -25.360 18.955 -40.534 1.00 17.69 21 ALA B N 1
ATOM 2522 C CA . ALA B 1 22 ? -25.588 20.094 -39.646 1.00 16.20 21 ALA B CA 1
ATOM 2523 C C . ALA B 1 22 ? -27.002 20.655 -39.812 1.00 15.93 21 ALA B C 1
ATOM 2524 O O . ALA B 1 22 ? -27.232 21.859 -39.677 1.00 16.34 21 ALA B O 1
ATOM 2526 N N . GLY B 1 23 ? -27.951 19.770 -40.107 1.00 16.24 22 GLY B N 1
ATOM 2527 C CA . GLY B 1 23 ? -29.362 20.121 -40.001 1.00 14.97 22 GLY B CA 1
ATOM 2528 C C . GLY B 1 23 ? -29.747 20.004 -38.537 1.00 14.22 22 GLY B C 1
ATOM 2529 O O . GLY B 1 23 ? -28.887 19.755 -37.689 1.00 14.57 22 GLY B O 1
ATOM 2530 N N . PRO B 1 24 ? -31.045 20.161 -38.225 1.00 14.09 23 PRO B N 1
ATOM 2531 C CA . PRO B 1 24 ? -31.525 20.052 -36.850 1.00 13.75 23 PRO B CA 1
ATOM 2532 C C . PRO B 1 24 ? -31.084 18.753 -36.159 1.00 14.19 23 PRO B C 1
ATOM 2533 O O . PRO B 1 24 ? -30.764 18.774 -34.968 1.00 15.66 23 PRO B O 1
ATOM 2537 N N . ALA B 1 25 ? -31.057 17.643 -36.899 1.00 14.52 24 ALA B N 1
ATOM 2538 C CA . ALA B 1 25 ? -30.691 16.344 -36.333 1.00 15.08 24 ALA B CA 1
ATOM 2539 C C . ALA B 1 25 ? -29.226 16.282 -35.898 1.00 16.10 24 ALA B C 1
ATOM 2540 O O . ALA B 1 25 ? -28.929 15.914 -34.755 1.00 16.53 24 ALA B O 1
ATOM 2542 N N . GLY B 1 26 ? -28.320 16.636 -36.810 1.00 16.23 25 GLY B N 1
ATOM 2543 C CA . GLY B 1 26 ? -26.883 16.680 -36.508 1.00 16.56 25 GLY B CA 1
ATOM 2544 C C . GLY B 1 26 ? -26.545 17.690 -35.425 1.00 17.37 25 GLY B C 1
ATOM 2545 O O . GLY B 1 26 ? -25.745 17.404 -34.522 1.00 15.80 25 GLY B O 1
ATOM 2546 N N . LEU B 1 27 ? -27.158 18.871 -35.512 1.00 16.56 26 LEU B N 1
ATOM 2547 C CA . LEU B 1 27 ? -26.934 19.942 -34.538 1.00 16.87 26 LEU B CA 1
ATOM 2548 C C . LEU B 1 27 ? -27.428 19.566 -33.145 1.00 16.88 26 LEU B C 1
ATOM 2549 O O . LEU B 1 27 ? -26.757 19.856 -32.153 1.00 16.66 26 LEU B O 1
ATOM 2554 N N . SER B 1 28 ? -28.589 18.911 -33.077 1.00 16.71 27 SER B N 1
ATOM 2555 C CA . SER B 1 28 ? -29.109 18.411 -31.805 1.00 15.69 27 SER B CA 1
ATOM 2556 C C . SER B 1 28 ? -28.183 17.362 -31.182 1.00 15.34 27 SER B C 1
ATOM 2557 O O . SER B 1 28 ? -27.979 17.360 -29.961 1.00 15.85 27 SER B O 1
ATOM 2560 N N . THR B 1 29 ? -27.629 16.479 -32.015 1.00 16.80 28 THR B N 1
ATOM 2561 C CA . THR B 1 29 ? -26.672 15.465 -31.547 1.00 18.86 28 THR B CA 1
ATOM 2562 C C . THR B 1 29 ? -25.431 16.125 -30.935 1.00 17.23 28 THR B C 1
ATOM 2563 O O . THR B 1 29 ? -25.021 15.778 -29.819 1.00 16.32 28 THR B O 1
ATOM 2567 N N . ALA B 1 30 ? -24.851 17.076 -31.670 1.00 17.84 29 ALA B N 1
ATOM 2568 C CA . ALA B 1 30 ? -23.690 17.848 -31.209 1.00 17.34 29 ALA B CA 1
ATOM 2569 C C . ALA B 1 30 ? -23.972 18.600 -29.907 1.00 17.97 29 ALA B C 1
ATOM 2570 O O . ALA B 1 30 ? -23.106 18.678 -29.031 1.00 19.25 29 ALA B O 1
ATOM 2572 N N . THR B 1 31 ? -25.182 19.154 -29.798 1.00 17.16 30 THR B N 1
ATOM 2573 C CA . THR B 1 31 ? -25.627 19.865 -28.601 1.00 17.68 30 THR B CA 1
ATOM 2574 C C . THR B 1 31 ? -25.542 18.952 -27.378 1.00 18.35 30 THR B C 1
ATOM 2575 O O . THR B 1 31 ? -25.081 19.374 -26.316 1.00 18.21 30 THR B O 1
ATOM 2579 N N . GLY B 1 32 ? -25.974 17.702 -27.548 1.00 17.65 31 GLY B N 1
ATOM 2580 C CA . GLY B 1 32 ? -25.915 16.705 -26.485 1.00 17.05 31 GLY B CA 1
ATOM 2581 C C . GLY B 1 32 ? -24.489 16.383 -26.070 1.00 16.05 31 GLY B C 1
ATOM 2582 O O . GLY B 1 32 ? -24.162 16.397 -24.885 1.00 16.28 31 GLY B O 1
ATOM 2583 N N . LEU B 1 33 ? -23.642 16.100 -27.053 1.00 15.98 32 LEU B N 1
ATOM 2584 C CA . LEU B 1 33 ? -22.239 15.750 -26.807 1.00 15.34 32 LEU B CA 1
ATOM 2585 C C . LEU B 1 33 ? -21.486 16.853 -26.075 1.00 17.94 32 LEU B C 1
ATOM 2586 O O . LEU B 1 33 ? -20.691 16.577 -25.170 1.00 17.54 32 LEU B O 1
ATOM 2591 N N . ALA B 1 34 ? -21.752 18.096 -26.473 1.00 17.77 33 ALA B N 1
ATOM 2592 C CA . ALA B 1 34 ? -21.095 19.272 -25.902 1.00 18.50 33 ALA B CA 1
ATOM 2593 C C . ALA B 1 34 ? -21.359 19.439 -24.406 1.00 18.65 33 ALA B C 1
ATOM 2594 O O . ALA B 1 34 ? -20.486 19.910 -23.670 1.00 19.83 33 ALA B O 1
ATOM 2596 N N . ARG B 1 35 ? -22.559 19.055 -23.964 1.00 17.87 34 ARG B N 1
ATOM 2597 C CA . ARG B 1 35 ? -22.920 19.091 -22.542 1.00 18.81 34 ARG B CA 1
ATOM 2598 C C . ARG B 1 35 ? -22.024 18.209 -21.679 1.00 19.36 34 ARG B C 1
ATOM 2599 O O . ARG B 1 35 ? -21.845 18.470 -20.483 1.00 19.94 34 ARG B O 1
ATOM 2607 N N . GLN B 1 36 ? -21.474 17.163 -22.289 1.00 17.49 35 GLN B N 1
ATOM 26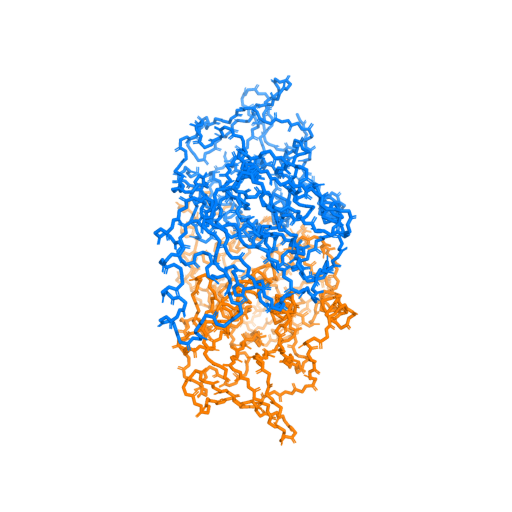08 C CA . GLN B 1 36 ? -20.632 16.206 -21.582 1.00 18.52 35 GLN B CA 1
ATOM 2609 C C . GLN B 1 36 ? -19.163 16.291 -22.007 1.00 20.11 35 GLN B C 1
ATOM 2610 O O . GLN B 1 36 ? -18.368 15.382 -21.732 1.00 21.46 35 GLN B O 1
ATOM 2616 N N . LEU B 1 37 ? -18.825 17.395 -22.677 1.00 20.67 36 LEU B N 1
ATOM 2617 C CA . LEU B 1 37 ? -17.455 17.715 -23.095 1.00 21.11 36 LEU B CA 1
ATOM 2618 C C . LEU B 1 37 ? -16.845 16.704 -24.059 1.00 22.28 36 LEU B C 1
ATOM 2619 O O . LEU B 1 37 ? -15.619 16.591 -24.158 1.00 21.67 36 LEU B O 1
ATOM 2624 N N . HIS B 1 38 ? -17.696 15.976 -24.775 1.00 20.18 37 HIS B N 1
ATOM 2625 C CA . HIS B 1 38 ? -17.202 15.084 -25.812 1.00 20.10 37 HIS B CA 1
ATOM 2626 C C . HIS B 1 38 ? -16.922 15.840 -27.099 1.00 20.96 37 HIS B C 1
ATOM 2627 O O . HIS B 1 38 ? -17.621 16.798 -27.436 1.00 20.13 37 HIS B O 1
ATOM 2634 N N . THR B 1 39 ? -15.883 15.401 -27.800 1.00 20.33 38 THR B N 1
ATOM 2635 C CA . THR B 1 39 ? -15.420 16.069 -29.010 1.00 20.11 38 THR B CA 1
ATOM 2636 C C . THR B 1 39 ? -16.119 15.541 -30.248 1.00 21.15 38 THR B C 1
ATOM 2637 O O . THR B 1 39 ? -16.427 14.350 -30.344 1.00 21.42 38 THR B O 1
ATOM 2641 N N . ALA B 1 40 ? -16.358 16.439 -31.196 1.00 20.69 39 ALA B N 1
ATOM 2642 C CA . ALA B 1 40 ? -17.008 16.078 -32.446 1.00 21.97 39 ALA B CA 1
ATOM 2643 C C . ALA B 1 40 ? -16.593 17.014 -33.565 1.00 21.12 39 ALA B C 1
ATOM 2644 O O . ALA B 1 40 ? -16.279 18.181 -33.327 1.00 21.00 39 ALA B O 1
ATOM 2646 N N . VAL B 1 41 ? -16.576 16.488 -34.785 1.00 20.34 40 VAL B N 1
ATOM 2647 C CA . VAL B 1 41 ? -16.523 17.320 -35.977 1.00 20.34 40 VAL B CA 1
ATOM 2648 C C . VAL B 1 41 ? -17.861 17.161 -36.692 1.00 19.08 40 VAL B C 1
ATOM 2649 O O . VAL B 1 41 ? -18.269 16.044 -37.033 1.00 19.51 40 VAL B O 1
ATOM 2653 N N . VAL B 1 42 ? -18.542 18.287 -36.890 1.00 18.09 41 VAL B N 1
ATOM 2654 C CA . VAL B 1 42 ? -19.819 18.325 -37.596 1.00 17.35 41 VAL B CA 1
ATOM 2655 C C . VAL B 1 42 ? -19.568 18.795 -39.027 1.00 19.94 41 VAL B C 1
ATOM 2656 O O . VAL B 1 42 ? -19.129 19.927 -39.251 1.00 19.60 41 VAL B O 1
ATOM 2660 N N . PHE B 1 43 ? -19.846 17.919 -39.985 1.00 19.84 42 PHE B N 1
ATOM 2661 C CA . PHE B 1 43 ? -19.663 18.231 -41.402 1.00 18.35 42 PHE B CA 1
ATOM 2662 C C . PHE B 1 43 ? -20.956 18.764 -42.007 1.00 20.70 42 PHE B C 1
ATOM 2663 O O . PHE B 1 43 ? -22.045 18.284 -41.683 1.00 20.05 42 PHE B O 1
ATOM 2671 N N . ASP B 1 44 ? -20.826 19.758 -42.882 1.00 19.76 43 ASP B N 1
ATOM 2672 C CA . ASP B 1 44 ? -21.969 20.406 -43.505 1.00 19.69 43 ASP B CA 1
ATOM 2673 C C . ASP B 1 44 ? -21.661 20.676 -44.970 1.00 19.22 43 ASP B C 1
ATOM 2674 O O . ASP B 1 44 ? -20.815 21.511 -45.288 1.00 19.25 43 ASP B O 1
ATOM 2679 N N . SER B 1 45 ? -22.346 19.965 -45.860 1.00 19.19 44 SER B N 1
ATOM 2680 C CA . SER B 1 45 ? -22.208 20.209 -47.299 1.00 19.48 44 SER B CA 1
ATOM 2681 C C . SER B 1 45 ? -23.119 21.352 -47.760 1.00 21.01 44 SER B C 1
ATOM 2682 O O . SER B 1 45 ? -23.026 21.801 -48.903 1.00 20.89 44 SER B O 1
ATOM 2685 N N . GLY B 1 46 ? -23.991 21.817 -46.867 1.00 21.47 45 GLY B N 1
ATOM 2686 C CA . GLY B 1 46 ? -24.865 22.957 -47.149 1.00 21.56 45 GLY B CA 1
ATOM 2687 C C . GLY B 1 46 ? -26.064 22.615 -48.011 1.00 22.00 45 GLY B C 1
ATOM 2688 O O . GLY B 1 46 ? -26.595 23.478 -48.709 1.00 23.16 45 GLY B O 1
ATOM 2689 N N . VAL B 1 47 ? -26.488 21.355 -47.966 1.00 22.30 46 VAL B N 1
ATOM 2690 C CA . VAL B 1 47 ? -27.674 20.913 -48.698 1.00 21.27 46 VAL B CA 1
ATOM 2691 C C . VAL B 1 47 ? -28.765 20.539 -47.701 1.00 17.75 46 VAL B C 1
ATOM 2692 O O . VAL B 1 47 ? -28.687 19.504 -47.040 1.00 19.95 46 VAL B O 1
ATOM 2696 N N . TYR B 1 48 ? -29.781 21.385 -47.593 1.00 18.12 47 TYR B N 1
ATOM 2697 C CA . TYR B 1 48 ? -30.846 21.168 -46.613 1.00 19.82 47 TYR B CA 1
ATOM 2698 C C . TYR B 1 48 ? -32.144 20.852 -47.333 1.00 19.77 47 TYR B C 1
ATOM 2699 O O . TYR B 1 48 ? -32.462 21.483 -48.343 1.00 20.86 47 TYR B O 1
ATOM 2708 N N . ARG B 1 49 ? -32.880 19.865 -46.827 1.00 20.62 48 ARG B N 1
ATOM 2709 C CA . ARG B 1 49 ? -34.106 19.408 -47.488 1.00 22.28 48 ARG B CA 1
ATOM 2710 C C . ARG B 1 49 ? -35.130 20.530 -47.658 1.00 23.42 48 ARG B C 1
ATOM 2711 O O . ARG B 1 49 ? -35.788 20.619 -48.693 1.00 24.30 48 ARG B O 1
ATOM 2719 N N . ASN B 1 50 ? -35.255 21.376 -46.640 1.00 23.73 49 ASN B N 1
ATOM 2720 C CA . ASN B 1 50 ? -36.196 22.492 -46.653 1.00 24.23 49 ASN B CA 1
ATOM 2721 C C . ASN B 1 50 ? -35.545 23.804 -47.102 1.00 25.89 49 ASN B C 1
ATOM 2722 O O . ASN B 1 50 ? -36.029 24.893 -46.775 1.00 24.94 49 ASN B O 1
ATOM 2727 N N . ALA B 1 51 ? -34.445 23.690 -47.844 1.00 28.13 50 ALA B N 1
ATOM 2728 C CA . ALA B 1 51 ? -33.737 24.854 -48.367 1.00 26.95 50 ALA B CA 1
ATOM 2729 C C . ALA B 1 51 ? -34.661 25.847 -49.098 1.00 29.13 50 ALA B C 1
ATOM 2730 O O . ALA B 1 51 ? -34.408 27.047 -49.056 1.00 30.34 50 ALA B O 1
ATOM 2732 N N . LYS B 1 52 ? -35.725 25.350 -49.737 1.00 32.13 51 LYS B N 1
ATOM 2733 C CA . LYS B 1 52 ? -36.630 26.176 -50.572 1.00 38.66 51 LYS B CA 1
ATOM 2734 C C . LYS B 1 52 ? -37.676 26.993 -49.807 1.00 37.23 51 LYS B C 1
ATOM 2735 O O . LYS B 1 52 ? -38.413 27.775 -50.408 1.00 32.45 51 LYS B O 1
ATOM 2741 N N . THR B 1 53 ? -37.734 26.819 -48.490 1.00 38.25 52 THR B N 1
ATOM 2742 C CA . THR B 1 53 ? -38.834 27.365 -47.694 1.00 31.62 52 THR B CA 1
ATOM 2743 C C . THR B 1 53 ? -38.425 28.592 -46.890 1.00 28.24 52 THR B C 1
ATOM 2744 O O . THR B 1 53 ? -37.266 28.737 -46.497 1.00 28.06 52 THR B O 1
ATOM 2748 N N . GLN B 1 54 ? -39.392 29.469 -46.650 1.00 22.81 53 GLN B N 1
ATOM 2749 C CA . GLN B 1 54 ? -39.161 30.690 -45.894 1.00 24.08 53 GLN B CA 1
ATOM 2750 C C . GLN B 1 54 ? -39.716 30.576 -44.480 1.00 21.94 53 GLN B C 1
ATOM 2751 O O . GLN B 1 54 ? -39.288 31.303 -43.585 1.00 23.76 53 GLN B O 1
ATOM 2757 N N . HIS B 1 55 ? -40.671 29.669 -44.286 1.00 19.16 54 HIS B N 1
ATOM 2758 C CA . HIS B 1 55 ? -41.413 29.591 -43.026 1.00 19.06 54 HIS B CA 1
ATOM 2759 C C . HIS B 1 55 ? -41.575 28.168 -42.513 1.00 19.72 54 HIS B C 1
ATOM 2760 O O . HIS B 1 55 ? -42.188 27.329 -43.166 1.00 25.63 54 HIS B O 1
ATOM 2767 N N . MET B 1 56 ? -41.013 27.913 -41.336 1.00 17.91 55 MET B N 1
ATOM 2768 C CA . MET B 1 56 ? -41.091 26.618 -40.667 1.00 15.99 55 MET B CA 1
ATOM 2769 C C . MET B 1 56 ? -42.313 26.596 -39.753 1.00 16.86 55 MET B C 1
ATOM 2770 O O . MET B 1 56 ? -42.578 27.573 -39.060 1.00 18.86 55 MET B O 1
ATOM 2775 N N . HIS B 1 57 ? -43.054 25.490 -39.750 1.00 16.43 56 HIS B N 1
ATOM 2776 C CA . HIS B 1 57 ? -44.217 25.360 -38.868 1.00 15.94 56 HIS B CA 1
ATOM 2777 C C . HIS B 1 57 ? -44.171 24.052 -38.085 1.00 17.42 56 HIS B C 1
ATOM 2778 O O . HIS B 1 57 ? -43.390 23.152 -38.411 1.00 18.22 56 HIS B O 1
ATOM 2785 N N . ASN B 1 58 ? -45.000 23.967 -37.044 1.00 17.30 57 ASN B N 1
ATOM 2786 C CA . ASN B 1 58 ? -45.123 22.774 -36.197 1.00 18.70 57 ASN B CA 1
ATOM 2787 C C . ASN B 1 58 ? -43.876 22.477 -35.357 1.00 18.46 57 ASN B C 1
ATOM 2788 O O . ASN B 1 58 ? -43.612 21.327 -35.000 1.00 18.97 57 ASN B O 1
ATOM 2793 N N . VAL B 1 59 ? -43.116 23.526 -35.048 1.00 16.99 58 VAL B N 1
ATOM 2794 C CA . VAL B 1 59 ? -41.928 23.414 -34.203 1.00 17.18 58 VAL B CA 1
ATOM 2795 C C . VAL B 1 59 ? -42.072 24.413 -33.063 1.00 18.33 58 VAL B C 1
ATOM 2796 O O . VAL B 1 59 ? -41.924 25.620 -33.263 1.00 18.71 58 VAL B O 1
ATOM 2800 N N . LEU B 1 60 ? -42.366 23.896 -31.872 1.00 19.10 59 LEU B N 1
ATOM 2801 C CA . LEU B 1 60 ? -42.639 24.722 -30.700 1.00 19.77 59 LEU B CA 1
ATOM 2802 C C . LEU B 1 60 ? -41.598 25.816 -30.498 1.00 20.58 59 LEU B C 1
ATOM 2803 O O . LEU B 1 60 ? -40.397 25.541 -30.423 1.00 21.03 59 LEU B O 1
ATOM 2808 N N . GLY B 1 61 ? -42.077 27.054 -30.413 1.00 20.70 60 GLY B N 1
ATOM 2809 C CA . GLY B 1 61 ? -41.221 28.212 -30.179 1.00 22.46 60 GLY B CA 1
ATOM 2810 C C . GLY B 1 61 ? -40.695 28.887 -31.434 1.00 22.25 60 GLY B C 1
ATOM 2811 O O . GLY B 1 61 ? -40.026 29.919 -31.345 1.00 25.73 60 GLY B O 1
ATOM 2812 N N . TRP B 1 62 ? -41.003 28.320 -32.600 1.00 20.37 61 TRP B N 1
ATOM 2813 C CA . TRP B 1 62 ? -40.447 28.800 -33.865 1.00 18.06 61 TRP B CA 1
ATOM 2814 C C . TRP B 1 62 ? -41.482 28.959 -34.970 1.00 17.77 61 TRP B C 1
ATOM 2815 O O . TRP B 1 62 ? -41.135 28.855 -36.151 1.00 18.14 61 TRP B O 1
ATOM 2826 N N . ASP B 1 63 ? -42.738 29.223 -34.619 1.00 20.10 62 ASP B N 1
ATOM 2827 C CA . ASP B 1 63 ? -43.781 29.341 -35.653 1.00 18.73 62 ASP B CA 1
ATOM 2828 C C . ASP B 1 63 ? -43.476 30.430 -36.671 1.00 18.94 62 ASP B C 1
ATOM 2829 O O . ASP B 1 63 ? -43.214 31.581 -36.306 1.00 18.40 62 ASP B O 1
ATOM 2834 N N . HIS B 1 64 ? -43.518 30.052 -37.949 1.00 18.79 63 HIS B N 1
ATOM 2835 C CA . HIS B 1 64 ? -43.378 30.986 -39.070 1.00 20.40 63 HIS B CA 1
ATOM 2836 C C . HIS B 1 64 ? -41.960 31.544 -39.228 1.00 23.32 63 HIS B C 1
ATOM 2837 O O . HIS B 1 64 ? -41.732 32.447 -40.036 1.00 23.72 63 HIS B O 1
ATOM 2844 N N . ARG B 1 65 ? -41.012 31.004 -38.463 1.00 23.20 64 ARG B N 1
ATOM 2845 C CA . ARG B 1 65 ? -39.615 31.438 -38.537 1.00 24.25 64 ARG B CA 1
ATOM 2846 C C . ARG B 1 65 ? -38.915 30.756 -39.703 1.00 24.61 64 ARG B C 1
ATOM 2847 O O . ARG B 1 65 ? -39.342 29.688 -40.145 1.00 22.03 64 ARG B O 1
ATOM 2855 N N . ASN B 1 66 ? -37.850 31.374 -40.204 1.00 22.20 65 ASN B N 1
ATOM 2856 C CA . ASN B 1 66 ? -37.058 30.772 -41.269 1.00 20.50 65 ASN B CA 1
ATOM 2857 C C . ASN B 1 66 ? -36.267 29.581 -40.723 1.00 20.69 65 ASN B C 1
ATOM 2858 O O . ASN B 1 66 ? -35.622 29.701 -39.680 1.00 21.28 65 ASN B O 1
ATOM 2863 N N . PRO B 1 67 ? -36.331 28.421 -41.408 1.00 20.87 66 PRO B N 1
ATOM 2864 C CA . PRO B 1 67 ? -35.591 27.247 -40.933 1.00 21.13 66 PRO B CA 1
ATOM 2865 C C . PRO B 1 67 ? -34.077 27.473 -40.824 1.00 20.29 66 PRO B C 1
ATOM 2866 O O . PRO B 1 67 ? -33.413 26.805 -40.030 1.00 20.90 66 PRO B O 1
ATOM 2870 N N . ALA B 1 68 ? -33.548 28.413 -41.605 1.00 19.53 67 ALA B N 1
ATOM 2871 C CA . ALA B 1 68 ? -32.140 28.815 -41.499 1.00 19.27 67 ALA B CA 1
ATOM 2872 C C . ALA B 1 68 ? -31.825 29.455 -40.140 1.00 20.02 67 ALA B C 1
ATOM 2873 O O . ALA B 1 68 ? -30.686 29.371 -39.661 1.00 19.10 67 ALA B O 1
ATOM 2875 N N . GLU B 1 69 ? -32.827 30.090 -39.526 1.00 20.07 68 GLU B N 1
ATOM 2876 C CA . GLU B 1 69 ? -32.669 30.682 -38.193 1.00 20.48 68 GLU B CA 1
ATOM 2877 C C . GLU B 1 69 ? -32.437 29.628 -37.117 1.00 22.92 68 GLU B C 1
ATOM 2878 O O . GLU B 1 69 ? -31.689 29.868 -36.164 1.00 20.99 68 GLU B O 1
ATOM 2884 N N . LEU B 1 70 ? -33.089 28.473 -37.254 1.00 21.71 69 LEU B N 1
ATOM 2885 C CA . LEU B 1 70 ? -32.884 27.370 -36.312 1.00 20.77 69 LEU B CA 1
ATOM 2886 C C . LEU B 1 70 ? -31.461 26.819 -36.418 1.00 19.70 69 LEU B C 1
ATOM 2887 O O . LEU B 1 70 ? -30.809 26.574 -35.400 1.00 20.50 69 LEU B O 1
ATOM 2892 N N . ARG B 1 71 ? -30.987 26.626 -37.647 1.00 19.21 70 ARG B N 1
ATOM 2893 C CA . ARG B 1 71 ? -29.614 26.165 -37.869 1.00 20.35 70 ARG B CA 1
ATOM 2894 C C . ARG B 1 71 ? -28.593 27.182 -37.360 1.00 20.03 70 ARG B C 1
ATOM 2895 O O . ARG B 1 71 ? -27.570 26.799 -36.797 1.00 19.07 70 ARG B O 1
ATOM 2903 N N . ALA B 1 72 ? -28.877 28.470 -37.561 1.00 19.99 71 ALA B N 1
ATOM 2904 C CA . ALA B 1 72 ? -27.979 29.545 -37.134 1.00 19.03 71 ALA B CA 1
ATOM 2905 C C . ALA B 1 72 ? -27.901 29.658 -35.614 1.00 18.70 71 ALA B C 1
ATOM 2906 O O . ALA B 1 72 ? -26.829 29.916 -35.067 1.00 18.24 71 ALA B O 1
ATOM 2908 N N . ALA B 1 73 ? -29.040 29.475 -34.945 1.00 18.77 72 ALA B N 1
ATOM 2909 C CA . ALA B 1 73 ? -29.110 29.534 -33.481 1.00 17.98 72 ALA B CA 1
ATOM 2910 C C . ALA B 1 73 ? -28.417 28.334 -32.850 1.00 20.06 72 ALA B C 1
ATOM 2911 O O . ALA B 1 73 ? -27.697 28.476 -31.860 1.00 21.13 72 ALA B O 1
ATOM 2913 N N . GLY B 1 74 ? -28.644 27.157 -33.435 1.00 18.97 73 GLY B N 1
ATOM 2914 C CA . GLY B 1 74 ? -28.005 25.922 -32.991 1.00 19.37 73 GLY B CA 1
ATOM 2915 C C . GLY B 1 74 ? -26.496 25.970 -33.141 1.00 20.35 73 GLY B C 1
ATOM 2916 O O . GLY B 1 74 ? -25.764 25.527 -32.253 1.00 21.82 73 GLY B O 1
ATOM 2917 N N . ARG B 1 75 ? -26.033 26.517 -34.263 1.00 19.21 74 ARG B N 1
ATOM 2918 C CA . ARG B 1 75 ? -24.602 26.716 -34.499 1.00 19.12 74 ARG B CA 1
ATOM 2919 C C . ARG B 1 75 ? -24.010 27.755 -33.555 1.00 20.83 74 ARG B C 1
ATOM 2920 O O . ARG B 1 75 ? -22.932 27.545 -32.996 1.00 19.89 74 ARG B O 1
ATOM 2928 N N . ALA B 1 76 ? -24.715 28.873 -33.386 1.00 20.14 75 ALA B N 1
ATOM 2929 C CA . ALA B 1 76 ? -24.251 29.958 -32.525 1.00 19.71 75 ALA B CA 1
ATOM 2930 C C . ALA B 1 76 ? -24.154 29.504 -31.072 1.00 19.46 75 ALA B C 1
ATOM 2931 O O . ALA B 1 76 ? -23.187 29.829 -30.389 1.00 19.01 75 ALA B O 1
ATOM 2933 N N . ASP B 1 77 ? -25.143 28.742 -30.610 1.00 19.82 76 ASP B N 1
ATOM 2934 C CA . ASP B 1 77 ? -25.130 28.214 -29.240 1.00 20.01 76 ASP B CA 1
ATOM 2935 C C . ASP B 1 77 ? -23.908 27.328 -28.986 1.00 20.52 76 ASP B C 1
ATOM 2936 O O . ASP B 1 77 ? -23.289 27.409 -27.922 1.00 20.71 76 ASP B O 1
ATOM 2941 N N . LEU B 1 78 ? -23.567 26.498 -29.971 1.00 18.14 77 LEU B N 1
ATOM 2942 C CA . LEU B 1 78 ? -22.449 25.562 -29.856 1.00 18.84 77 LEU B CA 1
ATOM 2943 C C . LEU B 1 78 ? -21.078 26.225 -29.935 1.00 21.24 77 LEU B C 1
ATOM 2944 O O . LEU B 1 78 ? -20.163 25.836 -29.214 1.00 23.49 77 LEU B O 1
ATOM 2949 N N . THR B 1 79 ? -20.942 27.220 -30.808 1.00 21.20 78 THR B N 1
ATOM 2950 C CA . THR B 1 79 ? -19.666 27.908 -30.990 1.00 23.09 78 THR B CA 1
ATOM 2951 C C . THR B 1 79 ? -19.427 28.957 -29.892 1.00 23.41 78 THR B C 1
ATOM 2952 O O . THR B 1 79 ? -18.281 29.229 -29.530 1.00 23.12 78 THR B O 1
ATOM 2956 N N . THR B 1 80 ? -20.510 29.507 -29.342 1.00 22.48 79 THR B N 1
ATOM 2957 C CA . THR B 1 80 ? -20.432 30.548 -28.307 1.00 22.47 79 THR B CA 1
ATOM 2958 C C . THR B 1 80 ? -20.005 30.039 -26.924 1.00 24.05 79 THR B C 1
ATOM 2959 O O . THR B 1 80 ? -19.078 30.584 -26.322 1.00 23.97 79 THR B O 1
ATOM 2963 N N . ARG B 1 81 ? -20.679 29.002 -26.428 1.00 23.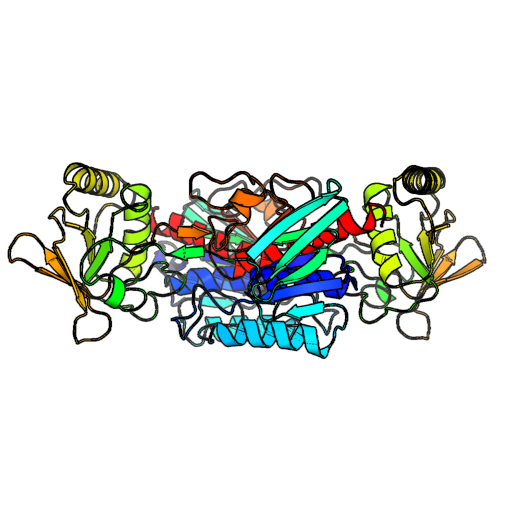56 80 ARG B N 1
ATOM 2964 C CA . ARG B 1 81 ? -20.508 28.566 -25.037 1.00 23.41 80 ARG B CA 1
ATOM 2965 C C . ARG B 1 81 ? -19.761 27.246 -24.851 1.00 22.06 80 ARG B C 1
ATOM 2966 O O . ARG B 1 81 ? -19.466 26.853 -23.716 1.00 24.09 80 ARG B O 1
ATOM 2974 N N . TYR B 1 82 ? -19.457 26.567 -25.953 1.00 20.94 81 TYR B N 1
ATOM 2975 C CA . TYR B 1 82 ? -18.825 25.244 -25.899 1.00 21.08 81 TYR B CA 1
ATOM 2976 C C . TYR B 1 82 ? -17.578 25.243 -26.763 1.00 22.98 81 TYR B C 1
ATOM 2977 O O . TYR B 1 82 ? -17.468 26.055 -27.682 1.00 26.20 81 TYR B O 1
ATOM 2986 N N . SER B 1 83 ? -16.631 24.354 -26.464 1.00 24.80 82 SER B N 1
ATOM 2987 C CA . SER B 1 83 ? -15.361 24.342 -27.189 1.00 24.67 82 SER B CA 1
ATOM 2988 C C . SER B 1 83 ? -14.947 22.980 -27.746 1.00 23.38 82 SER B C 1
ATOM 2989 O O . SER B 1 83 ? -13.912 22.874 -28.410 1.00 25.87 82 SER B O 1
ATOM 2992 N N . THR B 1 84 ? -15.756 21.951 -27.506 1.00 21.77 83 THR B N 1
ATOM 2993 C CA . THR B 1 84 ? -15.406 20.594 -27.956 1.00 20.43 83 THR B CA 1
ATOM 2994 C C . THR B 1 84 ? -16.039 20.206 -29.304 1.00 22.28 83 THR B C 1
ATOM 2995 O O . THR B 1 84 ? -15.754 19.132 -29.840 1.00 20.20 83 THR B O 1
ATOM 2999 N N . ILE B 1 85 ? -16.880 21.086 -29.845 1.00 22.45 84 ILE B N 1
ATOM 3000 C CA . ILE B 1 85 ? -17.546 20.841 -31.127 1.00 21.71 84 ILE B CA 1
ATOM 3001 C C . ILE B 1 85 ? -16.910 21.675 -32.239 1.00 24.68 84 ILE B C 1
ATOM 3002 O O . ILE B 1 85 ? -16.923 22.908 -32.189 1.00 25.58 84 ILE B O 1
ATOM 3007 N N . GLN B 1 86 ? -16.345 20.982 -33.228 1.00 25.38 85 GLN B N 1
ATOM 3008 C CA . GLN B 1 86 ? -15.731 21.595 -34.406 1.00 27.60 85 GLN B CA 1
ATOM 3009 C C . GLN B 1 86 ? -16.705 21.487 -35.574 1.00 26.66 85 GLN B C 1
ATOM 3010 O O . GLN B 1 86 ? -17.444 20.512 -35.672 1.00 23.91 85 GLN B O 1
ATOM 3016 N N . PHE B 1 87 ? -16.718 22.492 -36.445 1.00 24.43 86 PHE B N 1
ATOM 3017 C CA . PHE B 1 87 ? -17.516 22.434 -37.670 1.00 22.09 86 PHE B CA 1
ATOM 3018 C C . PHE B 1 87 ? -16.605 22.434 -38.888 1.00 22.54 86 PHE B C 1
ATOM 3019 O O . PHE B 1 87 ? -15.623 23.173 -38.938 1.00 23.97 86 PHE B O 1
ATOM 3027 N N . GLN B 1 88 ? -16.933 21.593 -39.861 1.00 22.17 87 GLN B N 1
ATOM 3028 C CA . GLN B 1 88 ? -16.210 21.558 -41.124 1.00 22.55 87 GLN B CA 1
ATOM 3029 C C . GLN B 1 88 ? -17.203 21.722 -42.252 1.00 22.85 87 GLN B C 1
ATOM 3030 O O . GLN B 1 88 ? -18.056 20.860 -42.460 1.00 22.24 87 GLN B O 1
ATOM 3036 N N . ASN B 1 89 ? -17.105 22.830 -42.975 1.00 23.17 88 ASN B N 1
ATOM 3037 C CA . ASN B 1 89 ? -17.959 23.024 -44.139 1.00 25.37 88 ASN B CA 1
ATOM 3038 C C . ASN B 1 89 ? -17.348 22.350 -45.351 1.00 27.16 88 ASN B C 1
ATOM 3039 O O . ASN B 1 89 ? -16.733 22.999 -46.196 1.00 28.71 88 ASN B O 1
ATOM 3044 N N . SER B 1 90 ? -17.495 21.034 -45.410 1.00 27.22 89 SER B N 1
ATOM 3045 C CA . SER B 1 90 ? -17.057 20.273 -46.564 1.00 30.32 89 SER B CA 1
ATOM 3046 C C . SER B 1 90 ? -17.961 19.071 -46.717 1.00 28.23 89 SER B C 1
ATOM 3047 O O . SER B 1 90 ? -18.752 18.753 -45.824 1.00 27.77 89 SER B O 1
ATOM 3050 N N . THR B 1 91 ? -17.850 18.412 -47.856 1.00 21.67 90 THR B N 1
ATOM 3051 C CA . THR B 1 91 ? -18.658 17.247 -48.118 1.00 21.13 90 THR B CA 1
ATOM 3052 C C . THR B 1 91 ? -17.835 15.997 -47.848 1.00 20.91 90 THR B C 1
ATOM 3053 O O . THR B 1 91 ? -16.653 15.935 -48.200 1.00 23.62 90 THR B O 1
ATOM 3057 N N . ILE B 1 92 ? -18.458 15.014 -47.204 1.00 20.67 91 ILE B N 1
ATOM 3058 C CA . ILE B 1 92 ? -17.819 13.724 -46.947 1.00 20.30 91 ILE B CA 1
ATOM 3059 C C . ILE B 1 92 ? -1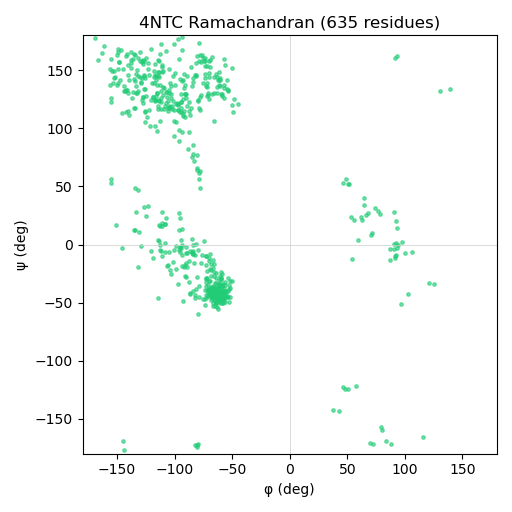8.118 12.779 -48.107 1.00 22.56 91 ILE B C 1
ATOM 3060 O O . ILE B 1 92 ? -19.273 12.639 -48.524 1.00 21.97 91 ILE B O 1
ATOM 3065 N N . GLU B 1 93 ? -17.065 12.157 -48.638 1.00 24.40 92 GLU B N 1
ATOM 3066 C CA . GLU B 1 93 ? -17.179 11.259 -49.789 1.00 26.81 92 GLU B CA 1
ATOM 3067 C C . GLU B 1 93 ? -17.259 9.791 -49.402 1.00 23.72 92 GLU B C 1
ATOM 3068 O O . GLU B 1 93 ? -17.930 9.002 -50.071 1.00 24.01 92 GLU B O 1
ATOM 3074 N N . ALA B 1 94 ? -16.566 9.423 -48.330 1.00 22.46 93 ALA B N 1
ATOM 3075 C CA . ALA B 1 94 ? -16.486 8.030 -47.928 1.00 22.55 93 ALA B CA 1
ATOM 3076 C C . ALA B 1 94 ? -16.230 7.932 -46.441 1.00 22.74 93 ALA B C 1
ATOM 3077 O O . ALA B 1 94 ? -15.456 8.714 -45.876 1.00 23.89 93 ALA B O 1
ATOM 3079 N N . ILE B 1 95 ? -16.905 6.985 -45.803 1.00 23.08 94 ILE B N 1
ATOM 3080 C CA . ILE B 1 95 ? -16.544 6.618 -44.447 1.00 23.59 94 ILE B CA 1
ATOM 3081 C C . ILE B 1 95 ? -16.328 5.115 -44.385 1.00 21.52 94 ILE B C 1
ATOM 3082 O O . ILE B 1 95 ? -16.996 4.342 -45.080 1.00 25.91 94 ILE B O 1
ATOM 3087 N N . ARG B 1 96 ? -15.370 4.710 -43.563 1.00 22.74 95 ARG B N 1
ATOM 3088 C CA . ARG B 1 96 ? -15.078 3.307 -43.382 1.00 22.88 95 ARG B CA 1
ATOM 3089 C C . ARG B 1 96 ? -14.595 3.094 -41.969 1.00 24.92 95 ARG B C 1
ATOM 3090 O O . ARG B 1 96 ? -14.118 4.017 -41.305 1.00 25.72 95 ARG B O 1
ATOM 3098 N N . GLN B 1 97 ? -14.733 1.868 -41.512 1.00 28.11 96 GLN B N 1
ATOM 3099 C CA . GLN B 1 97 ? -14.317 1.517 -40.183 1.00 30.91 96 GLN B CA 1
ATOM 3100 C C . GLN B 1 97 ? -12.881 1.034 -40.268 1.00 35.95 96 GLN B C 1
ATOM 3101 O O . GLN B 1 97 ? -12.547 0.262 -41.163 1.00 37.44 96 GLN B O 1
ATOM 3107 N N . VAL B 1 98 ? -12.026 1.492 -39.361 1.00 38.53 97 VAL B N 1
ATOM 3108 C CA . VAL B 1 98 ? -10.631 1.054 -39.367 1.00 43.98 97 VAL B CA 1
ATOM 3109 C C . VAL B 1 98 ? -10.443 -0.153 -38.437 1.00 51.17 97 VAL B C 1
ATOM 3110 O O . VAL B 1 98 ? -9.847 -1.154 -38.834 1.00 61.82 97 VAL B O 1
ATOM 3114 N N . GLU B 1 99 ? -10.964 -0.055 -37.215 1.00 57.69 98 GLU B N 1
ATOM 3115 C CA . GLU B 1 99 ? -11.044 -1.193 -36.293 1.00 63.71 98 GLU B CA 1
ATOM 3116 C C . GLU B 1 99 ? -12.459 -1.331 -35.752 1.00 71.51 98 GLU B C 1
ATOM 3117 O O . GLU B 1 99 ? -13.104 -0.330 -35.437 1.00 72.93 98 GLU B O 1
ATOM 3123 N N . THR B 1 100 ? -12.933 -2.571 -35.642 1.00 76.70 99 THR B N 1
ATOM 3124 C CA . THR B 1 100 ? -14.333 -2.851 -35.302 1.00 81.59 99 THR B CA 1
ATOM 3125 C C . THR B 1 100 ? -14.841 -2.077 -34.070 1.00 85.51 99 THR B C 1
ATOM 3126 O O . THR B 1 100 ? -14.372 -2.278 -32.945 1.00 87.59 99 THR B O 1
ATOM 3130 N N . ASN B 1 101 ? -15.799 -1.183 -34.326 1.00 86.85 100 ASN B N 1
ATOM 3131 C CA . ASN B 1 101 ? -16.306 -0.176 -33.375 1.00 77.76 100 ASN B CA 1
ATOM 3132 C C . ASN B 1 101 ? -15.236 0.733 -32.750 1.00 72.33 100 ASN B C 1
ATOM 3133 O O . ASN B 1 101 ? -15.560 1.751 -32.133 1.00 67.40 100 ASN B O 1
ATOM 3138 N N . GLN B 1 102 ? -13.968 0.370 -32.925 1.00 62.02 101 GLN B N 1
ATOM 3139 C CA . GLN B 1 102 ? -12.856 1.147 -32.387 1.00 48.56 101 GLN B CA 1
ATOM 3140 C C . GLN B 1 102 ? -12.710 2.508 -33.057 1.00 42.85 101 GLN B C 1
ATOM 3141 O O . GLN B 1 102 ? -12.543 3.520 -32.377 1.00 38.30 101 GLN B O 1
ATOM 3147 N N . LEU B 1 103 ? -12.786 2.530 -34.386 1.00 38.86 102 LEU B N 1
ATOM 3148 C CA . LEU B 1 103 ? -12.325 3.684 -35.140 1.00 33.78 102 LEU B CA 1
ATOM 3149 C C . LEU B 1 103 ? -12.983 3.787 -36.514 1.00 31.15 102 LEU B C 1
ATOM 3150 O O . LEU B 1 103 ? -13.128 2.786 -37.219 1.00 30.40 102 LEU B O 1
ATOM 3155 N N . PHE B 1 104 ? -13.370 5.005 -36.887 1.00 25.90 103 PHE B N 1
ATOM 3156 C CA . PHE B 1 104 ? -13.925 5.280 -38.207 1.00 22.38 103 PHE B CA 1
ATOM 3157 C C . PHE B 1 104 ? -13.159 6.419 -38.860 1.00 22.79 103 PHE B C 1
ATOM 3158 O O . PHE B 1 104 ? -12.702 7.340 -38.182 1.00 26.36 103 PHE B O 1
ATOM 3166 N N . GLU B 1 105 ? -13.017 6.341 -40.178 1.00 22.39 104 GLU B N 1
ATOM 3167 C CA . GLU B 1 105 ? -12.335 7.364 -40.952 1.00 22.09 104 GLU B CA 1
ATOM 3168 C C . GLU B 1 105 ? -13.308 7.973 -41.949 1.00 21.63 104 GLU B C 1
ATOM 3169 O O . GLU B 1 105 ? -13.943 7.250 -42.709 1.00 24.82 104 GLU B O 1
ATOM 3175 N N . ALA B 1 106 ? -13.430 9.298 -41.939 1.00 23.17 105 ALA B N 1
ATOM 3176 C CA . ALA B 1 106 ? -14.219 9.998 -42.950 1.00 23.19 105 ALA B CA 1
ATOM 3177 C C . ALA B 1 106 ? -13.296 10.774 -43.878 1.00 24.09 105 ALA B C 1
ATOM 3178 O O . ALA B 1 106 ? -12.432 11.525 -43.413 1.00 24.64 105 ALA B O 1
ATOM 3180 N N . ARG B 1 107 ? -13.473 10.570 -45.185 1.00 24.20 106 ARG B N 1
ATOM 3181 C CA . ARG B 1 107 ? -12.693 11.278 -46.205 1.00 26.46 106 ARG B CA 1
ATOM 3182 C C . ARG B 1 107 ? -13.560 12.332 -46.892 1.00 26.40 106 ARG B C 1
ATOM 3183 O O . ARG B 1 107 ? -14.655 12.017 -47.374 1.00 26.38 106 ARG B O 1
ATOM 3191 N N . ASP B 1 108 ? -13.070 13.576 -46.927 1.00 28.85 107 ASP B N 1
ATOM 3192 C CA . ASP B 1 108 ? -13.822 14.692 -47.517 1.00 30.56 107 ASP B CA 1
ATOM 3193 C C . ASP B 1 108 ? -13.482 14.950 -48.988 1.00 33.83 107 ASP B C 1
ATOM 3194 O O . ASP B 1 108 ? -12.626 14.271 -49.565 1.00 36.05 107 ASP B O 1
ATOM 3199 N N . ASN B 1 109 ? -14.155 15.932 -49.585 1.00 35.59 108 ASN B N 1
ATOM 3200 C CA . ASN B 1 109 ? -13.980 16.228 -51.011 1.00 39.76 108 ASN B CA 1
ATOM 3201 C C . ASN B 1 109 ? -12.669 16.941 -51.359 1.00 40.09 108 ASN B C 1
ATOM 3202 O O . ASN B 1 109 ? -12.424 17.284 -52.523 1.00 41.86 108 ASN B O 1
ATOM 3207 N N . GLU B 1 110 ? -11.828 17.140 -50.345 1.00 41.13 109 GLU B N 1
ATOM 3208 C CA . GLU B 1 110 ? -10.534 17.801 -50.519 1.00 44.18 109 GLU B CA 1
ATOM 3209 C C . GLU B 1 110 ? -9.386 16.852 -50.241 1.00 45.71 109 GLU B C 1
ATOM 3210 O O . GLU B 1 110 ? -8.219 17.242 -50.253 1.00 44.82 109 GLU B O 1
ATOM 3216 N N . GLY B 1 111 ? -9.724 15.599 -49.975 1.00 43.10 110 GLY B N 1
ATOM 3217 C CA . GLY B 1 111 ? -8.723 14.588 -49.687 1.00 42.69 110 GLY B CA 1
ATOM 3218 C C . GLY B 1 111 ? -8.107 14.744 -48.308 1.00 36.81 110 GLY B C 1
ATOM 3219 O O . GLY B 1 111 ? -6.931 14.436 -48.116 1.00 40.54 110 GLY B O 1
ATOM 3220 N N . HIS B 1 112 ? -8.894 15.242 -47.354 1.00 29.75 111 HIS B N 1
ATOM 3221 C CA . HIS B 1 112 ? -8.518 15.210 -45.937 1.00 31.28 111 HIS B CA 1
ATOM 3222 C C . HIS B 1 112 ? -9.238 14.031 -45.274 1.00 30.79 111 HIS B C 1
ATOM 3223 O O . HIS B 1 112 ? -10.353 13.681 -45.665 1.00 29.72 111 HIS B O 1
ATOM 3230 N N . SER B 1 113 ? -8.599 13.429 -44.273 1.00 28.40 112 SER B N 1
ATOM 3231 C CA . SER B 1 113 ? -9.203 12.353 -43.491 1.00 29.72 112 SER B CA 1
ATOM 3232 C C . SER B 1 113 ? -9.430 12.781 -42.049 1.00 27.76 112 SER B C 1
ATOM 3233 O O . SER B 1 113 ? -8.626 13.520 -41.478 1.00 29.23 112 SER B O 1
ATOM 3236 N N . TRP B 1 114 ? -10.529 12.307 -41.472 1.00 26.19 113 TRP B N 1
ATOM 3237 C CA . TRP B 1 114 ? -10.881 12.584 -40.082 1.00 26.13 113 TRP B CA 1
ATOM 3238 C C . TRP B 1 114 ? -11.202 11.265 -39.417 1.00 25.81 113 TRP B C 1
ATOM 3239 O O . TRP B 1 114 ? -11.785 10.375 -40.039 1.00 26.12 113 TRP B O 1
ATOM 3250 N N . TYR B 1 115 ? -10.836 11.143 -38.149 1.00 24.60 114 TYR B N 1
ATOM 3251 C CA . TYR B 1 115 ? -11.029 9.893 -37.440 1.00 25.04 114 TYR B CA 1
ATOM 3252 C C . TYR B 1 115 ? -11.936 10.098 -36.240 1.00 23.63 114 TYR B C 1
ATOM 3253 O O . TYR B 1 115 ? -11.839 11.112 -35.547 1.00 24.01 114 TYR B O 1
ATOM 3262 N N . GLY B 1 116 ? -12.835 9.146 -36.018 1.00 21.45 115 GLY B N 1
ATOM 3263 C CA . GLY B 1 116 ? -13.745 9.214 -34.882 1.00 18.02 115 GLY B CA 1
ATOM 3264 C C . GLY B 1 116 ? -13.909 7.871 -34.213 1.00 18.13 115 GLY B C 1
ATOM 3265 O O . GLY B 1 116 ? -13.766 6.828 -34.854 1.00 19.36 115 GLY B O 1
ATOM 3266 N N . ARG B 1 117 ? -14.202 7.892 -32.915 1.00 18.20 116 ARG B N 1
ATOM 3267 C CA . ARG B 1 117 ? -14.532 6.667 -32.204 1.00 17.57 116 ARG B CA 1
ATOM 3268 C C . ARG B 1 117 ? -15.920 6.173 -32.631 1.00 18.20 116 ARG B C 1
ATOM 3269 O O . ARG B 1 117 ? -16.186 4.968 -32.622 1.00 18.40 116 ARG B O 1
ATOM 3277 N N . LYS B 1 118 ? -16.784 7.114 -33.018 1.00 19.51 117 LYS B N 1
ATOM 3278 C CA . LYS B 1 118 ? -18.167 6.825 -33.419 1.00 18.98 117 LYS B CA 1
ATOM 3279 C C . LYS B 1 118 ? -18.559 7.704 -34.598 1.00 21.11 117 LYS B C 1
ATOM 3280 O O . LYS B 1 118 ? -17.895 8.705 -34.879 1.00 18.32 117 LYS B O 1
ATOM 3286 N N . VAL B 1 119 ? -19.645 7.341 -35.277 1.00 18.85 118 VAL B N 1
ATOM 3287 C CA . VAL B 1 119 ? -20.155 8.150 -36.379 1.00 17.53 118 VAL B CA 1
ATOM 3288 C C . VAL B 1 119 ? -21.668 8.335 -36.266 1.00 17.89 118 VAL B C 1
ATOM 3289 O O . VAL B 1 119 ? -22.397 7.388 -35.950 1.00 18.77 118 VAL B O 1
ATOM 3293 N N . VAL B 1 120 ? -22.118 9.566 -36.494 1.00 17.23 119 VAL B N 1
ATOM 3294 C CA . VAL B 1 120 ? -23.540 9.864 -36.598 1.00 15.88 119 VAL B CA 1
ATOM 3295 C C . VAL B 1 120 ? -23.843 10.287 -38.029 1.00 16.18 119 VAL B C 1
ATOM 3296 O O . VAL B 1 120 ? -23.236 11.225 -38.553 1.00 17.11 119 VAL B O 1
ATOM 3300 N N . LEU B 1 121 ? -24.770 9.580 -38.666 1.00 15.33 120 LEU B N 1
ATOM 3301 C CA . LEU B 1 121 ? -25.223 9.968 -39.996 1.00 16.64 120 LEU B CA 1
ATOM 3302 C C . LEU B 1 121 ? -26.504 10.780 -39.844 1.00 17.12 120 LEU B C 1
ATOM 3303 O O . LEU B 1 121 ? -27.518 10.277 -39.359 1.00 18.53 120 LEU B O 1
ATOM 3308 N N . ALA B 1 122 ? -26.442 12.046 -40.231 1.00 17.19 121 ALA B N 1
ATOM 3309 C CA . ALA B 1 122 ? -27.598 12.934 -40.160 1.00 17.44 121 ALA B CA 1
ATOM 3310 C C . ALA B 1 122 ? -27.696 13.695 -41.478 1.00 16.84 121 ALA B C 1
ATOM 3311 O O . ALA B 1 122 ? -27.845 14.922 -41.507 1.00 17.14 121 ALA B O 1
ATOM 3313 N N . THR B 1 123 ? -27.610 12.937 -42.570 1.00 16.17 122 THR B N 1
ATOM 3314 C CA . THR B 1 123 ? -27.437 13.499 -43.912 1.00 15.87 122 THR B CA 1
ATOM 3315 C C . THR B 1 123 ? -28.734 13.970 -44.563 1.00 17.44 122 THR B C 1
ATOM 3316 O O . THR B 1 123 ? -28.703 14.610 -45.621 1.00 18.26 122 THR B O 1
ATOM 3320 N N . GLY B 1 124 ? -29.867 13.653 -43.936 1.00 17.66 123 GLY B N 1
ATOM 3321 C CA . GLY B 1 124 ? -31.172 13.998 -44.497 1.00 19.33 123 GLY B CA 1
ATOM 3322 C C . GLY B 1 124 ? -31.553 13.156 -45.702 1.00 18.76 123 GLY B C 1
ATOM 3323 O O . GLY B 1 124 ? -30.889 12.165 -46.024 1.00 18.02 123 GLY B O 1
ATOM 3324 N N . VAL B 1 125 ? -32.643 13.547 -46.357 1.00 19.62 124 VAL B N 1
ATOM 3325 C CA . VAL B 1 125 ? -33.113 12.870 -47.561 1.00 19.31 124 VAL B CA 1
ATOM 3326 C C . VAL B 1 125 ? -33.387 13.857 -48.696 1.00 20.34 124 VAL B C 1
ATOM 3327 O O . VAL B 1 125 ? -33.604 15.050 -48.469 1.00 21.72 124 VAL B O 1
ATOM 3331 N N . ARG B 1 126 ? -33.371 13.327 -49.914 1.00 21.78 125 ARG B N 1
ATOM 3332 C CA . ARG B 1 126 ? -33.693 14.060 -51.124 1.00 22.48 125 ARG B CA 1
ATOM 3333 C C . ARG B 1 126 ? -35.071 13.587 -51.589 1.00 22.00 125 ARG B C 1
ATOM 3334 O O . ARG B 1 126 ? -35.325 12.380 -51.661 1.00 22.72 125 ARG B O 1
ATOM 3342 N N . ASP B 1 127 ? -35.961 14.532 -51.883 1.00 23.01 126 ASP B N 1
ATOM 3343 C CA . ASP B 1 127 ? -37.292 14.195 -52.385 1.00 23.46 126 ASP B CA 1
ATOM 3344 C C . ASP B 1 127 ? -37.220 13.866 -53.877 1.00 24.86 126 ASP B C 1
ATOM 3345 O O . ASP B 1 127 ? -36.749 14.675 -54.674 1.00 24.70 126 ASP B O 1
ATOM 3350 N N . ILE B 1 128 ? -37.678 12.671 -54.243 1.00 25.58 127 ILE B N 1
ATOM 3351 C CA . ILE B 1 128 ? -37.665 12.228 -55.641 1.00 25.44 127 ILE B CA 1
ATOM 3352 C C . ILE B 1 128 ? -38.844 12.850 -56.408 1.00 27.40 127 ILE B C 1
ATOM 3353 O O . ILE B 1 128 ? -40.000 12.697 -55.996 1.00 27.29 127 ILE B O 1
ATOM 3358 N N . PRO B 1 129 ? -38.558 13.565 -57.517 1.00 27.72 128 PRO B N 1
ATOM 3359 C CA . PRO B 1 129 ? -39.657 14.169 -58.273 1.00 27.70 128 PRO B CA 1
ATOM 3360 C C . PRO B 1 129 ? -40.479 13.132 -59.039 1.00 28.43 128 PRO B C 1
ATOM 3361 O O . PRO B 1 129 ? -39.966 12.064 -59.382 1.00 27.35 128 PRO B O 1
ATOM 3365 N N . LEU B 1 130 ? -41.747 13.445 -59.286 1.00 28.09 129 LEU B N 1
ATOM 3366 C CA . LEU B 1 130 ? -42.566 12.662 -60.205 1.00 26.29 129 LEU B CA 1
ATOM 3367 C C . LEU B 1 130 ? -42.099 12.934 -61.630 1.00 26.14 129 LEU B C 1
ATOM 3368 O O . LEU B 1 130 ? -41.795 14.075 -61.980 1.00 27.09 129 LEU B O 1
ATOM 3373 N N . ASP B 1 131 ? -42.033 11.889 -62.448 1.00 27.24 130 ASP B N 1
ATOM 3374 C CA . ASP B 1 131 ? -41.647 12.046 -63.852 1.00 28.16 130 ASP B CA 1
ATOM 3375 C C . ASP B 1 131 ? -42.831 12.527 -64.691 1.00 31.57 130 ASP B C 1
ATOM 3376 O O . ASP B 1 131 ? -43.339 11.811 -65.560 1.00 34.12 130 ASP B O 1
ATOM 3381 N N . ILE B 1 132 ? -43.263 13.752 -64.408 1.00 29.91 131 ILE B N 1
ATOM 3382 C CA . ILE B 1 132 ? -44.366 14.393 -65.109 1.00 29.64 131 ILE B CA 1
ATOM 3383 C C . ILE B 1 132 ? -43.912 15.821 -65.374 1.00 30.32 131 ILE B C 1
ATOM 3384 O O . ILE B 1 132 ? -43.389 16.482 -64.473 1.00 29.06 131 ILE B O 1
ATOM 3389 N N . GLU B 1 133 ? -44.077 16.276 -66.616 1.00 32.07 132 GLU B N 1
ATOM 3390 C CA . GLU B 1 133 ? -43.702 17.635 -66.999 1.00 32.86 132 GLU B CA 1
ATOM 3391 C C . GLU B 1 133 ? -44.364 18.661 -66.082 1.00 29.91 132 GLU B C 1
ATOM 3392 O O . GLU B 1 133 ? -45.561 18.577 -65.799 1.00 30.04 132 GLU B O 1
ATOM 3398 N N . GLY B 1 134 ? -43.567 19.616 -65.615 1.00 31.65 133 GLY B N 1
ATOM 3399 C CA . GLY B 1 134 ? -44.064 20.705 -64.788 1.00 30.25 133 GLY B CA 1
ATOM 3400 C C . GLY B 1 134 ? -44.003 20.455 -63.293 1.00 31.40 133 GLY B C 1
ATOM 3401 O O . GLY B 1 134 ? -44.240 21.377 -62.507 1.00 31.68 133 GLY B O 1
ATOM 3402 N N . TYR B 1 135 ? -43.688 19.221 -62.895 1.00 30.34 134 TYR B N 1
ATOM 3403 C CA . TYR B 1 135 ? -43.596 18.869 -61.474 1.00 27.49 134 TYR B CA 1
ATOM 3404 C C . TYR B 1 135 ? -42.550 19.718 -60.754 1.00 30.80 134 TYR B C 1
ATOM 3405 O O . TYR B 1 135 ? -42.830 20.289 -59.700 1.00 30.43 134 TYR B O 1
ATOM 3414 N N . SER B 1 136 ? -41.351 19.787 -61.333 1.00 32.98 135 SER B N 1
ATOM 3415 C CA . SER B 1 136 ? -40.233 20.559 -60.777 1.00 35.45 135 SER B CA 1
ATOM 3416 C C . SER B 1 136 ? -40.602 22.006 -60.461 1.00 34.84 135 SER B C 1
ATOM 3417 O O . SER B 1 136 ? -40.263 22.519 -59.391 1.00 35.28 135 SER B O 1
ATOM 3420 N N . GLU B 1 137 ? -41.295 22.654 -61.396 1.00 31.56 136 GLU B N 1
ATOM 3421 C CA . GLU B 1 137 ? -41.728 24.037 -61.224 1.00 35.11 136 GLU B CA 1
ATOM 3422 C C . GLU B 1 137 ? -42.732 24.200 -60.073 1.00 33.27 136 GLU B C 1
ATOM 3423 O O . GLU B 1 137 ? -42.728 25.226 -59.390 1.00 32.37 136 GLU B O 1
ATOM 3429 N N . CYS B 1 138 ? -43.571 23.189 -59.850 1.00 31.64 137 CYS B N 1
ATOM 3430 C CA . CYS B 1 138 ? -44.643 23.286 -58.849 1.00 28.61 137 CYS B CA 1
ATOM 3431 C C . CYS B 1 138 ? -44.280 22.749 -57.453 1.00 28.03 137 CYS B C 1
ATOM 3432 O O . CYS B 1 138 ? -45.042 22.936 -56.508 1.00 30.32 137 CYS B O 1
ATOM 3435 N N . TRP B 1 139 ? -43.129 22.088 -57.328 1.00 30.81 138 TRP B N 1
ATOM 3436 C CA . TRP B 1 139 ? -42.694 21.503 -56.051 1.00 28.37 138 TRP B CA 1
ATOM 3437 C C . TRP B 1 139 ? -42.411 22.579 -54.999 1.00 33.37 138 TRP B C 1
ATOM 3438 O O . TRP B 1 139 ? -41.702 23.553 -55.278 1.00 33.28 138 TRP B O 1
ATOM 3449 N N . ALA B 1 140 ? -42.975 22.394 -53.801 1.00 34.37 139 ALA B N 1
ATOM 3450 C CA . ALA B 1 140 ? -42.918 23.387 -52.714 1.00 37.96 139 ALA B CA 1
ATOM 3451 C C . ALA B 1 140 ? -43.410 24.767 -53.174 1.00 39.88 139 ALA B C 1
ATOM 3452 O O . ALA B 1 140 ? -43.064 25.798 -52.590 1.00 40.92 139 ALA B O 1
ATOM 3454 N N . ASN B 1 141 ? -44.227 24.759 -54.227 1.00 39.76 140 ASN B N 1
ATOM 3455 C CA . ASN B 1 141 ? -44.741 25.968 -54.859 1.00 37.52 140 ASN B CA 1
ATOM 3456 C C . ASN B 1 141 ? -46.051 25.643 -55.583 1.00 32.64 140 ASN B C 1
ATOM 3457 O O . ASN B 1 141 ? -46.188 25.856 -56.790 1.00 32.37 140 ASN B O 1
ATOM 3462 N N . GLY B 1 142 ? -47.009 25.107 -54.834 1.00 28.40 141 GLY B N 1
ATOM 3463 C CA . GLY B 1 142 ? -48.238 24.589 -55.420 1.00 26.30 141 GLY B CA 1
ATOM 3464 C C . GLY B 1 142 ? -48.424 23.118 -55.105 1.00 25.10 141 GLY B C 1
ATOM 3465 O O . GLY B 1 142 ? -49.553 22.649 -54.956 1.00 25.87 141 GLY B O 1
ATOM 3466 N N . ILE B 1 143 ? -47.312 22.388 -55.016 1.00 23.15 142 ILE B N 1
ATOM 3467 C CA . ILE B 1 143 ? -47.332 20.996 -54.560 1.00 22.70 142 ILE B CA 1
ATOM 3468 C C . ILE B 1 143 ? -46.697 20.890 -53.166 1.00 25.22 142 ILE B C 1
ATOM 3469 O O . ILE B 1 143 ? -45.511 21.177 -52.994 1.00 27.16 142 ILE B O 1
ATOM 3474 N N . TYR B 1 144 ? -47.498 20.478 -52.185 1.00 25.22 143 TYR B N 1
ATOM 3475 C CA . TYR B 1 144 ? -47.066 20.397 -50.786 1.00 25.00 143 TYR B CA 1
ATOM 3476 C C . TYR B 1 144 ? -47.081 18.959 -50.289 1.00 24.07 143 TYR B C 1
ATOM 3477 O O . TYR B 1 144 ? -47.943 18.177 -50.678 1.00 25.06 143 TYR B O 1
ATOM 3486 N N . HIS B 1 145 ? -46.130 18.609 -49.429 1.00 21.85 144 HIS B N 1
ATOM 3487 C CA . HIS B 1 145 ? -45.957 17.213 -49.021 1.00 21.66 144 HIS B CA 1
ATOM 3488 C C . HIS B 1 145 ? -46.448 16.908 -47.609 1.00 22.58 144 HIS B C 1
ATOM 3489 O O . HIS B 1 145 ? -46.659 15.750 -47.255 1.00 24.29 144 HIS B O 1
ATOM 3496 N N . CYS B 1 146 ? -46.614 17.952 -46.809 1.00 22.38 145 CYS B N 1
ATOM 3497 C CA . CYS B 1 146 ? -46.871 17.804 -45.382 1.00 22.53 145 CYS B CA 1
ATOM 3498 C C . CYS B 1 146 ? -47.803 18.914 -44.920 1.00 21.55 145 CYS B C 1
ATOM 3499 O O . CYS B 1 146 ? -47.435 20.084 -44.937 1.00 21.18 145 CYS B O 1
ATOM 3502 N N . LEU B 1 147 ? -49.016 18.543 -44.526 1.00 18.74 146 LEU B N 1
ATOM 3503 C CA . LEU B 1 147 ? -50.024 19.531 -44.155 1.00 17.90 146 LEU B CA 1
ATOM 3504 C C . LEU B 1 147 ? -49.931 19.999 -42.689 1.00 17.99 146 LEU B C 1
ATOM 3505 O O . LEU B 1 147 ? -50.760 20.780 -42.225 1.00 20.49 146 LEU B O 1
ATOM 3510 N N . PHE B 1 148 ? -48.910 19.526 -41.978 1.00 20.04 147 PHE B N 1
ATOM 3511 C CA . PHE B 1 148 ? -48.487 20.156 -40.730 1.00 21.22 147 PHE B CA 1
ATOM 3512 C C . PHE B 1 148 ? -47.427 21.225 -41.018 1.00 21.52 147 PHE B C 1
ATOM 3513 O O . PHE B 1 148 ? -47.307 22.199 -40.284 1.00 20.64 147 PHE B O 1
ATOM 3521 N N . CYS B 1 149 ? -46.683 21.034 -42.108 1.00 20.83 148 CYS B N 1
ATOM 3522 C CA . CYS B 1 149 ? -45.599 21.929 -42.519 1.00 23.29 148 CYS B CA 1
ATOM 3523 C C . CYS B 1 149 ? -46.108 23.146 -43.264 1.00 23.15 148 CYS B C 1
ATOM 3524 O O . CYS B 1 149 ? -45.583 24.248 -43.120 1.00 24.45 148 CYS B O 1
ATOM 3527 N N . ASP B 1 150 ? -47.124 22.919 -44.083 1.00 22.54 149 ASP B N 1
ATOM 3528 C CA . ASP B 1 150 ? -47.688 23.942 -44.938 1.00 22.58 149 ASP B CA 1
ATOM 3529 C C . ASP B 1 150 ? -49.181 23.684 -45.007 1.00 22.61 149 ASP B C 1
ATOM 3530 O O . ASP B 1 150 ? -49.705 22.869 -44.251 1.00 22.86 149 ASP B O 1
ATOM 3535 N N . GLY B 1 151 ? -49.862 24.364 -45.919 1.00 23.96 150 GLY B N 1
ATOM 3536 C CA . GLY B 1 151 ? -51.282 24.118 -46.139 1.00 23.37 150 GLY B CA 1
ATOM 3537 C C . GLY B 1 151 ? -52.173 25.085 -45.390 1.00 21.78 150 GLY B C 1
ATOM 3538 O O . GLY B 1 151 ? -53.066 25.689 -45.984 1.00 22.40 150 GLY B O 1
ATOM 3539 N N . TYR B 1 152 ? -51.939 25.227 -44.084 1.00 19.76 151 TYR B N 1
ATOM 3540 C CA . TYR B 1 152 ? -52.685 26.184 -43.258 1.00 19.91 151 TYR B CA 1
ATOM 3541 C C . TYR B 1 152 ? -52.637 27.598 -43.844 1.00 20.37 151 TYR B C 1
ATOM 3542 O O . TYR B 1 152 ? -53.629 28.319 -43.816 1.00 20.68 151 TYR B O 1
ATOM 3551 N N . GLU B 1 153 ? -51.472 27.986 -44.364 1.00 20.98 152 GLU B N 1
ATOM 3552 C CA . GLU B 1 153 ? -51.273 29.309 -44.955 1.00 21.70 152 GLU B CA 1
ATOM 3553 C C . GLU B 1 153 ? -52.106 29.529 -46.218 1.00 22.83 152 GLU B C 1
ATOM 3554 O O . GLU B 1 153 ? -52.386 30.668 -46.583 1.00 24.77 152 GLU B O 1
ATOM 3560 N N . GLU B 1 154 ? -52.495 28.441 -46.879 1.00 23.77 153 GLU B N 1
ATOM 3561 C CA . GLU B 1 154 ? -53.295 28.535 -48.102 1.00 24.66 153 GLU B CA 1
ATOM 3562 C C . GLU B 1 154 ? -54.733 28.029 -47.910 1.00 22.09 153 GLU B C 1
ATOM 3563 O O . GLU B 1 154 ? -55.380 27.571 -48.857 1.00 22.15 153 GLU B O 1
ATOM 3569 N N . ARG B 1 155 ? -55.229 28.140 -46.680 1.00 20.52 154 ARG B N 1
ATOM 3570 C CA . ARG B 1 155 ? -56.561 27.647 -46.325 1.00 20.45 154 ARG B CA 1
ATOM 3571 C C . ARG B 1 155 ? -57.677 28.474 -46.965 1.00 20.86 154 ARG B C 1
ATOM 3572 O O . ARG B 1 155 ? -57.470 29.628 -47.344 1.00 20.34 154 ARG B O 1
ATOM 3580 N N . GLY B 1 156 ? -58.861 27.880 -47.076 1.00 19.51 155 GLY B N 1
ATOM 3581 C CA . GLY B 1 156 ? -60.012 28.578 -47.635 1.00 18.79 155 GLY B CA 1
ATOM 3582 C C . GLY B 1 156 ? -60.132 28.406 -49.137 1.00 18.47 155 GLY B C 1
ATOM 3583 O O . GLY B 1 156 ? -60.687 29.265 -49.823 1.00 20.50 155 GLY B O 1
ATOM 3584 N N . GLN B 1 157 ? -59.629 27.284 -49.646 1.00 18.91 156 GLN B N 1
ATOM 3585 C CA . GLN B 1 157 ? -59.692 26.986 -51.078 1.00 20.66 156 GLN B CA 1
ATOM 3586 C C . GLN B 1 157 ? -61.072 26.481 -51.479 1.00 21.49 156 GLN B C 1
ATOM 3587 O O . GLN B 1 157 ? -61.833 25.986 -50.647 1.00 21.83 156 GLN B O 1
ATOM 3593 N N . GLU B 1 158 ? -61.384 26.606 -52.765 1.00 24.05 157 GLU B N 1
ATOM 3594 C CA . GLU B 1 158 ? -62.581 25.995 -53.324 1.00 22.98 157 GLU B CA 1
ATOM 3595 C C . GLU B 1 158 ? -62.325 24.532 -53.656 1.00 21.04 157 GLU B C 1
ATOM 3596 O O . GLU B 1 158 ? -63.159 23.672 -53.385 1.00 19.72 157 GLU B O 1
ATOM 3602 N N . THR B 1 159 ? -61.166 24.258 -54.245 1.00 20.51 158 THR B N 1
ATOM 3603 C CA . THR B 1 159 ? -60.785 22.896 -54.597 1.00 22.01 158 THR B CA 1
ATOM 3604 C C . THR B 1 159 ? -59.274 22.746 -54.479 1.00 20.56 158 THR B C 1
ATOM 3605 O O . THR B 1 159 ? -58.525 23.673 -54.792 1.00 20.99 158 THR B O 1
ATOM 3609 N N . VAL B 1 160 ? -58.838 21.592 -53.986 1.00 20.28 159 VAL B N 1
ATOM 3610 C CA . VAL B 1 160 ? -57.421 21.229 -53.984 1.00 19.37 159 VAL B CA 1
ATOM 3611 C C . VAL B 1 160 ? -57.313 19.790 -54.462 1.00 18.77 159 VAL B C 1
ATOM 3612 O O . VAL B 1 160 ? -58.308 19.061 -54.479 1.00 19.60 159 VAL B O 1
ATOM 3616 N N . GLY B 1 161 ? -56.113 19.379 -54.854 1.00 17.75 160 GLY B N 1
ATOM 3617 C CA . GLY B 1 161 ? -55.908 18.021 -55.323 1.00 19.32 160 GLY B CA 1
ATOM 3618 C C . GLY B 1 161 ? -54.963 17.233 -54.446 1.00 21.42 160 GLY B C 1
ATOM 3619 O O . GLY B 1 161 ? -54.022 17.790 -53.881 1.00 21.87 160 GLY B O 1
ATOM 3620 N N . VAL B 1 162 ? -55.228 15.937 -54.326 1.00 21.01 161 VAL B N 1
ATOM 3621 C CA . VAL B 1 162 ? -54.302 14.999 -53.696 1.00 22.03 161 VAL B CA 1
ATOM 3622 C C . VAL B 1 162 ? -53.789 14.067 -54.788 1.00 22.77 161 VAL B C 1
ATOM 3623 O O . VAL B 1 162 ? -54.583 13.456 -55.503 1.00 21.18 161 VAL B O 1
ATOM 3627 N N . LEU B 1 163 ? -52.470 13.964 -54.924 1.00 21.17 162 LEU B N 1
ATOM 3628 C CA . LEU B 1 163 ? -51.893 13.049 -55.897 1.00 19.52 162 LEU B CA 1
ATOM 3629 C C . LEU B 1 163 ? -51.725 11.660 -55.288 1.00 19.88 162 LEU B C 1
ATOM 3630 O O . LEU B 1 163 ? -50.754 11.403 -54.577 1.00 22.43 162 LEU B O 1
ATOM 3635 N N . ALA B 1 164 ? -52.690 10.776 -55.550 1.00 21.43 163 ALA B N 1
ATOM 3636 C CA . ALA B 1 164 ? -52.620 9.382 -55.090 1.00 23.45 163 ALA B CA 1
ATOM 3637 C C . ALA B 1 164 ? -51.728 8.570 -56.028 1.00 23.90 163 ALA B C 1
ATOM 3638 O O . ALA B 1 164 ? -52.175 7.639 -56.707 1.00 26.06 163 ALA B O 1
ATOM 3640 N N . LEU B 1 165 ? -50.457 8.959 -56.053 1.00 25.27 164 LEU B N 1
ATOM 3641 C CA . LEU B 1 165 ? -49.438 8.385 -56.926 1.00 26.49 164 LEU B CA 1
ATOM 3642 C C . LEU B 1 165 ? -48.261 7.950 -56.062 1.00 29.03 164 LEU B C 1
ATOM 3643 O O . LEU B 1 165 ? -48.095 8.449 -54.946 1.00 30.60 164 LEU B O 1
ATOM 3648 N N . GLY B 1 166 ? -47.451 7.022 -56.571 1.00 33.88 165 GLY B N 1
ATOM 3649 C CA . GLY B 1 166 ? -46.279 6.522 -55.843 1.00 35.71 165 GLY B CA 1
ATOM 3650 C C . GLY B 1 166 ? -46.644 5.933 -54.488 1.00 34.86 165 GLY B C 1
ATOM 3651 O O . GLY B 1 166 ? -47.459 5.008 -54.416 1.00 35.48 165 GLY B O 1
ATOM 3652 N N . PRO B 1 167 ? -46.059 6.474 -53.401 1.00 32.45 166 PRO B N 1
ATOM 3653 C CA . PRO B 1 167 ? -46.380 5.952 -52.062 1.00 32.59 166 PRO B CA 1
ATOM 3654 C C . PRO B 1 167 ? -47.782 6.339 -51.558 1.00 32.98 166 PRO B C 1
ATOM 3655 O O . PRO B 1 167 ? -48.241 5.799 -50.547 1.00 32.54 166 PRO B O 1
ATOM 3659 N N . ILE B 1 168 ? -48.452 7.251 -52.264 1.00 27.72 167 ILE B N 1
ATOM 3660 C CA . ILE B 1 168 ? -49.797 7.708 -51.893 1.00 28.32 167 ILE B CA 1
ATOM 3661 C C . ILE B 1 168 ? -50.865 6.895 -52.639 1.00 32.86 167 ILE B C 1
ATOM 3662 O O . ILE B 1 168 ? -52.065 7.061 -52.404 1.00 31.82 167 ILE B O 1
ATOM 3667 N N . ALA B 1 169 ? -50.415 5.993 -53.515 1.00 39.38 168 ALA B N 1
ATOM 3668 C CA . ALA B 1 169 ? -51.307 5.165 -54.334 1.00 38.96 168 ALA B CA 1
ATOM 3669 C C . ALA B 1 169 ? -51.914 3.962 -53.586 1.00 37.60 168 ALA B C 1
ATOM 3670 O O . ALA B 1 169 ? -51.778 2.811 -54.011 1.00 36.46 168 ALA B O 1
ATOM 3672 N N . ASN B 1 170 ? -52.586 4.254 -52.475 1.00 34.91 169 ASN B N 1
ATOM 3673 C CA . ASN B 1 170 ? -53.338 3.273 -51.687 1.00 34.52 169 ASN B CA 1
ATOM 3674 C C . ASN B 1 170 ? -54.413 4.018 -50.894 1.00 28.92 169 ASN B C 1
ATOM 3675 O O . ASN B 1 170 ? -54.219 5.191 -50.554 1.00 30.89 169 ASN B O 1
ATOM 3680 N N . PRO B 1 171 ? -55.549 3.354 -50.595 1.00 26.83 170 PRO B N 1
ATOM 3681 C CA . PRO B 1 171 ? -56.659 4.084 -49.971 1.00 27.13 170 PRO B CA 1
ATOM 3682 C C . PRO B 1 171 ? -56.325 4.781 -48.647 1.00 27.17 170 PRO B C 1
ATOM 3683 O O . PRO B 1 171 ? -56.820 5.882 -48.400 1.00 26.05 170 PRO B O 1
ATOM 3687 N N . ALA B 1 172 ? -55.498 4.149 -47.815 1.00 27.92 171 ALA B N 1
ATOM 3688 C CA . ALA B 1 172 ? -55.159 4.691 -46.495 1.00 25.94 171 ALA B CA 1
ATOM 3689 C C . ALA B 1 172 ? -54.438 6.027 -46.598 1.00 25.73 171 ALA B C 1
ATOM 3690 O O . ALA B 1 172 ? -54.880 7.013 -46.005 1.00 26.93 171 ALA B O 1
ATOM 3692 N N . ARG B 1 173 ? -53.334 6.054 -47.349 1.00 26.55 172 ARG B N 1
ATOM 3693 C CA . ARG B 1 173 ? -52.549 7.278 -47.519 1.00 26.50 172 ARG B CA 1
ATOM 3694 C C . ARG B 1 173 ? -53.353 8.377 -48.216 1.00 24.89 172 ARG B C 1
ATOM 3695 O O . ARG B 1 173 ? -53.364 9.509 -47.749 1.00 23.92 172 ARG B O 1
ATOM 3703 N N . ALA B 1 174 ? -54.033 8.039 -49.312 1.00 22.87 173 ALA B N 1
ATOM 3704 C CA . ALA B 1 174 ? -54.843 9.014 -50.050 1.00 21.21 173 ALA B CA 1
ATOM 3705 C C . ALA B 1 174 ? -55.974 9.627 -49.212 1.00 20.21 173 ALA B C 1
ATOM 3706 O O . ALA B 1 174 ? -56.164 10.845 -49.234 1.00 20.89 173 ALA B O 1
ATOM 3708 N N . LEU B 1 175 ? -56.709 8.793 -48.475 1.00 20.53 174 LEU B N 1
ATOM 3709 C CA . LEU B 1 175 ? -57.811 9.277 -47.630 1.00 22.10 174 LEU B CA 1
ATOM 3710 C C . LEU B 1 175 ? -57.337 10.101 -46.435 1.00 23.24 174 LEU B C 1
ATOM 3711 O O . LEU B 1 175 ? -57.975 11.092 -46.075 1.00 22.86 174 LEU B O 1
ATOM 3716 N N . HIS B 1 176 ? -56.235 9.675 -45.818 1.00 23.26 175 HIS B N 1
ATOM 3717 C CA . HIS B 1 176 ? -55.596 10.417 -44.723 1.00 22.89 175 HIS B CA 1
ATOM 3718 C C . HIS B 1 176 ? -55.235 11.831 -45.178 1.00 21.95 175 HIS B C 1
ATOM 3719 O O . HIS B 1 176 ? -55.549 12.795 -44.482 1.00 22.55 175 HIS B O 1
ATOM 3726 N N . LEU B 1 177 ? -54.600 11.951 -46.349 1.00 20.76 176 LEU B N 1
ATOM 3727 C CA . LEU B 1 177 ? -54.232 13.260 -46.905 1.00 21.10 176 LEU B CA 1
ATOM 3728 C C . LEU B 1 177 ? -55.443 14.068 -47.343 1.00 20.72 176 LEU B C 1
ATOM 3729 O O . LEU B 1 177 ? -55.497 15.276 -47.112 1.00 19.18 176 LEU B O 1
ATOM 3734 N N . ALA B 1 178 ? -56.398 13.400 -47.990 1.00 19.63 177 ALA B N 1
ATOM 3735 C CA . ALA B 1 178 ? -57.613 14.058 -48.474 1.00 18.81 177 ALA B CA 1
ATOM 3736 C C . ALA B 1 178 ? -58.412 14.681 -47.334 1.00 18.32 177 ALA B C 1
ATOM 3737 O O . ALA B 1 178 ? -58.912 15.798 -47.461 1.00 17.68 177 ALA B O 1
ATOM 3739 N N . ARG B 1 179 ? -58.533 13.957 -46.225 1.00 20.70 178 ARG B N 1
ATOM 3740 C CA . ARG B 1 179 ? -59.254 14.463 -45.056 1.00 21.60 178 ARG B CA 1
ATOM 3741 C C . ARG B 1 179 ? -58.522 15.614 -44.372 1.00 19.42 178 ARG B C 1
ATOM 3742 O O . ARG B 1 179 ? -59.153 16.508 -43.806 1.00 18.00 178 ARG B O 1
ATOM 3750 N N . MET B 1 180 ? -57.192 15.595 -44.440 1.00 18.81 179 MET B N 1
ATOM 3751 C CA . MET B 1 180 ? -56.384 16.723 -43.990 1.00 18.16 179 MET B CA 1
ATOM 3752 C C . MET B 1 180 ? -56.556 17.934 -44.906 1.00 17.76 179 MET B C 1
ATOM 3753 O O . MET B 1 180 ? -56.651 19.064 -44.431 1.00 19.06 179 MET B O 1
ATOM 3758 N N . ALA B 1 181 ? -56.595 17.690 -46.217 1.00 18.03 180 ALA B N 1
ATOM 3759 C CA . ALA B 1 181 ? -56.800 18.750 -47.203 1.00 17.10 180 ALA B CA 1
ATOM 3760 C C . ALA B 1 181 ? -58.218 19.322 -47.133 1.00 17.69 180 ALA B C 1
ATOM 3761 O O . ALA B 1 181 ? -58.432 20.488 -47.474 1.00 18.12 180 ALA B O 1
ATOM 3763 N N . LEU B 1 182 ? -59.178 18.510 -46.682 1.00 18.73 181 LEU B N 1
ATOM 3764 C CA . LEU B 1 182 ? -60.560 18.984 -46.500 1.00 21.14 181 LEU B CA 1
ATOM 3765 C C . LEU B 1 182 ? -60.681 20.029 -45.390 1.00 22.10 181 LEU B C 1
ATOM 3766 O O . LEU B 1 182 ? -61.660 20.773 -45.347 1.00 21.60 181 LEU B O 1
ATOM 3771 N N . ARG B 1 183 ? -59.695 20.079 -44.493 1.00 19.54 182 ARG B N 1
ATOM 3772 C CA . ARG B 1 183 ? -59.656 21.120 -43.475 1.00 17.48 182 ARG B CA 1
ATOM 3773 C C . ARG B 1 183 ? -59.371 22.478 -44.108 1.00 16.95 182 ARG B C 1
ATOM 3774 O O . ARG B 1 183 ? -59.696 23.516 -43.531 1.00 17.92 182 ARG B O 1
ATOM 3782 N N . LEU B 1 184 ? -58.787 22.455 -45.306 1.00 17.26 183 LEU B N 1
ATOM 3783 C CA . LEU B 1 184 ? -58.266 23.655 -45.953 1.00 17.19 183 LEU B CA 1
ATOM 3784 C C . LEU B 1 184 ? -59.043 24.040 -47.210 1.00 18.38 183 LEU B C 1
ATOM 3785 O O . LEU B 1 184 ? -58.779 25.084 -47.816 1.00 18.54 183 LEU B O 1
ATOM 3790 N N . SER B 1 185 ? -59.999 23.198 -47.598 1.00 18.30 184 SER B N 1
ATOM 3791 C CA . SER B 1 185 ? -60.702 23.369 -48.865 1.00 18.91 184 SER B CA 1
ATOM 3792 C C . SER B 1 185 ? -62.130 22.851 -48.776 1.00 21.34 184 SER B C 1
ATOM 3793 O O . SER B 1 185 ? -62.416 21.933 -48.008 1.00 19.63 184 SER B O 1
ATOM 3796 N N . GLU B 1 186 ? -63.020 23.443 -49.569 1.00 21.77 185 GLU B N 1
ATOM 3797 C CA . GLU B 1 186 ? -64.409 22.984 -49.654 1.00 22.23 185 GLU B CA 1
ATOM 3798 C C . GLU B 1 186 ? -64.494 21.594 -50.272 1.00 23.44 185 GLU B C 1
ATOM 3799 O O . GLU B 1 186 ? -65.335 20.779 -49.881 1.00 21.74 185 GLU B O 1
ATOM 3805 N N . SER B 1 187 ? -63.614 21.331 -51.236 1.00 24.29 186 SER B N 1
ATOM 3806 C CA . SER B 1 187 ? -63.638 20.088 -51.991 1.00 23.52 186 SER B CA 1
ATOM 3807 C C . SER B 1 187 ? -62.222 19.590 -52.247 1.00 21.27 186 SER B C 1
ATOM 3808 O O . SER B 1 187 ? -61.299 20.387 -52.416 1.00 21.97 186 SER B O 1
ATOM 3811 N N . VAL B 1 188 ? -62.057 18.270 -52.263 1.00 20.22 187 VAL B N 1
ATOM 3812 C CA . VAL B 1 188 ? -60.763 17.650 -52.543 1.00 19.74 187 VAL B CA 1
ATOM 3813 C C . VAL B 1 188 ? -60.920 16.623 -53.654 1.00 19.76 187 VAL B C 1
ATOM 3814 O O . VAL B 1 188 ? -61.721 15.690 -53.540 1.00 20.66 187 VAL B O 1
ATOM 3818 N N . THR B 1 189 ? -60.164 16.812 -54.733 1.00 19.67 188 THR B N 1
ATOM 3819 C CA . THR B 1 189 ? -60.131 15.848 -55.826 1.00 20.97 188 THR B CA 1
ATOM 3820 C C . THR B 1 189 ? -58.914 14.934 -55.686 1.00 19.08 188 THR B C 1
ATOM 3821 O O . THR B 1 189 ? -57.774 15.404 -55.648 1.00 20.11 188 THR B O 1
ATOM 3825 N N . ILE B 1 190 ? -59.171 13.631 -55.604 1.00 20.13 189 ILE B N 1
ATOM 3826 C CA . ILE B 1 190 ? -58.103 12.632 -55.522 1.00 21.50 189 ILE B CA 1
ATOM 3827 C C . ILE B 1 190 ? -57.761 12.093 -56.916 1.00 22.34 189 ILE B C 1
ATOM 3828 O O . ILE B 1 190 ? -58.583 11.436 -57.570 1.00 24.73 189 ILE B O 1
ATOM 3833 N N . TYR B 1 191 ? -56.539 12.401 -57.349 1.00 21.46 190 TYR B N 1
ATOM 3834 C CA . TYR B 1 191 ? -56.000 12.016 -58.654 1.00 23.19 190 TYR B CA 1
ATOM 3835 C C . TYR B 1 191 ? -55.269 10.684 -58.570 1.00 26.12 190 TYR B C 1
ATOM 3836 O O . TYR B 1 191 ? -54.405 10.509 -57.707 1.00 23.64 190 TYR B O 1
ATOM 3845 N N . THR B 1 192 ? -55.602 9.756 -59.467 1.00 25.56 191 THR B N 1
ATOM 3846 C CA . THR B 1 192 ? -54.935 8.450 -59.499 1.00 24.73 191 THR B CA 1
ATOM 3847 C C . THR B 1 192 ? -54.086 8.193 -60.754 1.00 28.36 191 THR B C 1
ATOM 3848 O O . THR B 1 192 ? -53.520 7.104 -60.904 1.00 28.08 191 THR B O 1
ATOM 3852 N N . ASN B 1 193 ? -53.996 9.186 -61.641 1.00 25.50 192 ASN B N 1
ATOM 3853 C CA . ASN B 1 193 ? -53.110 9.119 -62.810 1.00 27.42 192 ASN B CA 1
ATOM 3854 C C . ASN B 1 193 ? -53.276 7.831 -63.630 1.00 26.80 192 ASN B C 1
ATOM 3855 O O . ASN B 1 193 ? -52.306 7.131 -63.900 1.00 27.59 192 ASN B O 1
ATOM 3860 N N . GLY B 1 194 ? -54.512 7.511 -64.007 1.00 30.08 193 GLY B N 1
ATOM 3861 C CA . GLY B 1 194 ? -54.767 6.362 -64.878 1.00 30.94 193 GLY B CA 1
ATOM 3862 C C . GLY B 1 194 ? -55.111 5.042 -64.202 1.00 30.50 193 GLY B C 1
ATOM 3863 O O . GLY B 1 194 ? -55.340 4.042 -64.884 1.00 33.00 193 GLY B O 1
ATOM 3864 N N . ASN B 1 195 ? -55.144 5.029 -62.871 1.00 29.93 194 ASN B N 1
ATOM 3865 C CA . ASN B 1 195 ? -55.504 3.823 -62.120 1.00 31.84 194 ASN B CA 1
ATOM 3866 C C . ASN B 1 195 ? -56.958 3.896 -61.651 1.00 34.37 194 ASN B C 1
ATOM 3867 O O . ASN B 1 195 ? -57.257 4.447 -60.589 1.00 31.83 194 ASN B O 1
ATOM 3872 N N . GLU B 1 196 ? -57.855 3.336 -62.459 1.00 34.92 195 GLU B N 1
ATOM 3873 C CA . GLU B 1 196 ? -59.290 3.348 -62.182 1.00 37.71 195 GLU B CA 1
ATOM 3874 C C . GLU B 1 196 ? -59.668 2.432 -61.021 1.00 38.50 195 GLU B C 1
ATOM 3875 O O . GLU B 1 196 ? -60.590 2.743 -60.263 1.00 38.81 195 GLU B O 1
ATOM 3881 N N . GLN B 1 197 ? -58.966 1.306 -60.893 1.00 36.43 196 GLN B N 1
ATOM 3882 C CA . GLN B 1 197 ? -59.202 0.366 -59.799 1.00 35.73 196 GLN B CA 1
ATOM 3883 C C . GLN B 1 197 ? -58.922 1.024 -58.447 1.00 33.24 196 GLN B C 1
ATOM 3884 O O . GLN B 1 197 ? -59.667 0.819 -57.490 1.00 33.96 196 GLN B O 1
ATOM 3890 N N . LEU B 1 198 ? -57.859 1.824 -58.385 1.00 32.69 197 LEU B N 1
ATOM 3891 C CA . LEU B 1 198 ? -57.504 2.552 -57.171 1.00 30.07 197 LEU B CA 1
ATOM 3892 C C . LEU B 1 198 ? -58.533 3.633 -56.832 1.00 30.39 197 LEU B C 1
ATOM 3893 O O . LEU B 1 198 ? -58.941 3.764 -55.675 1.00 30.16 197 LEU B O 1
ATOM 3898 N N . ALA B 1 199 ? -58.948 4.393 -57.844 1.00 31.50 198 ALA B N 1
ATOM 3899 C CA . ALA B 1 199 ? -59.989 5.408 -57.677 1.00 29.18 198 ALA B CA 1
ATOM 3900 C C . ALA B 1 199 ? -61.250 4.815 -57.046 1.00 31.30 198 ALA B C 1
ATOM 3901 O O . ALA B 1 199 ? -61.820 5.401 -56.123 1.00 31.65 198 ALA B O 1
ATOM 3903 N N . LYS B 1 200 ? -61.667 3.648 -57.535 1.00 31.18 199 LYS B N 1
ATOM 3904 C CA . LYS B 1 200 ? -62.862 2.973 -57.022 1.00 26.44 199 LYS B CA 1
ATOM 3905 C C . LYS B 1 200 ? -62.655 2.441 -55.603 1.00 26.55 199 LYS B C 1
ATOM 3906 O O . LYS B 1 200 ? -63.568 2.495 -54.778 1.00 25.95 199 LYS B O 1
ATOM 3912 N N . GLU B 1 201 ? -61.453 1.935 -55.328 1.00 29.17 200 GLU B N 1
ATOM 3913 C CA . GLU B 1 201 ? -61.115 1.425 -53.998 1.00 29.88 200 GLU B CA 1
ATOM 3914 C C . GLU B 1 201 ? -61.114 2.532 -52.953 1.00 30.00 200 GLU B C 1
ATOM 3915 O O . GLU B 1 201 ? -61.636 2.349 -51.849 1.00 31.46 200 GLU B O 1
ATOM 3921 N N . ILE B 1 202 ? -60.530 3.678 -53.309 1.00 25.17 201 ILE B N 1
ATOM 3922 C CA . ILE B 1 202 ? -60.511 4.849 -52.429 1.00 23.19 201 ILE B CA 1
ATOM 3923 C C . ILE B 1 202 ? -61.932 5.352 -52.169 1.00 23.30 201 ILE B C 1
ATOM 3924 O O . ILE B 1 202 ? -62.284 5.653 -51.024 1.00 25.16 201 ILE B O 1
ATOM 3929 N N . GLN B 1 203 ? -62.739 5.440 -53.225 1.00 25.08 202 GLN B N 1
ATOM 3930 C CA . GLN B 1 203 ? -64.126 5.887 -53.082 1.00 23.94 202 GLN B CA 1
ATOM 3931 C C . GLN B 1 203 ? -64.926 4.956 -52.183 1.00 24.11 202 GLN B C 1
ATOM 3932 O O . GLN B 1 203 ? -65.620 5.419 -51.280 1.00 25.58 202 GLN B O 1
ATOM 3938 N N . GLN B 1 204 ? -64.827 3.650 -52.419 1.00 25.34 203 GLN B N 1
ATOM 3939 C CA . GLN B 1 204 ? -65.570 2.697 -51.603 1.00 26.55 203 GLN B CA 1
ATOM 3940 C C . GLN B 1 204 ? -65.120 2.735 -50.144 1.00 25.69 203 GLN B C 1
ATOM 3941 O O . GLN B 1 204 ? -65.952 2.716 -49.229 1.00 26.46 203 GLN B O 1
ATOM 3947 N N . ALA B 1 205 ? -63.808 2.797 -49.932 1.00 24.93 204 ALA B N 1
ATOM 3948 C CA . ALA B 1 205 ? -63.259 2.890 -48.585 1.00 23.98 204 ALA B CA 1
ATOM 3949 C C . ALA B 1 205 ? -63.809 4.118 -47.861 1.00 22.60 204 ALA B C 1
ATOM 3950 O O . ALA B 1 205 ? -64.218 4.024 -46.702 1.00 24.74 204 ALA B O 1
ATOM 3952 N N . ALA B 1 206 ? -63.821 5.260 -48.546 1.00 20.78 205 ALA B N 1
ATOM 3953 C CA . ALA B 1 206 ? -64.396 6.487 -47.998 1.00 20.68 205 ALA B CA 1
ATOM 3954 C C . ALA B 1 206 ? -65.893 6.324 -47.761 1.00 21.60 205 ALA B C 1
ATOM 3955 O O . ALA B 1 206 ? -66.391 6.609 -46.672 1.00 21.57 205 ALA B O 1
ATOM 3957 N N . GLU B 1 207 ? -66.596 5.848 -48.786 1.00 24.38 206 GLU B N 1
ATOM 3958 C CA . GLU B 1 207 ? -68.042 5.646 -48.713 1.00 26.28 206 GLU B CA 1
ATOM 3959 C C . GLU B 1 207 ? -68.466 4.695 -47.587 1.00 27.87 206 GLU B C 1
ATOM 3960 O O . GLU B 1 207 ? -69.521 4.890 -46.986 1.00 25.93 206 GLU B O 1
ATOM 3966 N N . GLU B 1 208 ? -67.642 3.690 -47.290 1.00 27.50 207 GLU B N 1
ATOM 3967 C CA . GLU B 1 208 ? -67.971 2.693 -46.264 1.00 27.98 207 GLU B CA 1
ATOM 3968 C C . GLU B 1 208 ? -67.383 2.990 -44.876 1.00 29.77 207 GLU B C 1
ATOM 3969 O O . GLU B 1 208 ? -67.646 2.260 -43.920 1.00 31.09 207 GLU B O 1
ATOM 3975 N N . SER B 1 209 ? -66.603 4.066 -44.774 1.00 29.62 208 SER B N 1
ATOM 3976 C CA . SER B 1 209 ? -65.967 4.472 -43.517 1.00 26.60 208 SER B CA 1
ATOM 3977 C C . SER B 1 209 ? -66.975 5.167 -42.589 1.00 28.94 208 SER B C 1
ATOM 3978 O O . SER B 1 209 ? -68.038 5.590 -43.050 1.00 27.53 208 SER B O 1
ATOM 3981 N N . PRO B 1 210 ? -66.648 5.292 -41.281 1.00 30.71 209 PRO B N 1
ATOM 3982 C CA . PRO B 1 210 ? -67.563 5.976 -40.357 1.00 33.30 209 PRO B CA 1
ATOM 3983 C C . PRO B 1 210 ? -67.937 7.410 -40.754 1.00 31.35 209 PRO B C 1
ATOM 3984 O O . PRO B 1 210 ? -69.071 7.824 -40.512 1.00 31.77 209 PRO B O 1
ATOM 3988 N N . VAL B 1 211 ? -67.010 8.153 -41.361 1.00 27.71 210 VAL B N 1
ATOM 3989 C CA . VAL B 1 211 ? -67.267 9.567 -41.686 1.00 28.51 210 VAL B CA 1
ATOM 3990 C C . VAL B 1 211 ? -67.810 9.812 -43.098 1.00 27.85 210 VAL B C 1
ATOM 3991 O O . VAL B 1 211 ? -68.380 10.867 -43.368 1.00 28.61 210 VAL B O 1
ATOM 3995 N N . GLY B 1 212 ? -67.646 8.841 -43.988 1.00 26.54 211 GLY B N 1
ATOM 3996 C CA . GLY B 1 212 ? -68.194 8.955 -45.337 1.00 26.69 211 GLY B CA 1
ATOM 3997 C C . GLY B 1 212 ? -67.268 9.649 -46.317 1.00 24.59 211 GLY B C 1
ATOM 3998 O O . GLY B 1 212 ? -66.107 9.927 -46.006 1.00 24.60 211 GLY B O 1
ATOM 3999 N N . ALA B 1 213 ? -67.797 9.935 -47.504 1.00 24.59 212 ALA B N 1
ATOM 4000 C CA . ALA B 1 213 ? -67.006 10.469 -48.611 1.00 25.74 212 ALA B CA 1
ATOM 4001 C C . ALA B 1 213 ? -67.375 11.904 -48.985 1.00 26.68 212 ALA B C 1
ATOM 4002 O O . ALA B 1 213 ? -67.012 12.378 -50.064 1.00 24.49 212 ALA B O 1
ATOM 4004 N N . SER B 1 214 ? -68.088 12.597 -48.101 1.00 28.69 213 SER B N 1
ATOM 4005 C CA . SER B 1 214 ? -68.553 13.948 -48.410 1.00 31.59 213 SER B CA 1
ATOM 4006 C C . SER B 1 214 ? -67.394 14.934 -48.621 1.00 30.74 213 SER B C 1
ATOM 4007 O O . SER B 1 214 ? -66.466 15.007 -47.811 1.00 29.93 213 SER B O 1
ATOM 4010 N N . GLY B 1 215 ? -67.454 15.673 -49.727 1.00 25.66 214 GLY B N 1
ATOM 4011 C CA . GLY B 1 215 ? -66.417 16.644 -50.074 1.00 26.66 214 GLY B CA 1
ATOM 4012 C C . GLY B 1 215 ? -65.320 16.093 -50.970 1.00 23.99 214 GLY B C 1
ATOM 4013 O O . GLY B 1 215 ? -64.425 16.831 -51.387 1.00 25.49 214 GLY B O 1
ATOM 4014 N N . LEU B 1 216 ? -65.392 14.799 -51.275 1.00 21.63 215 LEU B N 1
ATOM 4015 C CA . LEU B 1 216 ? -64.364 14.140 -52.077 1.00 20.72 215 LEU B CA 1
ATOM 4016 C C . LEU B 1 216 ? -64.804 13.911 -53.514 1.00 22.22 215 LEU B C 1
ATOM 4017 O O . LEU B 1 216 ? -65.938 13.504 -53.770 1.00 23.55 215 LEU B O 1
ATOM 4022 N N . LYS B 1 217 ? -63.899 14.182 -54.447 1.00 21.71 216 LYS B N 1
ATOM 4023 C CA . LYS B 1 217 ? -64.094 13.831 -55.847 1.00 22.35 216 LYS B CA 1
ATOM 4024 C C . LYS B 1 217 ? -62.927 12.953 -56.278 1.00 27.15 216 LYS B C 1
ATOM 4025 O O . LYS B 1 217 ? -61.849 12.992 -55.671 1.00 23.39 216 LYS B O 1
ATOM 4031 N N . PHE B 1 218 ? -63.150 12.144 -57.309 1.00 31.17 217 PHE B N 1
ATOM 4032 C CA . PHE B 1 218 ? -62.161 11.165 -57.729 1.00 29.20 217 PHE B CA 1
ATOM 4033 C C . PHE B 1 218 ? -61.887 11.301 -59.206 1.00 29.26 217 PHE B C 1
ATOM 4034 O O . PHE B 1 218 ? -62.796 11.254 -60.038 1.00 34.36 217 PHE B O 1
ATOM 4042 N N . GLU B 1 219 ? -60.614 11.482 -59.509 1.00 28.26 218 GLU B N 1
ATOM 4043 C CA . GLU B 1 219 ? -60.181 11.719 -60.855 1.00 29.10 218 GLU B CA 1
ATOM 4044 C C . GLU B 1 219 ? -59.176 10.646 -61.236 1.00 30.92 218 GLU B C 1
ATOM 4045 O O . GLU B 1 219 ? -58.095 10.557 -60.642 1.00 28.75 218 GLU B O 1
ATOM 4051 N N . ALA B 1 220 ? -59.547 9.822 -62.220 1.00 30.89 219 ALA B N 1
ATOM 4052 C CA . ALA B 1 220 ? -58.732 8.671 -62.611 1.00 32.12 219 ALA B CA 1
ATOM 4053 C C . ALA B 1 220 ? -58.031 8.821 -63.963 1.00 30.87 219 ALA B C 1
ATOM 4054 O O . ALA B 1 220 ? -57.339 7.904 -64.398 1.00 30.02 219 ALA B O 1
ATOM 4056 N N . ARG B 1 221 ? -58.199 9.966 -64.620 1.00 33.69 220 ARG B N 1
ATOM 4057 C CA . ARG B 1 221 ? -57.572 10.192 -65.927 1.00 33.78 220 ARG B CA 1
ATOM 4058 C C . ARG B 1 221 ? -56.054 10.339 -65.810 1.00 32.73 220 ARG B C 1
ATOM 4059 O O . ARG B 1 221 ? -55.557 10.830 -64.791 1.00 30.04 220 ARG B O 1
ATOM 4067 N N . PRO B 1 222 ? -55.312 9.900 -66.846 1.00 29.97 221 PRO B N 1
ATOM 4068 C CA . PRO B 1 222 ? -53.861 10.101 -66.856 1.00 32.38 221 PRO B CA 1
ATOM 4069 C C . PRO B 1 222 ? -53.496 11.584 -66.831 1.00 31.33 221 PRO B C 1
ATOM 4070 O O . PRO B 1 222 ? -54.172 12.398 -67.464 1.00 31.46 221 PRO B O 1
ATOM 4074 N N . ILE B 1 223 ? -52.441 11.920 -66.091 1.00 28.78 222 ILE B N 1
ATOM 4075 C CA . ILE B 1 223 ? -51.941 13.290 -66.006 1.00 28.08 222 ILE B CA 1
ATOM 4076 C C . ILE B 1 223 ? -50.820 13.493 -67.021 1.00 29.93 222 ILE B C 1
ATOM 4077 O O . ILE B 1 223 ? -49.811 12.783 -66.998 1.00 28.55 222 ILE B O 1
ATOM 4082 N N . ARG B 1 224 ? -51.000 14.470 -67.902 1.00 33.43 223 ARG B N 1
ATOM 4083 C CA . ARG B 1 224 ? -50.021 14.756 -68.945 1.00 37.05 223 ARG B CA 1
ATOM 4084 C C . ARG B 1 224 ? -48.942 15.714 -68.459 1.00 35.70 223 ARG B C 1
ATOM 4085 O O . ARG B 1 224 ? -47.760 15.525 -68.760 1.00 36.58 223 ARG B O 1
ATOM 4093 N N . ARG B 1 225 ? -49.356 16.737 -67.712 1.00 32.37 224 ARG B N 1
ATOM 4094 C CA . ARG B 1 225 ? -48.432 17.724 -67.158 1.00 32.16 224 ARG B CA 1
ATOM 4095 C C . ARG B 1 225 ? -49.062 18.608 -66.084 1.00 34.67 224 ARG B C 1
ATOM 4096 O O . ARG B 1 225 ? -50.290 18.754 -66.014 1.00 33.14 224 ARG B O 1
ATOM 4104 N N . PHE B 1 226 ? -48.199 19.191 -65.255 1.00 31.54 225 PHE B N 1
ATOM 4105 C CA . PHE B 1 226 ? -48.590 20.204 -64.286 1.00 31.57 225 PHE B CA 1
ATOM 4106 C C . PHE B 1 226 ? -48.183 21.578 -64.789 1.00 33.28 225 PHE B C 1
ATOM 4107 O O . PHE B 1 226 ? -47.021 21.801 -65.128 1.00 36.04 225 PHE B O 1
ATOM 4115 N N . GLU B 1 227 ? -49.133 22.499 -64.847 1.00 32.45 226 GLU B N 1
ATOM 4116 C CA . GLU B 1 227 ? -48.807 23.879 -65.160 1.00 33.28 226 GLU B CA 1
ATOM 4117 C C . GLU B 1 227 ? -49.097 24.737 -63.943 1.00 31.77 226 GLU B C 1
ATOM 4118 O O . GLU B 1 227 ? -50.215 24.723 -63.424 1.00 32.14 226 GLU B O 1
ATOM 4124 N N . LYS B 1 228 ? -48.090 25.468 -63.476 1.00 31.10 227 LYS B N 1
ATOM 4125 C CA . LYS B 1 228 ? -48.298 26.400 -62.382 1.00 30.88 227 LYS B CA 1
ATOM 4126 C C . LYS B 1 228 ? -49.138 27.568 -62.874 1.00 35.83 227 LYS B C 1
ATOM 4127 O O . LYS B 1 228 ? -48.795 28.219 -63.862 1.00 36.88 227 LYS B O 1
ATOM 4133 N N . GLY B 1 229 ? -50.246 27.817 -62.186 1.00 30.41 228 GLY B N 1
ATOM 4134 C CA . GLY B 1 229 ? -51.117 28.937 -62.515 1.00 29.99 228 GLY B CA 1
ATOM 4135 C C . GLY B 1 229 ? -50.502 30.258 -62.099 1.00 30.51 228 GLY B C 1
ATOM 4136 O O . GLY B 1 229 ? -49.603 30.296 -61.254 1.00 29.97 228 GLY B O 1
ATOM 4137 N N . ASP B 1 230 ? -50.988 31.345 -62.695 1.00 31.12 229 ASP B N 1
ATOM 4138 C CA . ASP B 1 230 ? -50.486 32.683 -62.379 1.00 31.52 229 ASP B CA 1
ATOM 4139 C C . ASP B 1 230 ? -50.939 33.168 -61.001 1.00 32.11 229 ASP B C 1
ATOM 4140 O O . ASP B 1 230 ? -50.241 33.952 -60.353 1.00 32.37 229 ASP B O 1
ATOM 4145 N N . VAL B 1 231 ? -52.097 32.688 -60.555 1.00 30.04 230 VAL B N 1
ATOM 4146 C CA . VAL B 1 231 ? -52.682 33.130 -59.286 1.00 29.69 230 VAL B CA 1
ATOM 4147 C C . VAL B 1 231 ? -52.229 32.257 -58.110 1.00 28.91 230 VAL B C 1
ATOM 4148 O O . VAL B 1 231 ? -52.365 31.031 -58.150 1.00 29.92 230 VAL B O 1
ATOM 4152 N N . ALA B 1 232 ? -51.687 32.904 -57.077 1.00 27.27 231 ALA B N 1
ATOM 4153 C CA . ALA B 1 232 ? -51.318 32.253 -55.807 1.00 25.39 231 ALA B CA 1
ATOM 4154 C C . ALA B 1 232 ? -50.509 30.960 -55.992 1.00 28.50 231 ALA B C 1
ATOM 4155 O O . ALA B 1 232 ? -49.463 30.969 -56.651 1.00 28.65 231 ALA B O 1
ATOM 4157 N N . LYS B 1 233 ? -51.002 29.860 -55.424 1.00 27.16 232 LYS B N 1
ATOM 4158 C CA . LYS B 1 233 ? -50.316 28.564 -55.476 1.00 24.77 232 LYS B CA 1
ATOM 4159 C C . LYS B 1 233 ? -51.032 27.571 -56.396 1.00 25.09 232 LYS B C 1
ATOM 4160 O O . LYS B 1 233 ? -50.792 26.360 -56.330 1.00 24.14 232 LYS B O 1
ATOM 4166 N N . THR B 1 234 ? -51.906 28.092 -57.258 1.00 26.01 233 THR B N 1
ATOM 4167 C CA . THR B 1 234 ? -52.729 27.254 -58.133 1.00 29.40 233 THR B CA 1
ATOM 4168 C C . THR B 1 234 ? -51.896 26.424 -59.101 1.00 29.21 233 THR B C 1
ATOM 4169 O O . THR B 1 234 ? -50.883 26.889 -59.629 1.00 28.81 233 THR B O 1
ATOM 4173 N N . VAL B 1 235 ? -52.334 25.187 -59.317 1.00 26.90 234 VAL B N 1
ATOM 4174 C CA . VAL B 1 235 ? -51.729 24.309 -60.309 1.00 26.29 234 VAL B CA 1
ATOM 4175 C C . VAL B 1 235 ? -52.817 23.836 -61.268 1.00 25.61 234 VAL B C 1
ATOM 4176 O O . VAL B 1 235 ? -53.861 23.333 -60.843 1.00 25.65 234 VAL B O 1
ATOM 4180 N N . ILE B 1 236 ? -52.568 24.018 -62.561 1.00 26.53 235 ILE B N 1
ATOM 4181 C CA . ILE B 1 236 ? -53.438 23.479 -63.597 1.00 29.26 235 ILE B CA 1
ATOM 4182 C C . ILE B 1 236 ? -52.977 22.062 -63.924 1.00 26.78 235 ILE B C 1
ATOM 4183 O O . ILE B 1 236 ? -51.865 21.859 -64.426 1.00 28.71 235 ILE B O 1
ATOM 4188 N N . VAL B 1 237 ? -53.829 21.085 -63.622 1.00 25.63 236 VAL B N 1
ATOM 4189 C CA . VAL B 1 237 ? -53.532 19.690 -63.919 1.00 25.50 236 VAL B CA 1
ATOM 4190 C C . VAL B 1 237 ? -54.098 19.337 -65.289 1.00 26.99 236 VAL B C 1
ATOM 4191 O O . VAL B 1 237 ? -55.312 19.359 -65.491 1.00 27.31 236 VAL B O 1
ATOM 4195 N N . HIS B 1 238 ? -53.206 19.021 -66.225 1.00 30.85 237 HIS B N 1
ATOM 4196 C CA . HIS B 1 238 ? -53.607 18.665 -67.582 1.00 29.65 237 HIS B CA 1
ATOM 4197 C C . HIS B 1 238 ? -53.931 17.181 -67.701 1.00 27.70 237 HIS B C 1
ATOM 4198 O O . HIS B 1 238 ? -53.051 16.322 -67.602 1.00 27.89 237 HIS B O 1
ATOM 4205 N N . LEU B 1 239 ? -55.216 16.907 -67.903 1.00 30.21 238 LEU B N 1
ATOM 4206 C CA . LEU B 1 239 ? -55.748 15.553 -67.939 1.00 34.98 238 LEU B CA 1
ATOM 4207 C C . LEU B 1 239 ? -56.112 15.153 -69.354 1.00 43.75 238 LEU B C 1
ATOM 4208 O O . LEU B 1 239 ? -56.194 15.999 -70.251 1.00 44.36 238 LEU B O 1
ATOM 4213 N N . GLY B 1 240 ? -56.340 13.859 -69.539 1.00 44.07 239 GLY B N 1
ATOM 4214 C CA . GLY B 1 240 ? -56.721 13.331 -70.837 1.00 53.58 239 GLY B CA 1
ATOM 4215 C C . GLY B 1 240 ? -55.914 13.948 -71.962 1.00 60.16 239 GLY B C 1
ATOM 4216 O O . GLY B 1 240 ? -54.719 14.235 -71.801 1.00 55.84 239 GLY B O 1
ATOM 4217 N N . GLU B 1 241 ? -56.569 14.164 -73.100 1.00 62.22 240 GLU B N 1
ATOM 4218 C CA . GLU B 1 241 ? -55.894 14.735 -74.258 1.00 61.74 240 GLU B CA 1
ATOM 4219 C C . GLU B 1 241 ? -55.888 16.264 -74.240 1.00 60.79 240 GLU B C 1
ATOM 4220 O O . GLU B 1 241 ? -54.871 16.891 -74.551 1.00 62.30 240 GLU B O 1
ATOM 4226 N N . SER B 1 242 ? -57.022 16.854 -73.871 1.00 58.99 241 SER B N 1
ATOM 4227 C CA . SER B 1 242 ? -57.187 18.303 -73.921 1.00 56.89 241 SER B CA 1
ATOM 4228 C C . SER B 1 242 ? -57.775 18.888 -72.638 1.00 53.63 241 SER B C 1
ATOM 4229 O O . SER B 1 242 ? -57.646 20.089 -72.384 1.00 53.65 241 SER B O 1
ATOM 4232 N N . GLU B 1 243 ? -58.411 18.039 -71.834 1.00 45.52 242 GLU B N 1
ATOM 4233 C CA . GLU B 1 243 ? -59.103 18.488 -70.626 1.00 42.82 242 GLU B CA 1
ATOM 4234 C C . GLU B 1 243 ? -58.129 18.878 -69.507 1.00 37.96 242 GLU B C 1
ATOM 4235 O O . GLU B 1 243 ? -56.969 18.457 -69.503 1.00 38.45 242 GLU B O 1
ATOM 4241 N N . SER B 1 244 ? -58.600 19.704 -68.575 1.00 34.95 243 SER B N 1
ATOM 4242 C CA . SER B 1 244 ? -57.775 20.149 -67.454 1.00 33.91 243 SER B CA 1
ATOM 4243 C C . SER B 1 244 ? -58.606 20.563 -66.239 1.00 33.28 243 SER B C 1
ATOM 4244 O O . SER B 1 244 ? -59.801 20.858 -66.354 1.00 32.83 243 SER B O 1
ATOM 4247 N N . LYS B 1 245 ? -57.955 20.566 -65.078 1.00 32.33 244 LYS B N 1
ATOM 4248 C CA . LYS B 1 245 ? -58.553 21.023 -63.826 1.00 32.96 244 LYS B CA 1
ATOM 4249 C C . LYS B 1 245 ? -57.590 21.952 -63.093 1.00 31.06 244 LYS B C 1
ATOM 4250 O O . LYS B 1 245 ? -56.414 21.626 -62.927 1.00 29.72 244 LYS B O 1
ATOM 4256 N N . THR B 1 246 ? -58.087 23.108 -62.662 1.00 29.49 245 THR B N 1
ATOM 4257 C CA . THR B 1 246 ? -57.276 24.040 -61.885 1.00 29.62 245 THR B CA 1
ATOM 4258 C C . THR B 1 246 ? -57.511 23.810 -60.392 1.00 27.25 245 THR B C 1
ATOM 4259 O O . THR B 1 246 ? -58.647 23.878 -59.921 1.00 28.69 245 THR B O 1
ATOM 4263 N N . GLU B 1 247 ? -56.438 23.528 -59.657 1.00 24.35 246 GLU B N 1
ATOM 4264 C CA . GLU B 1 247 ? -56.535 23.282 -58.212 1.00 23.20 246 GLU B CA 1
ATOM 4265 C C . GLU B 1 247 ? -55.915 24.420 -57.416 1.00 23.81 246 GLU B C 1
ATOM 4266 O O . GLU B 1 247 ? -54.970 25.055 -57.884 1.00 24.43 246 GLU B O 1
ATOM 4272 N N . GLY B 1 248 ? -56.437 24.670 -56.214 1.00 21.48 247 GLY B N 1
ATOM 4273 C CA . GLY B 1 248 ? -55.860 25.671 -55.311 1.00 19.62 247 GLY B CA 1
ATOM 4274 C C . GLY B 1 248 ? -54.406 25.366 -55.000 1.00 19.22 247 GLY B C 1
ATOM 4275 O O . GLY B 1 248 ? -53.556 26.261 -55.009 1.00 23.13 247 GLY B O 1
ATOM 4276 N N . PHE B 1 249 ? -54.142 24.096 -54.703 1.00 19.76 248 PHE B N 1
ATOM 4277 C CA . PHE B 1 249 ? -52.793 23.536 -54.614 1.00 19.58 248 PHE B CA 1
ATOM 4278 C C . PHE B 1 249 ? -52.922 22.022 -54.715 1.00 19.17 248 PHE B C 1
ATOM 4279 O O . PHE B 1 249 ? -54.037 21.485 -54.689 1.00 19.68 248 PHE B O 1
ATOM 4287 N N . LEU B 1 250 ? -51.792 21.336 -54.847 1.00 18.29 249 LEU B N 1
ATOM 4288 C CA . LEU B 1 250 ? -51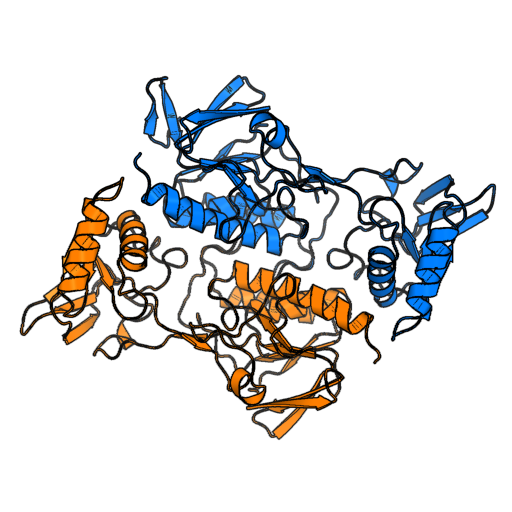.781 19.882 -54.843 1.00 18.30 249 LEU B CA 1
ATOM 4289 C C . LEU B 1 250 ? -51.041 19.354 -53.609 1.00 20.64 249 LEU B C 1
ATOM 4290 O O . LEU B 1 250 ? -50.110 19.995 -53.118 1.00 19.94 249 LEU B O 1
ATOM 4295 N N . VAL B 1 251 ? -51.468 18.193 -53.110 1.00 19.90 250 VAL B N 1
ATOM 4296 C CA . VAL B 1 251 ? -50.827 17.550 -51.958 1.00 21.77 250 VAL B CA 1
ATOM 4297 C C . VAL B 1 251 ? -50.237 16.206 -52.381 1.00 21.65 250 VAL B C 1
ATOM 4298 O O . VAL B 1 251 ? -50.952 15.347 -52.901 1.00 21.85 250 VAL B O 1
ATOM 4302 N N . TYR B 1 252 ? -48.935 16.031 -52.156 1.00 20.60 251 TYR B N 1
ATOM 4303 C CA . TYR B 1 252 ? -48.236 14.803 -52.534 1.00 19.85 251 TYR B CA 1
ATOM 4304 C C . TYR B 1 252 ? -46.994 14.605 -51.676 1.00 18.38 251 TYR B C 1
ATOM 4305 O O . TYR B 1 252 ? -46.154 15.496 -51.608 1.00 18.66 251 TYR B O 1
ATOM 4314 N N . ASN B 1 253 ? -46.878 13.446 -51.030 1.00 20.76 252 ASN B N 1
ATOM 4315 C CA . ASN B 1 253 ? -45.688 13.133 -50.235 1.00 21.71 252 ASN B CA 1
ATOM 4316 C C . ASN B 1 253 ? -44.768 12.215 -51.037 1.00 23.07 252 ASN B C 1
ATOM 4317 O O . ASN B 1 253 ? -45.068 11.029 -51.212 1.00 23.55 252 ASN B O 1
ATOM 4322 N N . PRO B 1 254 ? -43.651 12.767 -51.543 1.00 23.66 253 PRO B N 1
ATOM 4323 C CA . PRO B 1 254 ? -42.793 12.019 -52.471 1.00 22.66 253 PRO B CA 1
ATOM 4324 C C . PRO B 1 254 ? -42.024 10.869 -51.833 1.00 22.80 253 PRO B C 1
ATOM 4325 O O . PRO B 1 254 ? -41.835 10.846 -50.619 1.00 23.45 253 PRO B O 1
ATOM 4329 N N . GLN B 1 255 ? -41.610 9.914 -52.664 1.00 22.58 254 GLN B N 1
ATOM 4330 C CA . GLN B 1 255 ? -40.606 8.931 -52.277 1.00 23.82 254 GLN B CA 1
ATOM 4331 C C . GLN B 1 255 ? -39.314 9.708 -52.028 1.00 26.02 254 GLN B C 1
ATOM 4332 O O . GLN B 1 255 ? -39.058 10.729 -52.676 1.00 22.83 254 GLN B O 1
ATOM 4338 N N . THR B 1 256 ? -38.515 9.236 -51.079 1.00 25.25 255 THR B N 1
ATOM 4339 C CA . THR B 1 256 ? -37.284 9.918 -50.715 1.00 24.37 255 THR B CA 1
ATOM 4340 C C . THR B 1 256 ? -36.114 8.945 -50.770 1.00 25.42 255 THR B C 1
ATOM 4341 O O . THR B 1 256 ? -36.309 7.731 -50.709 1.00 25.53 255 THR B O 1
ATOM 4345 N N . GLU B 1 257 ? -34.903 9.479 -50.901 1.00 25.65 256 GLU B N 1
ATOM 4346 C CA . GLU B 1 257 ? -33.705 8.664 -50.776 1.00 25.69 256 GLU B CA 1
ATOM 4347 C C . GLU B 1 257 ? -32.671 9.363 -49.899 1.00 24.60 256 GLU B C 1
ATOM 4348 O O . GLU B 1 257 ? -32.507 10.587 -49.961 1.00 23.90 256 GLU B O 1
ATOM 4354 N N . VAL B 1 258 ? -31.998 8.573 -49.069 1.00 22.36 257 VAL B N 1
ATOM 4355 C CA . VAL B 1 258 ? -31.000 9.084 -48.130 1.00 21.06 257 VAL B CA 1
ATOM 4356 C C . VAL B 1 258 ? -29.858 9.764 -48.883 1.00 22.55 257 VAL B C 1
ATOM 4357 O O . VAL B 1 258 ? -29.410 9.265 -49.919 1.00 21.96 257 VAL B O 1
ATOM 4361 N N . ASN B 1 259 ? -29.413 10.915 -48.380 1.00 21.59 258 ASN B N 1
ATOM 4362 C CA . ASN B 1 259 ? -28.265 11.606 -48.956 1.00 21.78 258 ASN B CA 1
ATOM 4363 C C . ASN B 1 259 ? -26.960 10.929 -48.577 1.00 21.27 258 ASN B C 1
ATOM 4364 O O . ASN B 1 259 ? -26.778 10.509 -47.428 1.00 20.48 258 ASN B O 1
ATOM 4369 N N . GLY B 1 260 ? -26.056 10.835 -49.548 1.00 21.54 259 GLY B N 1
ATOM 4370 C CA . GLY B 1 260 ? -24.732 10.262 -49.321 1.00 22.27 259 GLY B CA 1
ATOM 4371 C C . GLY B 1 260 ? -24.688 8.770 -49.589 1.00 21.66 259 GLY B C 1
ATOM 4372 O O . GLY B 1 260 ? -25.732 8.110 -49.595 1.00 21.68 259 GLY B O 1
ATOM 4373 N N . PRO B 1 261 ? -23.476 8.224 -49.812 1.00 21.93 260 PRO B N 1
ATOM 4374 C CA . PRO B 1 261 ? -23.306 6.805 -50.113 1.00 22.01 260 PRO B CA 1
ATOM 4375 C C . PRO B 1 261 ? -23.022 5.931 -48.882 1.00 21.73 260 PRO B C 1
ATOM 4376 O O . PRO B 1 261 ? -22.634 4.774 -49.033 1.00 21.44 260 PRO B O 1
ATOM 4380 N N . PHE B 1 262 ? -23.227 6.473 -47.684 1.00 21.26 261 PHE B N 1
ATOM 4381 C CA . PHE B 1 262 ? -22.696 5.865 -46.458 1.00 20.59 261 PHE B CA 1
ATOM 4382 C C . PHE B 1 262 ? -23.397 4.594 -45.995 1.00 22.02 261 PHE B C 1
ATOM 4383 O O . PHE B 1 262 ? -22.748 3.679 -45.480 1.00 23.99 261 PHE B O 1
ATOM 4391 N N . ALA B 1 263 ? -24.713 4.533 -46.185 1.00 24.24 262 ALA B N 1
ATOM 4392 C CA . ALA B 1 263 ? -25.468 3.321 -45.885 1.00 23.83 262 ALA B CA 1
ATOM 4393 C C . ALA B 1 263 ? -24.996 2.147 -46.754 1.00 23.42 262 ALA B C 1
ATOM 4394 O O . ALA B 1 263 ? -24.983 1.004 -46.297 1.00 22.76 262 ALA B O 1
ATOM 4396 N N . LYS B 1 264 ? -24.600 2.437 -47.996 1.00 22.54 263 LYS B N 1
ATOM 4397 C CA . LYS B 1 264 ? -24.076 1.416 -48.908 1.00 21.86 263 LYS B CA 1
ATOM 4398 C C . LYS B 1 264 ? -22.643 1.012 -48.558 1.00 21.98 263 LYS B C 1
ATOM 4399 O O . LYS B 1 264 ? -22.322 -0.179 -48.503 1.00 23.80 263 LYS B O 1
ATOM 4405 N N . GLN B 1 265 ? -21.791 2.008 -48.329 1.00 19.88 264 GLN B N 1
ATOM 4406 C CA . GLN B 1 265 ? -20.384 1.770 -48.006 1.00 20.69 264 GLN B CA 1
ATOM 4407 C C . GLN B 1 265 ? -20.218 0.959 -46.724 1.00 22.31 264 GLN B C 1
ATOM 4408 O O . GLN B 1 265 ? -19.352 0.085 -46.645 1.00 25.05 264 GLN B O 1
ATOM 4414 N N . LEU B 1 266 ? -21.052 1.252 -45.731 1.00 21.62 265 LEU B N 1
ATOM 4415 C CA . LEU B 1 266 ? -21.001 0.558 -44.446 1.00 22.15 265 LEU B CA 1
ATOM 4416 C C . LEU B 1 266 ? -21.965 -0.620 -44.387 1.00 23.66 265 LEU B C 1
ATOM 4417 O O . LEU B 1 266 ? -22.033 -1.321 -43.368 1.00 23.92 265 LEU B O 1
ATOM 4422 N N . ALA B 1 267 ? -22.704 -0.833 -45.475 1.00 24.74 266 ALA B N 1
ATOM 4423 C CA . ALA B 1 267 ? -23.724 -1.888 -45.547 1.00 26.02 266 ALA B CA 1
ATOM 4424 C C . ALA B 1 267 ? -24.662 -1.866 -44.335 1.00 24.40 266 ALA B C 1
ATOM 4425 O O . ALA B 1 267 ? -24.798 -2.862 -43.621 1.00 23.83 266 ALA B O 1
ATOM 4427 N N . LEU B 1 268 ? -25.302 -0.720 -44.111 1.00 20.18 267 LEU B N 1
ATOM 4428 C CA . LEU B 1 268 ? -26.271 -0.567 -43.029 1.00 20.31 267 LEU B CA 1
ATOM 4429 C C . LEU B 1 268 ? -27.633 -1.059 -43.474 1.00 21.11 267 LEU B C 1
ATOM 4430 O O . LEU B 1 268 ? -28.043 -0.815 -44.613 1.00 22.11 267 LEU B O 1
ATOM 4435 N N . ASN B 1 269 ? -28.332 -1.749 -42.580 1.00 23.79 268 ASN B N 1
ATOM 4436 C CA . ASN B 1 269 ? -29.695 -2.178 -42.861 1.00 25.72 268 ASN B CA 1
ATOM 4437 C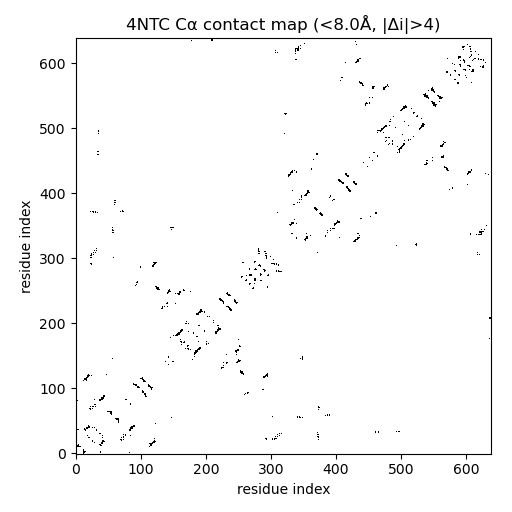 C . ASN B 1 269 ? -30.576 -0.986 -43.206 1.00 26.43 268 ASN B C 1
ATOM 4438 O O . ASN B 1 269 ? -30.488 0.073 -42.581 1.00 25.43 268 ASN B O 1
ATOM 4443 N N . MET B 1 270 ? -31.401 -1.170 -44.229 1.00 26.70 269 MET B N 1
ATOM 4444 C CA . MET B 1 270 ? -32.304 -0.140 -44.711 1.00 29.75 269 MET B CA 1
ATOM 4445 C C . MET B 1 270 ? -33.729 -0.552 -44.385 1.00 31.12 269 MET B C 1
ATOM 4446 O O . MET B 1 270 ? -34.021 -1.747 -44.281 1.00 29.83 269 MET B O 1
ATOM 4451 N N . THR B 1 271 ? -34.617 0.429 -44.232 1.00 33.67 270 THR B N 1
ATOM 4452 C CA . THR B 1 271 ? -36.047 0.144 -44.115 1.00 33.30 270 THR B CA 1
ATOM 4453 C C . THR B 1 271 ? -36.580 -0.125 -45.511 1.00 35.87 270 THR B C 1
ATOM 4454 O O . THR B 1 271 ? -35.865 0.053 -46.504 1.00 35.68 270 THR B O 1
ATOM 4458 N N . GLU B 1 272 ? -37.839 -0.536 -45.596 1.00 40.11 271 GLU B N 1
ATOM 4459 C CA . GLU B 1 272 ? -38.461 -0.757 -46.894 1.00 40.94 271 GLU B CA 1
ATOM 4460 C C . GLU B 1 272 ? -38.714 0.546 -47.666 1.00 38.67 271 GLU B C 1
ATOM 4461 O O . GLU B 1 272 ? -38.972 0.517 -48.877 1.00 41.24 271 GLU B O 1
ATOM 4467 N N . GLY B 1 273 ? -38.618 1.682 -46.970 1.00 35.12 272 GLY B N 1
ATOM 4468 C CA . GLY B 1 273 ? -38.721 2.994 -47.616 1.00 36.58 272 GLY B CA 1
ATOM 4469 C C . GLY B 1 273 ? -37.394 3.568 -48.085 1.00 37.66 272 GLY B C 1
ATOM 4470 O O . GLY B 1 273 ? -37.364 4.600 -48.763 1.00 34.56 272 GLY B O 1
ATOM 4471 N N . GLY B 1 274 ? -36.297 2.904 -47.727 1.00 31.56 273 GLY B N 1
ATOM 4472 C CA . GLY B 1 274 ? -34.956 3.356 -48.110 1.00 29.27 273 GLY B CA 1
ATOM 4473 C C . GLY B 1 274 ? -34.243 4.160 -47.034 1.00 27.36 273 GLY B C 1
ATOM 4474 O O . GLY B 1 274 ? -33.120 4.631 -47.242 1.00 26.79 273 GLY B O 1
ATOM 4475 N N . ASP B 1 275 ? -34.891 4.323 -45.885 1.00 24.81 274 ASP B N 1
ATOM 4476 C CA . ASP B 1 275 ? -34.271 4.993 -44.745 1.00 22.60 274 ASP B CA 1
ATOM 4477 C C . ASP B 1 275 ? -33.253 4.071 -44.098 1.00 25.16 274 ASP B C 1
ATOM 4478 O O . ASP B 1 275 ? -33.323 2.846 -44.253 1.00 25.07 274 ASP B O 1
ATOM 4483 N N . ILE B 1 276 ? -32.307 4.659 -43.374 1.00 24.24 275 ILE B N 1
ATOM 4484 C CA . ILE B 1 276 ? -31.406 3.874 -42.543 1.00 23.82 275 ILE B CA 1
ATOM 4485 C C . ILE B 1 276 ? -32.188 3.329 -41.359 1.00 25.00 275 ILE B C 1
ATOM 4486 O O . ILE B 1 276 ? -32.890 4.069 -40.661 1.00 26.93 275 ILE B O 1
ATOM 4491 N N . LEU B 1 277 ? -32.070 2.022 -41.156 1.00 25.07 276 LEU B N 1
ATOM 4492 C CA . LEU B 1 277 ? -32.809 1.329 -40.112 1.00 26.92 276 LEU B CA 1
ATOM 4493 C C . LEU B 1 277 ? -32.164 1.557 -38.748 1.00 24.50 276 LEU B C 1
ATOM 4494 O O . LEU B 1 277 ? -31.026 1.150 -38.519 1.00 25.94 276 LEU B O 1
ATOM 4499 N N . THR B 1 278 ? -32.888 2.226 -37.853 1.00 23.73 277 THR B N 1
ATOM 4500 C CA . THR B 1 278 ? -32.387 2.516 -36.508 1.00 27.50 277 THR B CA 1
ATOM 4501 C C . THR B 1 278 ? -33.447 2.145 -35.487 1.00 32.61 277 THR B C 1
ATOM 4502 O O . THR B 1 278 ? -34.628 2.025 -35.823 1.00 34.12 277 THR B O 1
ATOM 4506 N N . THR B 1 279 ? -33.031 1.969 -34.240 1.00 37.86 278 THR B N 1
ATOM 4507 C CA . THR B 1 279 ? -33.960 1.585 -33.190 1.00 44.02 278 THR B CA 1
ATOM 4508 C C . THR B 1 279 ? -33.810 2.439 -31.938 1.00 45.06 278 THR B C 1
ATOM 4509 O O . THR B 1 279 ? -32.689 2.652 -31.465 1.00 40.85 278 THR B O 1
ATOM 4513 N N . PRO B 1 280 ? -34.936 2.943 -31.401 1.00 45.94 279 PRO B N 1
ATOM 4514 C CA . PRO B 1 280 ? -34.917 3.532 -30.067 1.00 48.73 279 PRO B CA 1
ATOM 4515 C C . PRO B 1 280 ? -34.379 2.507 -29.058 1.00 47.36 279 PRO B C 1
ATOM 4516 O O . PRO B 1 280 ? -34.503 1.307 -29.295 1.00 50.27 279 PRO B O 1
ATOM 4520 N N . PRO B 1 281 ? -33.799 2.969 -27.937 1.00 48.57 280 PRO B N 1
ATOM 4521 C CA . PRO B 1 281 ? -33.881 4.337 -27.454 1.00 43.34 280 PRO B CA 1
ATOM 4522 C C . PRO B 1 281 ? -32.785 5.270 -27.970 1.00 35.78 280 PRO B C 1
ATOM 4523 O O . PRO B 1 281 ? -32.861 6.473 -27.725 1.00 37.77 280 PRO B O 1
ATOM 4527 N N . PHE B 1 282 ? -31.792 4.737 -28.683 1.00 32.76 281 PHE B N 1
ATOM 4528 C CA . PHE B 1 282 ? -30.606 5.529 -29.030 1.00 28.07 281 PHE B CA 1
ATOM 4529 C C . PHE B 1 282 ? -30.297 5.702 -30.518 1.00 24.76 281 PHE B C 1
ATOM 4530 O O . PHE B 1 282 ? -29.375 6.441 -30.880 1.00 24.72 281 PHE B O 1
ATOM 4538 N N . TYR B 1 283 ? -31.064 5.019 -31.364 1.00 21.30 282 TYR B N 1
ATOM 4539 C CA . TYR B 1 283 ? -30.983 5.164 -32.825 1.00 21.22 282 TYR B CA 1
ATOM 4540 C C . TYR B 1 283 ? -29.639 4.714 -33.420 1.00 22.63 282 TYR B C 1
ATOM 4541 O O . TYR B 1 283 ? -29.163 5.280 -34.407 1.00 23.69 282 TYR B O 1
ATOM 4550 N N . GLU B 1 284 ? -29.040 3.691 -32.812 1.00 22.65 283 GLU B N 1
ATOM 4551 C CA . GLU B 1 284 ? -27.861 3.044 -33.386 1.00 22.61 283 GLU B CA 1
ATOM 4552 C C . GLU B 1 284 ? -28.280 2.266 -34.638 1.00 24.49 283 GLU B C 1
ATOM 4553 O O . GLU B 1 284 ? -29.377 1.705 -34.686 1.00 24.99 283 GLU B O 1
ATOM 4559 N N . THR B 1 285 ? -27.414 2.250 -35.650 1.00 24.13 284 THR B N 1
ATOM 4560 C CA . THR B 1 285 ? -27.662 1.485 -36.878 1.00 23.08 284 THR B CA 1
ATOM 4561 C C . THR B 1 285 ? -27.319 0.011 -36.659 1.00 22.91 284 THR B C 1
ATOM 4562 O O . THR B 1 285 ? -27.015 -0.398 -35.532 1.00 23.17 284 THR B O 1
ATOM 4566 N N . SER B 1 286 ? -27.353 -0.781 -37.731 1.00 23.44 285 SER B N 1
ATOM 4567 C CA . SER B 1 286 ? -27.011 -2.204 -37.650 1.00 24.31 285 SER B CA 1
ATOM 4568 C C . SER B 1 286 ? -25.506 -2.453 -37.472 1.00 26.75 285 SER B C 1
ATOM 4569 O O . SER B 1 286 ? -25.087 -3.581 -37.194 1.00 29.41 285 SER B O 1
ATOM 4572 N N . VAL B 1 287 ? -24.702 -1.402 -37.624 1.00 24.26 286 VAL B N 1
ATOM 4573 C CA . VAL B 1 287 ? -23.263 -1.493 -37.383 1.00 23.16 286 VAL B CA 1
ATOM 4574 C C . VAL B 1 287 ? -22.936 -0.804 -36.055 1.00 23.51 286 VAL B C 1
ATOM 4575 O O . VAL B 1 287 ? -23.166 0.400 -35.916 1.00 23.33 286 VAL B O 1
ATOM 4579 N N . PRO B 1 288 ? -22.415 -1.564 -35.070 1.00 24.31 287 PRO B N 1
ATOM 4580 C CA . PRO B 1 288 ? -22.123 -0.955 -33.772 1.00 25.98 287 PRO B CA 1
ATOM 4581 C C . PRO B 1 288 ? -21.221 0.275 -33.896 1.00 25.82 287 PRO B C 1
ATOM 4582 O O . PRO B 1 288 ? -20.231 0.250 -34.633 1.00 27.15 287 PRO B O 1
ATOM 4586 N N . GLY B 1 289 ? -21.587 1.346 -33.196 1.00 24.53 288 GLY B N 1
ATOM 4587 C CA . GLY B 1 289 ? -20.823 2.593 -33.224 1.00 23.02 288 GLY B CA 1
ATOM 4588 C C . GLY B 1 289 ? -21.255 3.608 -34.267 1.00 23.94 288 GLY B C 1
ATOM 4589 O O . GLY B 1 289 ? -20.813 4.760 -34.235 1.00 24.07 288 GLY B O 1
ATOM 4590 N N . VAL B 1 290 ? -22.105 3.176 -35.197 1.00 21.19 289 VAL B N 1
ATOM 4591 C CA . VAL B 1 290 ? -22.690 4.057 -36.199 1.00 18.44 289 VAL B CA 1
ATOM 4592 C C . VAL B 1 290 ? -24.151 4.302 -35.833 1.00 19.00 289 VAL B C 1
ATOM 4593 O O . VAL B 1 290 ? -24.925 3.354 -35.664 1.00 18.68 289 VAL B O 1
ATOM 4597 N N . PHE B 1 291 ? -24.501 5.579 -35.694 1.00 17.89 290 PHE B N 1
ATOM 4598 C CA . PHE B 1 291 ? -25.858 6.012 -35.379 1.00 18.83 290 PHE B CA 1
ATOM 4599 C C . PHE B 1 291 ? -26.396 6.793 -36.570 1.00 19.52 290 PHE B C 1
ATOM 4600 O O . PHE B 1 291 ? -25.626 7.294 -37.391 1.00 19.35 290 PHE B O 1
ATOM 4608 N N . ALA B 1 292 ? -27.714 6.897 -36.673 1.00 19.86 291 ALA B N 1
ATOM 4609 C CA . ALA B 1 292 ? -28.315 7.704 -37.720 1.00 20.42 291 ALA B CA 1
ATOM 4610 C C . ALA B 1 292 ? -29.548 8.403 -37.169 1.00 20.43 291 ALA B C 1
ATOM 4611 O O . ALA B 1 292 ? -30.373 7.785 -36.495 1.00 19.77 291 ALA B O 1
ATOM 4613 N N . VAL B 1 293 ? -29.654 9.699 -37.438 1.00 18.64 292 VAL B N 1
ATOM 4614 C CA . VAL B 1 293 ? -30.730 10.514 -36.877 1.00 17.31 292 VAL B CA 1
ATOM 4615 C C . VAL B 1 293 ? -31.320 11.466 -37.912 1.00 17.81 292 VAL B C 1
ATOM 4616 O O . VAL B 1 293 ? -30.677 11.786 -38.913 1.00 17.97 292 VAL B O 1
ATOM 4620 N N . GLY B 1 294 ? -32.546 11.916 -37.650 1.00 17.02 293 GLY B N 1
ATOM 4621 C CA . GLY B 1 294 ? -33.247 12.826 -38.545 1.00 17.92 293 GLY B CA 1
ATOM 4622 C C . GLY B 1 294 ? -33.849 12.096 -39.723 1.00 19.28 293 GLY B C 1
ATOM 4623 O O . GLY B 1 294 ? -34.077 10.889 -39.661 1.00 21.01 293 GLY B O 1
ATOM 4624 N N . ASP B 1 295 ? -34.086 12.831 -40.806 1.00 20.19 294 ASP B N 1
ATOM 4625 C CA . ASP B 1 295 ? -34.794 12.307 -41.975 1.00 20.61 294 ASP B CA 1
ATOM 4626 C C . ASP B 1 295 ? -34.196 11.049 -42.613 1.00 21.65 294 ASP B C 1
ATOM 4627 O O . ASP B 1 295 ? -34.935 10.227 -43.150 1.00 22.17 294 ASP B O 1
ATOM 4632 N N . CYS B 1 296 ? -32.871 10.902 -42.555 1.00 22.78 295 CYS B N 1
ATOM 4633 C CA . CYS B 1 296 ? -32.199 9.752 -43.164 1.00 20.43 295 CYS B CA 1
ATOM 4634 C C . CYS B 1 296 ? -32.478 8.446 -42.419 1.00 21.12 295 CYS B C 1
ATOM 4635 O O . CYS B 1 296 ? -32.173 7.360 -42.924 1.00 22.81 295 CYS B O 1
ATOM 4638 N N . ALA B 1 297 ? -33.070 8.549 -41.229 1.00 21.17 296 ALA B N 1
ATOM 4639 C CA . ALA B 1 297 ? -33.203 7.392 -40.341 1.00 20.97 296 ALA B CA 1
ATOM 4640 C C . ALA B 1 297 ? -34.599 7.151 -39.774 1.00 22.97 296 ALA B C 1
ATOM 4641 O O . ALA B 1 297 ? -34.768 6.327 -38.869 1.00 23.31 296 ALA B O 1
ATOM 4643 N N . THR B 1 298 ? -35.596 7.861 -40.290 1.00 21.27 297 THR B N 1
ATOM 4644 C CA . THR B 1 298 ? -36.949 7.710 -39.771 1.00 21.81 297 THR B CA 1
ATOM 4645 C C . THR B 1 298 ? -37.985 8.035 -40.826 1.00 22.62 297 THR B C 1
ATOM 4646 O O . THR B 1 298 ? -37.777 8.922 -41.654 1.00 21.84 297 THR B O 1
ATOM 4650 N N . PRO B 1 299 ? -39.100 7.290 -40.813 1.00 23.40 298 PRO B N 1
ATOM 4651 C CA . PRO B 1 299 ? -40.231 7.690 -41.632 1.00 24.08 298 PRO B CA 1
ATOM 4652 C C . PRO B 1 299 ? -40.884 8.981 -41.122 1.00 25.29 298 PRO B C 1
ATOM 4653 O O . PRO B 1 299 ? -41.541 9.666 -41.899 1.00 25.13 298 PRO B O 1
ATOM 4657 N N . LEU B 1 300 ? -40.694 9.312 -39.842 1.00 26.63 299 LEU B N 1
ATOM 4658 C CA . LEU B 1 300 ? -41.250 10.535 -39.234 1.00 30.56 299 LEU B CA 1
ATOM 4659 C C . LEU B 1 300 ? -40.391 11.753 -39.557 1.00 26.24 299 LEU B C 1
ATOM 4660 O O . LEU B 1 300 ? -39.630 12.240 -38.715 1.00 28.02 299 LEU B O 1
ATOM 4665 N N . LYS B 1 301 ? -40.527 12.248 -40.781 1.00 22.33 300 LYS B N 1
ATOM 4666 C CA . LYS B 1 301 ? -39.640 13.285 -41.293 1.00 20.55 300 LYS B CA 1
ATOM 4667 C C . LYS B 1 301 ? -40.141 14.699 -40.965 1.00 21.73 300 LYS B C 1
ATOM 4668 O O . LYS B 1 301 ? -40.782 15.354 -41.792 1.00 25.59 300 LYS B O 1
ATOM 4674 N N . ALA B 1 302 ? -39.848 15.158 -39.750 1.00 19.87 301 ALA B N 1
ATOM 4675 C CA . ALA B 1 302 ? -40.198 16.511 -39.306 1.00 20.51 301 ALA B CA 1
ATOM 4676 C C . ALA B 1 302 ? -39.111 17.007 -38.362 1.00 18.99 301 ALA B C 1
ATOM 4677 O O . ALA B 1 302 ? -38.282 16.219 -37.909 1.00 19.75 301 ALA B O 1
ATOM 4679 N N . VAL B 1 303 ? -39.118 18.301 -38.058 1.00 17.68 302 VAL B N 1
ATOM 4680 C CA . VAL B 1 303 ? -38.038 18.906 -37.270 1.00 15.68 302 VAL B CA 1
ATOM 4681 C C . VAL B 1 303 ? -38.018 18.439 -35.811 1.00 15.49 302 VAL B C 1
ATOM 4682 O O . VAL B 1 303 ? -36.958 18.069 -35.313 1.00 15.53 302 VAL B O 1
ATOM 4686 N N . THR B 1 304 ? -39.167 18.437 -35.129 1.00 15.82 303 THR B N 1
ATOM 4687 C CA . THR B 1 304 ? -39.164 18.036 -33.711 1.00 16.42 303 THR B CA 1
ATOM 4688 C C . THR B 1 304 ? -38.735 16.579 -33.472 1.00 17.36 303 THR B C 1
ATOM 4689 O O . THR B 1 304 ? -38.001 16.321 -32.514 1.00 16.86 303 THR B O 1
ATOM 4693 N N . PRO B 1 305 ? -39.171 15.623 -34.333 1.00 17.90 304 PRO B N 1
ATOM 4694 C CA . PRO B 1 305 ? -38.599 14.280 -34.176 1.00 18.11 304 PRO B CA 1
ATOM 4695 C C . PRO B 1 305 ? -37.104 14.219 -34.494 1.00 19.47 304 PRO B C 1
ATOM 4696 O O . PRO B 1 305 ? -36.369 13.515 -33.802 1.00 19.39 304 PRO B O 1
ATOM 4700 N N . ALA B 1 306 ? -36.662 14.948 -35.519 1.00 20.76 305 ALA B N 1
ATOM 4701 C CA . ALA B 1 306 ? -35.239 15.007 -35.869 1.00 19.85 305 ALA B CA 1
ATOM 4702 C C . ALA B 1 306 ? -34.399 15.505 -34.692 1.00 20.14 305 ALA B C 1
ATOM 4703 O O . ALA B 1 306 ? -33.309 14.984 -34.435 1.00 20.63 305 ALA B O 1
ATOM 4705 N N . VAL B 1 307 ? -34.912 16.510 -33.984 1.00 19.97 306 VAL B N 1
ATOM 4706 C CA . VAL B 1 307 ? -34.205 17.104 -32.844 1.00 17.50 306 VAL B CA 1
ATOM 4707 C C . VAL B 1 307 ? -34.182 16.137 -31.653 1.00 15.83 306 VAL B C 1
ATOM 4708 O O . VAL B 1 307 ? -33.145 15.964 -31.008 1.00 16.22 306 VAL B O 1
ATOM 4712 N N . SER B 1 308 ? -35.323 15.507 -31.374 1.00 16.82 307 SER B N 1
ATOM 4713 C CA . SER B 1 308 ? -35.429 14.521 -30.291 1.00 16.91 307 SER B CA 1
ATOM 4714 C C . SER B 1 308 ? -34.516 13.320 -30.538 1.00 17.14 307 SER B C 1
ATOM 4715 O O . SER B 1 308 ? -33.884 12.815 -29.609 1.00 17.67 307 SER B O 1
ATOM 4718 N N . MET B 1 309 ? -34.456 12.867 -31.792 1.00 17.03 308 MET B N 1
ATOM 4719 C CA . MET B 1 309 ? -33.555 11.787 -32.176 1.00 16.10 308 MET B CA 1
ATOM 4720 C C . MET B 1 309 ? -32.102 12.160 -31.897 1.00 17.11 308 MET B C 1
ATOM 4721 O O . MET B 1 309 ? -31.352 11.340 -31.374 1.00 18.03 308 MET B O 1
ATOM 4726 N N . GLY B 1 310 ? -31.719 13.387 -32.253 1.00 17.26 309 GLY B N 1
ATOM 4727 C CA . GLY B 1 310 ? -30.376 13.903 -31.985 1.00 16.61 309 GLY B CA 1
ATOM 4728 C C . GLY B 1 310 ? -30.017 13.832 -30.512 1.00 16.19 309 GLY B C 1
ATOM 4729 O O . GLY B 1 310 ? -28.919 13.397 -30.153 1.00 17.03 309 GLY B O 1
ATOM 4730 N N . SER B 1 311 ? -30.951 14.238 -29.656 1.00 17.25 310 SER B N 1
ATOM 4731 C CA . SER B 1 311 ? -30.730 14.238 -28.209 1.00 18.26 310 SER B CA 1
ATOM 4732 C C . SER B 1 311 ? -30.536 12.836 -27.654 1.00 19.56 310 SER B C 1
ATOM 4733 O O . SER B 1 311 ? -29.645 12.605 -26.841 1.00 19.38 310 SER B O 1
ATOM 4736 N N . LEU B 1 312 ? -31.388 11.910 -28.084 1.00 19.44 311 LEU B N 1
ATOM 4737 C CA . LEU B 1 312 ? -31.340 10.541 -27.592 1.00 19.23 311 LEU B CA 1
ATOM 4738 C C . LEU B 1 312 ? -30.121 9.824 -28.157 1.00 18.35 311 LEU B C 1
ATOM 4739 O O . LEU B 1 312 ? -29.451 9.077 -27.441 1.00 20.65 311 LEU B O 1
ATOM 4744 N N . ALA B 1 313 ? -29.820 10.083 -29.430 1.00 17.14 312 ALA B N 1
ATOM 4745 C CA . ALA B 1 313 ? -28.590 9.589 -30.042 1.00 16.95 312 ALA B CA 1
ATOM 4746 C C . ALA B 1 313 ? -27.357 10.003 -29.240 1.00 17.47 312 ALA B C 1
ATOM 4747 O O . ALA B 1 313 ? -26.476 9.180 -28.997 1.00 19.21 312 ALA B O 1
ATOM 4749 N N . ALA B 1 314 ? -27.305 11.265 -28.816 1.00 17.33 313 ALA B N 1
ATOM 4750 C CA . ALA B 1 314 ? -26.201 11.754 -27.977 1.00 17.71 313 ALA B CA 1
ATOM 4751 C C . ALA B 1 314 ? -26.099 11.015 -26.642 1.00 18.68 313 ALA B C 1
ATOM 4752 O O . ALA B 1 314 ? -24.995 10.788 -26.148 1.00 19.02 313 ALA B O 1
ATOM 4754 N N . GLY B 1 315 ? -27.244 10.638 -26.072 1.00 19.03 314 GLY B N 1
ATOM 4755 C CA . GLY B 1 315 ? -27.292 9.852 -24.829 1.00 20.42 314 GLY B CA 1
ATOM 4756 C C . GLY B 1 315 ? -26.669 8.472 -24.975 1.00 21.92 314 GLY B C 1
ATOM 4757 O O . GLY B 1 315 ? -25.931 8.014 -24.094 1.00 23.35 314 GLY B O 1
ATOM 4758 N N . GLY B 1 316 ? -26.961 7.818 -26.099 1.00 20.08 315 GLY B N 1
ATOM 4759 C CA . GLY B 1 316 ? -26.384 6.519 -26.429 1.00 20.75 315 GLY B CA 1
ATOM 4760 C C . GLY B 1 316 ? -24.904 6.601 -26.754 1.00 20.42 315 GLY B C 1
ATOM 4761 O O . GLY B 1 316 ? -24.129 5.724 -26.366 1.00 23.08 315 GLY B O 1
ATOM 4762 N N . LEU B 1 317 ? -24.514 7.651 -27.472 1.00 19.96 316 LEU B N 1
ATOM 4763 C CA . LEU B 1 317 ? -23.104 7.892 -27.799 1.00 20.65 316 LEU B CA 1
ATOM 4764 C C . LEU B 1 317 ? -22.306 8.120 -26.533 1.00 21.77 316 LEU B C 1
ATOM 4765 O O . LEU B 1 317 ? -21.246 7.519 -26.336 1.00 21.22 316 LEU B O 1
ATOM 4770 N N . VAL B 1 318 ? -22.835 8.998 -25.684 1.00 22.04 317 VAL B N 1
ATOM 4771 C CA . VAL B 1 318 ? -22.248 9.286 -24.378 1.00 24.17 317 VAL B CA 1
ATOM 4772 C C . VAL B 1 318 ? -22.063 7.994 -23.564 1.00 24.86 317 VAL B C 1
ATOM 4773 O O . VAL B 1 318 ? -20.995 7.779 -22.991 1.00 23.44 317 VAL B O 1
ATOM 4777 N N . ALA B 1 319 ? -23.079 7.127 -23.553 1.00 25.90 318 ALA B N 1
ATOM 4778 C CA . ALA B 1 319 ? -23.015 5.838 -22.846 1.00 26.73 318 ALA B CA 1
ATOM 4779 C C 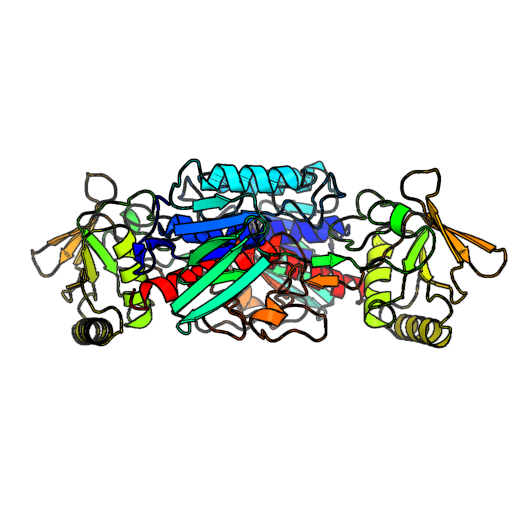. ALA B 1 319 ? -21.910 4.904 -23.362 1.00 24.75 318 ALA B C 1
ATOM 4780 O O . ALA B 1 319 ? -21.202 4.280 -22.567 1.00 24.11 318 ALA B O 1
ATOM 4782 N N . GLN B 1 320 ? -21.760 4.817 -24.684 1.00 21.23 319 GLN B N 1
ATOM 4783 C CA . GLN B 1 320 ? -20.743 3.955 -25.285 1.00 20.85 319 GLN B CA 1
ATOM 4784 C C . GLN B 1 320 ? -19.329 4.484 -25.098 1.00 21.14 319 GLN B C 1
ATOM 4785 O O . GLN B 1 320 ? -18.426 3.726 -24.749 1.00 24.29 319 GLN B O 1
ATOM 4791 N N . LEU B 1 321 ? -19.144 5.780 -25.338 1.00 21.15 320 LEU B N 1
ATOM 4792 C CA . LEU B 1 321 ? -17.830 6.413 -25.228 1.00 20.62 320 LEU B CA 1
ATOM 4793 C C . LEU B 1 321 ? -17.250 6.258 -23.825 1.00 20.62 320 LEU B C 1
ATOM 4794 O O . LEU B 1 321 ? -16.042 6.080 -23.655 1.00 22.75 320 LEU B O 1
ATOM 4799 N N . GLN B 1 322 ? -18.124 6.316 -22.827 1.00 20.36 321 GLN B N 1
ATOM 4800 C CA . GLN B 1 322 ? -17.701 6.261 -21.432 1.00 22.52 321 GLN B CA 1
ATOM 4801 C C . GLN B 1 322 ? -17.582 4.839 -20.876 1.00 22.50 321 GLN B C 1
ATOM 4802 O O . GLN B 1 322 ? -16.979 4.635 -19.823 1.00 26.40 321 GLN B O 1
ATOM 4808 N N . ALA B 1 323 ? -18.144 3.861 -21.585 1.00 23.12 322 ALA B N 1
ATOM 4809 C CA . ALA B 1 323 ? -18.081 2.456 -21.161 1.00 24.94 322 ALA B CA 1
ATOM 4810 C C . ALA B 1 323 ? -17.085 1.628 -21.977 1.00 26.70 322 ALA B C 1
ATOM 4811 O O . ALA B 1 323 ? -16.829 0.464 -21.659 1.00 27.24 322 ALA B O 1
ATOM 4813 N N . GLN B 1 324 ? -16.526 2.233 -23.024 1.00 26.63 323 GLN B N 1
ATOM 4814 C CA . GLN B 1 324 ? -15.567 1.553 -23.896 1.00 28.97 323 GLN B CA 1
ATOM 4815 C C . GLN B 1 324 ? -14.202 2.221 -23.869 1.00 31.71 323 GLN B C 1
ATOM 4816 O O . GLN B 1 324 ? -14.092 3.448 -23.776 1.00 32.95 323 GLN B O 1
ATOM 4822 N N . ALA B 1 325 ? -13.172 1.390 -23.957 1.00 34.43 324 ALA B N 1
ATOM 4823 C CA . ALA B 1 325 ? -11.793 1.837 -23.864 1.00 37.93 324 ALA B CA 1
ATOM 4824 C C . ALA B 1 325 ? -11.434 2.804 -24.979 1.00 43.23 324 ALA B C 1
ATOM 4825 O O . ALA B 1 325 ? -11.959 2.716 -26.093 1.00 42.82 324 ALA B O 1
ATOM 4827 N N . LEU B 1 326 ? -10.524 3.719 -24.655 1.00 46.56 325 LEU B N 1
ATOM 4828 C CA . LEU B 1 326 ? -10.141 4.818 -25.532 1.00 45.25 325 LEU B CA 1
ATOM 4829 C C . LEU B 1 326 ? -9.277 4.377 -26.706 1.00 54.32 325 LEU B C 1
ATOM 4830 O O . LEU B 1 326 ? -9.062 5.142 -27.648 1.00 60.64 325 LEU B O 1
#

Solvent-accessible surface area: 25794 Å² total; per-residue (Å²): 108,108,44,43,109,115,47,134,96,58,15,35,11,7,20,0,0,0,11,11,3,18,28,7,0,0,1,0,0,18,0,0,2,1,0,51,4,24,0,3,0,3,14,63,45,106,55,71,48,75,115,43,127,72,11,13,21,15,8,11,19,16,59,106,53,6,46,69,5,32,60,26,0,61,50,36,3,76,107,71,9,102,23,10,56,44,46,119,7,55,7,86,20,5,109,64,54,80,112,30,90,10,0,19,0,88,6,77,105,58,110,39,26,22,0,21,1,0,0,0,10,26,18,2,112,27,48,69,29,157,27,130,23,6,82,113,0,47,29,47,0,0,18,42,26,3,32,32,31,3,6,64,34,110,72,40,146,28,0,0,0,0,1,14,52,54,0,44,50,39,76,82,0,15,73,7,0,28,5,0,50,87,1,8,145,27,0,5,0,1,6,54,52,62,107,104,9,5,114,76,0,69,104,38,0,98,131,26,114,51,23,24,104,31,21,107,58,28,24,103,66,14,128,92,5,73,41,5,153,101,61,68,16,0,31,0,31,4,14,151,109,110,51,61,70,0,5,0,0,0,4,39,8,109,15,73,22,38,44,38,7,9,162,80,17,80,6,80,97,42,191,52,24,10,2,87,17,87,96,74,80,36,45,12,56,20,64,0,0,0,0,0,1,23,0,8,13,110,66,44,42,24,8,7,8,14,9,8,0,12,23,0,0,15,1,0,0,29,33,7,21,39,56,55,124,126,94,12,20,0,0,0,10,12,3,16,27,7,0,0,2,0,0,11,0,0,1,0,0,36,2,48,0,0,0,3,14,62,43,109,53,73,46,72,127,42,119,80,12,12,20,14,10,10,17,20,59,101,47,7,45,68,5,34,59,25,1,58,50,33,1,85,109,73,15,107,28,15,66,35,51,116,9,55,8,90,14,3,108,54,54,92,120,33,119,42,0,10,0,96,6,83,110,71,98,48,27,71,0,26,1,0,0,1,9,25,18,2,111,27,46,68,29,153,26,127,21,6,87,116,0,45,36,54,0,0,20,41,26,2,33,32,35,3,7,60,43,111,72,36,133,30,0,0,0,0,1,13,55,52,0,43,50,42,75,81,0,15,71,8,0,30,5,0,48,85,2,10,132,18,0,4,0,0,6,56,44,66,99,116,11,5,129,75,0,67,103,37,0,97,133,27,107,56,23,23,104,29,19,124,52,23,15,96,62,14,135,86,4,64,32,11,155,109,68,66,22,0,38,0,34,1,14,157,109,105,46,58,73,0,7,0,0,0,5,39,8,103,16,78,23,41,41,48,8,8,161,80,21,79,7,78,91,40,194,51,22,9,1,79,19,90,93,70,74,38,49,13,56,27,81,0,0,1,0,0,1,24,0,6,12,105,71,43,40,25,8,8,8,16,8,7,0,12,22,0,0,13,2,0,0,34,35,6,23,40,61,75,125

GO terms:
  GO:0050660 flavin adenine dinucleotide binding (F, IDA)
  GO:0043386 mycotoxin biosynthetic process (P, IEP)
  GO:0043386 mycotoxin biosynthetic process (P, IDA)
  GO:0036146 cellular response to mycotoxin (P, IMP)
  GO:2001310 gliotoxin biosynthetic process (P, IMP)

Sequence (639 aa):
MSIGKLLSNGALLVDVLIIGAGPAGLSTATGLARQLHTAVVFDSGVYRNAKTQHMHNVLGWDHRNPAELRAAGRADLTTRYSTIQFQNSTIEAIRQVETNQLFEARDNEGHSWYGRKVVLATGVRDIPLDIEGYSECWANGIYHCLFCDGYEERGQETVGVLALGPIANPARALHLARMALRLSESVTIYTNGNEQLAKEIQQAAEESPVGASGLKFEARPIRRFEKGDVAKTVIVHLGESESKTEGFLVYNPQTEVNGPFAKQLALNMTEGGDILTTPPFYETSVPGVFAVGDCATPLKAVTPAVSMGSLAAGGLVAQLQAQALLLVDVLIIGAGPAGLSTATGLARQLHTAVVFDSGVYRNAKTQHMHNVLGWDHRNPAELRAAGRADLTTRYSTIQFQNSTIEAIRQVETNQLFEARDNEGHSWYGRKVVLATGVRDIPLDIEGYSECWANGIYHCLFCDGYEERGQETVGVLALGPIANPARALHLARMALRLSESVTIYTNGNEQLAKEIQQAAEESPVGASGLKFEARPIRRFEKGDVAKTVIVHLGESESKTEGFLVYNPQTEVNGPFAKQLALNMTEGGDILTTPPFYETSVPGVFAVGDCATPLKAVTPAVSMGSLAAGGLVAQLQAQAL

Foldseek 3Di:
DPDAPADPVGDHEFAEEEEDQQLQSLLLLVLCQVVQGAYEYEHQPDDQCPVDQAWFPDPPRGGHGSVVVSVVSVCVNPPVGPRYHYDHFAWADKDDPDALAKMWTATPVRDIHIHSFYEYAQAKHFDFDPAAARVVQVVQQEAADLRGDLPVLADAAEAEEECDDVNVALVNQVVVLVSNVRRHQAYEYEDQQDPVSLVRNQCCQCVDPNHQPRYHYHRFHWRHWDQDPDGRWIWTHGDDGDIDIHSGYYDNGQIEGPHCHCVNVVWDADPSHAGEADPPQQAIPRNSYHYAANSYDPPHGSVRSSNNSNSNSVVSVVCSVVDDD/DEFAEEEEDLALQSLLLLVQCQVVLGAYEYEALPDDQCPVDQAFFPDPPGGGHGSVVVSVVSVCVCVPPGDRYHYDHFAWADKDAPDQLQKMWTATPVGDIYMHSFYEYAQAKHFDFDPAAPRVVLVVQQEAADLRGDLVVLADAAEAEEECDDVNVALVNQVVVLVSNVRRHQAYEYEDQQDPVSQVRNQVCQCPDPVHQPRYHYHRFHWRHWDQDPPGRWIWTQGDDGDIDIHSGYYHNGQIEGPHCHCVNHVWDADPSHAGEADPPQQAIPRPRYHYAANSYDPPHGSVRSSNNSNSNSVVSVVDSVVDDD

B-factor: mean 28.84, std 11.6, range [12.38, 93.88]

Radius of gyration: 26.41 Å; Cα contacts (8 Å, |Δi|>4): 1602; chains: 2; bounding box: 70×41×88 Å

Nearest PDB structures (foldseek):
  4ntc-assembly1_B  TM=1.001E+00  e=5.385E-65  Aspergillus fumigatus
  7br0-assembly1_A-2  TM=9.386E-01  e=5.899E-39  Aspergillus flavus NRRL3357
  4ntd-assembly1_A-2  TM=8.633E-01  e=2.618E-24  Streptomyces clavuligerus
  1hyu-assembly1_A  TM=8.159E-01  e=2.168E-18  Salmonella enterica subsp. enterica serovar Typhimurium
  4o5q-assembly1_A  TM=7.607E-01  e=1.125E-17  Escherichia coli K-12